Protein AF-A0A428XDD5-F1 (afdb_monomer_lite)

Secondary structure (DSSP, 8-state):
-PPPPHHHHHHHT-HHHHHHHHHH-GGGGG---GGG--HHHHHHHHT-HHHHHHHHHTT--TT---TTS--GGGG--SHHHHHHHHHT-TT--TT---TT---HHHH--SHHHHHHHHHTT--TT---TTS--GGGG--HHHHHHHHHTT--TT---TTS--HHHHHHHHT-HHHHHHHHHTT--TT---TT---HHHHS-TTS-HHHHHHHHHTT--S---SSPPP---SS----EE-TTSSEEEEEETTTEEEEEE-SSS-EEEEEEE-SSS-EEEEEE-SSSS-EEEEESSS--EEE-TTS-S-EE-TT--SEEEEEE-TTSS-EEEEETTTEEEEEETTTTEEEEEEE--SSEEEEEE-TTSSEEEEEEEETTEEEEEEEEE-TTS-EEEEEEEEETT-SEEEEEEE-TTSSEEEEEEE-HHHHHHSSS--EEEEEEEETT--EEEEEEEEHHHH-----GGGG---S--SPPPEE-TTSSEEEEEETTEEEEEETTT--EEEEEE-SS-EEEEEE-TTT-PEEEEETTEEEEE----------

Radius of gyration: 27.98 Å; chains: 1; bounding box: 69×48×83 Å

Structure (mmCIF, N/CA/C/O backbone):
data_AF-A0A428XDD5-F1
#
_entry.id   AF-A0A428XDD5-F1
#
loop_
_atom_site.group_PDB
_atom_site.id
_atom_site.type_symbol
_atom_site.label_atom_id
_atom_site.label_alt_id
_atom_site.label_comp_id
_atom_site.label_asym_id
_atom_site.label_entity_id
_atom_site.label_seq_id
_atom_site.pdbx_PDB_ins_code
_atom_site.Cartn_x
_atom_site.Cartn_y
_atom_site.Cartn_z
_atom_site.occupancy
_atom_site.B_iso_or_equiv
_atom_site.auth_seq_id
_atom_site.auth_comp_id
_atom_site.auth_asym_id
_atom_site.auth_atom_id
_atom_site.pdbx_PDB_model_num
ATOM 1 N N . MET A 1 1 ? 29.628 30.009 -24.196 1.00 39.69 1 MET A N 1
ATOM 2 C CA . MET A 1 1 ? 29.152 28.618 -24.328 1.00 39.69 1 MET A CA 1
ATOM 3 C C . MET A 1 1 ? 30.291 27.732 -23.863 1.00 39.69 1 MET A C 1
ATOM 5 O O . MET A 1 1 ? 31.405 27.985 -24.300 1.00 39.69 1 MET A O 1
ATOM 9 N N . GLN A 1 2 ? 30.057 26.824 -22.911 1.00 47.47 2 GLN A N 1
ATOM 10 C CA . GLN A 1 2 ? 31.054 25.809 -22.542 1.00 47.47 2 GLN A CA 1
ATOM 11 C C . GLN A 1 2 ? 31.366 24.947 -23.771 1.00 47.47 2 GLN A C 1
ATOM 13 O O . GLN A 1 2 ? 30.465 24.698 -24.573 1.00 47.47 2 GLN A O 1
ATOM 18 N N . GLU A 1 3 ? 32.622 24.535 -23.937 1.00 55.91 3 GLU A N 1
ATOM 19 C CA . GLU A 1 3 ? 32.992 23.587 -24.990 1.00 55.91 3 GLU A CA 1
ATOM 20 C C . GLU A 1 3 ? 32.216 22.269 -24.808 1.00 55.91 3 GLU A C 1
ATOM 22 O O . GLU A 1 3 ? 32.024 21.827 -23.668 1.00 55.91 3 GLU A O 1
ATOM 27 N N . PRO A 1 4 ? 31.717 21.657 -25.898 1.00 63.12 4 PRO A N 1
ATOM 28 C CA . PRO A 1 4 ? 30.959 20.419 -25.815 1.00 63.12 4 PRO A CA 1
ATOM 29 C C . PRO A 1 4 ? 31.853 19.300 -25.273 1.00 63.12 4 PRO A C 1
ATOM 31 O O . PRO A 1 4 ? 32.858 18.926 -25.866 1.00 63.12 4 PRO A O 1
ATOM 34 N N . THR A 1 5 ? 31.468 18.749 -24.125 1.00 85.69 5 THR A N 1
ATOM 35 C CA . THR A 1 5 ? 32.113 17.572 -23.533 1.00 85.69 5 THR A CA 1
ATOM 36 C C . THR A 1 5 ? 31.933 16.331 -24.420 1.00 85.69 5 THR A C 1
ATOM 38 O O . THR A 1 5 ? 30.997 16.248 -25.222 1.00 85.69 5 THR A O 1
ATOM 41 N N . VAL A 1 6 ? 32.773 15.310 -24.227 1.00 91.94 6 VAL A N 1
ATOM 42 C CA . VAL A 1 6 ? 32.613 13.990 -24.872 1.00 91.94 6 VAL A CA 1
ATOM 43 C C . VAL A 1 6 ? 31.216 13.389 -24.634 1.00 91.94 6 VAL A C 1
ATOM 45 O O . VAL A 1 6 ? 30.623 12.819 -25.545 1.00 91.94 6 VAL A O 1
ATOM 48 N N . ILE A 1 7 ? 30.636 13.588 -23.441 1.00 93.19 7 ILE A N 1
ATOM 49 C CA . ILE A 1 7 ? 29.303 13.077 -23.082 1.00 93.19 7 ILE A CA 1
ATOM 50 C C . ILE A 1 7 ? 28.204 13.824 -23.843 1.00 93.19 7 ILE A C 1
ATOM 52 O O . ILE A 1 7 ? 27.294 13.191 -24.369 1.00 93.19 7 ILE A O 1
ATOM 56 N N . THR A 1 8 ? 28.274 15.156 -23.921 1.00 92.81 8 THR A N 1
ATOM 57 C CA . THR A 1 8 ? 27.282 15.949 -24.669 1.00 92.81 8 THR A CA 1
ATOM 58 C C . THR A 1 8 ? 27.363 15.664 -26.163 1.00 92.81 8 THR A C 1
ATOM 60 O O . THR A 1 8 ? 26.334 15.434 -26.779 1.00 92.81 8 THR A O 1
ATOM 63 N N . SER A 1 9 ? 28.569 15.543 -26.723 1.00 94.00 9 SER A N 1
ATOM 64 C CA . SER A 1 9 ? 28.757 15.205 -28.143 1.00 94.00 9 SER A CA 1
ATOM 65 C C . SER A 1 9 ? 28.217 13.808 -28.475 1.00 94.00 9 SER A C 1
ATOM 67 O O . SER A 1 9 ? 27.574 13.614 -29.505 1.00 94.00 9 SER A O 1
ATOM 69 N N . ALA A 1 10 ? 28.412 12.839 -27.571 1.00 95.19 10 ALA A N 1
ATOM 70 C CA . ALA A 1 10 ? 27.839 11.500 -27.683 1.00 95.19 10 ALA A CA 1
ATOM 71 C C . ALA A 1 10 ? 26.304 11.500 -27.588 1.00 95.19 10 ALA A C 1
ATOM 73 O O . ALA A 1 10 ? 25.646 10.796 -28.354 1.00 95.19 10 ALA A O 1
ATOM 74 N N . ARG A 1 11 ? 25.737 12.304 -26.678 1.00 94.69 11 ARG A N 1
ATOM 75 C CA . ARG A 1 11 ? 24.286 12.468 -26.511 1.00 94.69 11 ARG A CA 1
ATOM 76 C C . ARG A 1 11 ? 23.639 13.114 -27.733 1.00 94.69 11 ARG A C 1
ATOM 78 O O . ARG A 1 11 ? 22.624 12.625 -28.207 1.00 94.69 11 ARG A O 1
ATOM 85 N N . ASP A 1 12 ? 24.241 14.177 -28.250 1.00 93.50 12 ASP A N 1
ATOM 86 C CA . ASP A 1 12 ? 23.715 14.928 -29.393 1.00 93.50 12 ASP A CA 1
ATOM 87 C C . ASP A 1 12 ? 23.928 14.172 -30.717 1.00 93.50 12 ASP A C 1
ATOM 89 O O . ASP A 1 12 ? 23.325 14.500 -31.738 1.00 93.50 12 ASP A O 1
ATOM 93 N N . GLY A 1 13 ? 24.780 13.140 -30.707 1.00 92.44 13 GLY A N 1
ATOM 94 C CA . GLY A 1 13 ? 25.121 12.353 -31.885 1.00 92.44 13 GLY A CA 1
ATOM 95 C C . GLY A 1 13 ? 26.008 13.095 -32.885 1.00 92.44 13 GLY A C 1
ATOM 96 O O . GLY A 1 13 ? 26.064 12.698 -34.049 1.00 92.44 13 GLY A O 1
ATOM 97 N N . ASP A 1 14 ? 26.717 14.141 -32.453 1.00 95.44 14 ASP A N 1
ATOM 98 C CA . ASP A 1 14 ? 27.678 14.864 -33.287 1.00 95.44 14 ASP A CA 1
ATOM 99 C C . ASP A 1 14 ? 28.960 14.036 -33.442 1.00 95.44 14 ASP A C 1
ATOM 101 O O . ASP A 1 14 ? 29.913 14.152 -32.670 1.00 95.44 14 ASP A O 1
ATOM 105 N N . LEU A 1 15 ? 28.971 13.162 -34.450 1.00 96.25 15 LEU A N 1
ATOM 106 C CA . LEU A 1 15 ? 30.076 12.234 -34.705 1.00 96.25 15 LEU A CA 1
ATOM 107 C C . LEU A 1 15 ? 31.393 12.949 -35.038 1.00 96.25 15 LEU A C 1
ATOM 109 O O . LEU A 1 15 ? 32.462 12.406 -34.773 1.00 96.25 15 LEU A O 1
ATOM 113 N N . LEU A 1 16 ? 31.334 14.155 -35.615 1.00 94.50 16 LEU A N 1
ATOM 114 C CA . LEU A 1 16 ? 32.529 14.929 -35.961 1.00 94.50 16 LEU A CA 1
ATOM 115 C C . LEU A 1 16 ? 33.196 15.487 -34.706 1.00 94.50 16 LEU A C 1
ATOM 117 O O . LEU A 1 16 ? 34.414 15.377 -34.558 1.00 94.50 16 LEU A O 1
ATOM 121 N N . VAL A 1 17 ? 32.405 16.084 -33.811 1.00 94.25 17 VAL A N 1
ATOM 122 C CA . VAL A 1 17 ? 32.915 16.603 -32.538 1.00 94.25 17 VAL A CA 1
ATOM 123 C C . VAL A 1 17 ? 33.317 15.451 -31.623 1.00 94.25 17 VAL A C 1
ATOM 125 O O . VAL A 1 17 ? 34.403 15.495 -31.055 1.00 94.25 17 VAL A O 1
ATOM 128 N N . LEU A 1 18 ? 32.508 14.392 -31.539 1.00 95.38 18 LEU A N 1
ATOM 129 C CA . LEU A 1 18 ? 32.821 13.209 -30.741 1.00 95.38 18 LEU A CA 1
ATOM 130 C C . LEU A 1 18 ? 34.145 12.567 -31.174 1.00 95.38 18 LEU A C 1
ATOM 132 O O . LEU A 1 18 ? 34.997 12.326 -30.324 1.00 95.38 18 LEU A O 1
ATOM 136 N N . GLY A 1 19 ? 34.340 12.350 -32.479 1.00 95.00 19 GLY A N 1
ATOM 137 C CA . GLY A 1 19 ? 35.584 11.796 -33.015 1.00 95.00 19 GLY A CA 1
ATOM 138 C C . GLY A 1 19 ? 36.789 12.679 -32.698 1.00 95.00 19 GLY A C 1
ATOM 139 O O . GLY A 1 19 ? 37.781 12.186 -32.176 1.00 95.00 19 GLY A O 1
ATOM 140 N N . ARG A 1 20 ? 36.668 14.000 -32.898 1.00 94.75 20 ARG A N 1
ATOM 141 C CA . ARG A 1 20 ? 37.741 14.947 -32.561 1.00 94.75 20 ARG A CA 1
ATOM 142 C C . ARG A 1 20 ? 38.121 14.896 -31.080 1.00 94.75 20 ARG A C 1
ATOM 144 O O . ARG A 1 20 ? 39.303 14.861 -30.767 1.00 94.75 20 ARG A O 1
ATOM 151 N N . VAL A 1 21 ? 37.134 14.883 -30.182 1.00 93.25 21 VAL A N 1
ATOM 152 C CA . VAL A 1 21 ? 37.383 14.841 -28.732 1.00 93.25 21 VAL A CA 1
ATOM 153 C C . VAL A 1 21 ? 38.070 13.533 -28.327 1.00 93.25 21 VAL A C 1
ATOM 155 O O . VAL A 1 21 ? 38.960 13.559 -27.484 1.00 93.25 21 VAL A O 1
ATOM 158 N N . LEU A 1 22 ? 37.701 12.401 -28.937 1.00 93.88 22 LEU A N 1
ATOM 159 C CA . LEU A 1 22 ? 38.340 11.106 -28.675 1.00 93.88 22 LEU A CA 1
ATOM 160 C C . LEU A 1 22 ? 39.752 11.002 -29.275 1.00 93.88 22 LEU A C 1
ATOM 162 O O . LEU A 1 22 ? 40.610 10.354 -28.680 1.00 93.88 22 LEU A O 1
ATOM 166 N N . ASP A 1 23 ? 40.006 11.643 -30.419 1.00 93.75 23 ASP A N 1
ATOM 167 C CA . ASP A 1 23 ? 41.343 11.724 -31.021 1.00 93.75 23 ASP A CA 1
ATOM 168 C C . ASP A 1 23 ? 42.293 12.596 -30.177 1.00 93.75 23 ASP A C 1
ATOM 170 O O . ASP A 1 23 ? 43.478 12.282 -30.048 1.00 93.75 23 ASP A O 1
ATOM 174 N N . GLU A 1 24 ? 41.782 13.689 -29.598 1.00 93.38 24 GLU A N 1
ATOM 175 C CA . GLU A 1 24 ? 42.535 14.591 -28.714 1.00 93.38 24 GLU A CA 1
ATOM 176 C C . GLU A 1 24 ? 42.780 13.978 -27.324 1.00 93.38 24 GLU A C 1
ATOM 178 O O . GLU A 1 24 ? 43.884 14.101 -26.786 1.00 93.38 24 GLU A O 1
ATOM 183 N N . ASP A 1 25 ? 41.781 13.293 -26.756 1.00 92.69 25 ASP A N 1
ATOM 184 C CA . ASP A 1 25 ? 41.869 12.589 -25.474 1.00 92.69 25 ASP A CA 1
ATOM 185 C C . ASP A 1 25 ? 41.181 11.208 -25.532 1.00 92.69 25 ASP A C 1
ATOM 187 O O . ASP A 1 25 ? 39.992 11.075 -25.218 1.00 92.69 25 ASP A O 1
ATOM 191 N N . PRO A 1 26 ? 41.930 10.132 -25.847 1.00 92.12 26 PRO A N 1
ATOM 192 C CA . PRO A 1 26 ? 41.386 8.776 -25.867 1.00 92.12 26 PRO A CA 1
ATOM 193 C C . PRO A 1 26 ? 40.820 8.304 -24.519 1.00 92.12 26 PRO A C 1
ATOM 195 O O . PRO A 1 26 ? 39.975 7.409 -24.490 1.00 92.12 26 PRO A O 1
ATOM 198 N N . ALA A 1 27 ? 41.246 8.881 -23.386 1.00 91.69 27 ALA A N 1
ATOM 199 C CA . ALA A 1 27 ? 40.714 8.513 -22.072 1.00 91.69 27 ALA A CA 1
ATOM 200 C C . ALA A 1 27 ? 39.282 9.037 -21.854 1.00 91.69 27 ALA A C 1
ATOM 202 O O . ALA A 1 27 ? 38.535 8.472 -21.045 1.00 91.69 27 ALA A O 1
ATOM 203 N N . ALA A 1 28 ? 38.865 10.053 -22.619 1.00 93.44 28 ALA A N 1
ATOM 204 C CA . ALA A 1 28 ? 37.530 10.637 -22.562 1.00 93.44 28 ALA A CA 1
ATOM 205 C C . ALA A 1 28 ? 36.418 9.627 -22.907 1.00 93.44 28 ALA A C 1
ATOM 207 O O . ALA A 1 28 ? 35.281 9.800 -22.465 1.00 93.44 28 ALA A O 1
ATOM 208 N N . VAL A 1 29 ? 36.736 8.526 -23.603 1.00 93.44 29 VAL A N 1
ATOM 209 C CA . VAL A 1 29 ? 35.797 7.421 -23.883 1.00 93.44 29 VAL A CA 1
ATOM 210 C C . VAL A 1 29 ? 35.144 6.861 -22.607 1.00 93.44 29 VAL A C 1
ATOM 212 O O . VAL A 1 29 ? 33.983 6.450 -22.625 1.00 93.44 29 VAL A O 1
ATOM 215 N N . ASN A 1 30 ? 35.863 6.919 -21.478 1.00 91.12 30 ASN A N 1
ATOM 216 C CA . ASN A 1 30 ? 35.424 6.450 -20.162 1.00 91.12 30 ASN A CA 1
ATOM 217 C C . ASN A 1 30 ? 35.106 7.600 -19.188 1.00 91.12 30 ASN A C 1
ATOM 219 O O . ASN A 1 30 ? 35.052 7.384 -17.974 1.00 91.12 30 ASN A O 1
ATOM 223 N N . ALA A 1 31 ? 34.905 8.823 -19.694 1.00 93.00 31 ALA A N 1
ATOM 224 C CA . ALA A 1 31 ? 34.537 9.965 -18.867 1.00 93.00 31 ALA A CA 1
ATOM 225 C C . ALA A 1 31 ? 33.261 9.678 -18.060 1.00 93.00 31 ALA A C 1
ATOM 227 O O . ALA A 1 31 ? 32.347 8.997 -18.527 1.00 93.00 31 ALA A O 1
ATOM 228 N N . ARG A 1 32 ? 33.192 10.225 -16.843 1.00 92.69 32 ARG A N 1
ATOM 229 C CA . ARG A 1 32 ? 32.023 10.115 -15.967 1.00 92.69 32 ARG A CA 1
ATOM 230 C C . ARG A 1 32 ? 31.411 11.483 -15.724 1.00 92.69 32 ARG A C 1
ATOM 232 O O . ARG A 1 32 ? 32.084 12.396 -15.254 1.00 92.69 32 ARG A O 1
ATOM 239 N N . GLY A 1 33 ? 30.139 11.605 -16.072 1.00 88.88 33 GLY A N 1
ATOM 240 C CA . GLY A 1 33 ? 29.315 12.775 -15.829 1.00 88.88 33 GLY A CA 1
ATOM 241 C C . GLY A 1 33 ? 28.482 12.638 -14.559 1.00 88.88 33 GLY A C 1
ATOM 242 O O . GLY A 1 33 ? 28.795 11.871 -13.648 1.00 88.88 33 GLY A O 1
ATOM 243 N N . TRP A 1 34 ? 27.387 13.392 -14.523 1.00 85.38 34 TRP A N 1
ATOM 244 C CA . TRP A 1 34 ? 26.404 13.331 -13.446 1.00 85.38 34 TRP A CA 1
ATOM 245 C C . TRP A 1 34 ? 25.845 11.909 -13.281 1.00 85.38 34 TRP A C 1
ATOM 247 O O . TRP A 1 34 ? 25.524 11.248 -14.271 1.00 85.38 34 TRP A O 1
ATOM 257 N N . MET A 1 35 ? 25.722 11.447 -12.032 1.00 87.81 35 MET A N 1
ATOM 258 C CA . MET A 1 35 ? 25.282 10.090 -11.667 1.00 87.81 35 MET A CA 1
ATOM 259 C C . MET A 1 35 ? 26.143 8.964 -12.265 1.00 87.81 35 MET A C 1
ATOM 261 O O . MET A 1 35 ? 25.625 7.891 -12.573 1.00 87.81 35 MET A O 1
ATOM 265 N N . GLY A 1 36 ? 27.426 9.220 -12.535 1.00 90.50 36 GLY A N 1
ATOM 266 C CA . GLY A 1 36 ? 28.334 8.225 -13.110 1.00 90.50 36 GLY A CA 1
ATOM 267 C C . GLY A 1 36 ? 28.054 7.882 -14.580 1.00 90.50 36 GLY A C 1
ATOM 268 O O . GLY A 1 36 ? 28.586 6.892 -15.083 1.00 90.50 36 GLY A O 1
ATOM 269 N N . GLU A 1 37 ? 27.234 8.678 -15.278 1.00 93.75 37 GLU A N 1
ATOM 270 C CA . GLU A 1 37 ? 26.894 8.469 -16.689 1.00 93.75 37 GLU A CA 1
ATOM 271 C C . GLU A 1 37 ? 28.129 8.586 -17.597 1.00 93.75 37 GLU A C 1
ATOM 273 O O . GLU A 1 37 ? 28.897 9.541 -17.490 1.00 93.75 37 GLU A O 1
ATOM 278 N N . THR A 1 38 ? 28.308 7.633 -18.514 1.00 96.06 38 THR A N 1
ATOM 279 C CA . THR A 1 38 ? 29.408 7.635 -19.498 1.00 96.06 38 THR A CA 1
ATOM 280 C C . THR A 1 38 ? 28.932 8.103 -20.877 1.00 96.06 38 THR A C 1
ATOM 282 O O . THR A 1 38 ? 27.724 8.075 -21.138 1.00 96.06 38 THR A O 1
ATOM 285 N N . PRO A 1 39 ? 29.836 8.471 -21.811 1.00 96.81 39 PRO A N 1
ATOM 286 C CA . PRO A 1 39 ? 29.446 8.788 -23.187 1.00 96.81 39 PRO A CA 1
ATOM 287 C C . PRO A 1 39 ? 28.621 7.672 -23.838 1.00 96.81 39 PRO A C 1
ATOM 289 O O . PRO A 1 39 ? 27.654 7.952 -24.541 1.00 96.81 39 PRO A O 1
ATOM 292 N N . LEU A 1 40 ? 28.951 6.406 -23.546 1.00 97.12 40 LEU A N 1
ATOM 293 C CA . LEU A 1 40 ? 28.246 5.245 -24.093 1.00 97.12 40 LEU A CA 1
ATOM 294 C C . LEU A 1 40 ? 26.810 5.134 -23.561 1.00 97.12 40 LEU A C 1
ATOM 296 O O . LEU A 1 40 ? 25.902 4.841 -24.335 1.00 97.12 40 LEU A O 1
ATOM 300 N N . HIS A 1 41 ? 26.580 5.429 -22.277 1.00 96.94 41 HIS A N 1
ATOM 301 C CA . HIS A 1 41 ? 25.224 5.536 -21.729 1.00 96.94 41 HIS A CA 1
ATOM 302 C C . HIS A 1 41 ? 24.427 6.652 -22.409 1.00 96.94 41 HIS A C 1
ATOM 304 O O . HIS A 1 41 ? 23.277 6.440 -22.790 1.00 96.94 41 HIS A O 1
ATOM 310 N N . ALA A 1 42 ? 25.038 7.830 -22.564 1.00 96.25 42 ALA A N 1
ATOM 311 C CA . ALA A 1 42 ? 24.377 8.994 -23.138 1.00 96.25 42 ALA A CA 1
ATOM 312 C C . ALA A 1 42 ? 24.002 8.770 -24.613 1.00 96.25 42 ALA A C 1
ATOM 314 O O . ALA A 1 42 ? 22.867 9.049 -24.996 1.00 96.25 42 ALA A O 1
ATOM 315 N N . ALA A 1 43 ? 24.906 8.196 -25.413 1.00 97.38 43 ALA A N 1
ATOM 316 C CA . ALA A 1 43 ? 24.636 7.825 -26.802 1.00 97.38 43 ALA A CA 1
ATOM 317 C C . ALA A 1 43 ? 23.549 6.744 -26.919 1.00 97.38 43 ALA A C 1
ATOM 319 O O . ALA A 1 43 ? 22.664 6.852 -27.771 1.00 97.38 43 ALA A O 1
ATOM 320 N N . ALA A 1 44 ? 23.589 5.723 -26.051 1.00 97.00 44 ALA A N 1
ATOM 321 C CA . ALA A 1 44 ? 22.597 4.650 -26.039 1.00 97.00 44 ALA A CA 1
ATOM 322 C C . ALA A 1 44 ? 21.188 5.172 -25.716 1.00 97.00 44 ALA A C 1
ATOM 324 O O . ALA A 1 44 ? 20.235 4.833 -26.418 1.00 97.00 44 ALA A O 1
ATOM 325 N N . ALA A 1 45 ? 21.086 6.040 -24.704 1.00 96.19 45 ALA A N 1
ATOM 326 C CA . ALA A 1 45 ? 19.845 6.682 -24.277 1.00 96.19 45 ALA A CA 1
ATOM 327 C C . ALA A 1 45 ? 19.282 7.667 -25.304 1.00 96.19 45 ALA A C 1
ATOM 329 O O . ALA A 1 45 ? 18.067 7.804 -25.412 1.00 96.19 45 ALA A O 1
ATOM 330 N N . ALA A 1 46 ? 20.151 8.361 -26.040 1.00 95.75 46 ALA A N 1
ATOM 331 C CA . ALA A 1 46 ? 19.748 9.327 -27.056 1.00 95.75 46 ALA A CA 1
ATOM 332 C C . ALA A 1 46 ? 19.386 8.688 -28.407 1.00 95.75 46 ALA A C 1
ATOM 334 O O . ALA A 1 46 ? 18.928 9.383 -29.308 1.00 95.75 46 ALA A O 1
ATOM 335 N N . GLY A 1 47 ? 19.601 7.379 -28.578 1.00 95.94 47 GLY A N 1
ATOM 336 C CA . GLY A 1 47 ? 19.315 6.705 -29.845 1.00 95.94 47 GLY A CA 1
ATOM 337 C C . GLY A 1 47 ? 20.388 6.899 -30.922 1.00 95.94 47 GLY A C 1
ATOM 338 O O . GLY A 1 47 ? 20.149 6.578 -32.085 1.00 95.94 47 GLY A O 1
ATOM 339 N N . SER A 1 48 ? 21.590 7.371 -30.570 1.00 96.62 48 SER A N 1
ATOM 340 C CA . SER A 1 48 ? 22.666 7.612 -31.540 1.00 96.62 48 SER A CA 1
ATOM 341 C C . SER A 1 48 ? 23.512 6.359 -31.796 1.00 96.62 48 SER A C 1
ATOM 343 O O . SER A 1 48 ? 24.591 6.173 -31.229 1.00 96.62 48 SER A O 1
ATOM 345 N N . ALA A 1 49 ? 23.048 5.485 -32.696 1.00 96.56 49 ALA A N 1
ATOM 346 C CA . ALA A 1 49 ? 23.759 4.250 -33.054 1.00 96.56 49 ALA A CA 1
ATOM 347 C C . ALA A 1 49 ? 25.170 4.503 -33.627 1.00 96.56 49 ALA A C 1
ATOM 349 O O . ALA A 1 49 ? 26.087 3.712 -33.401 1.00 96.56 49 ALA A O 1
ATOM 350 N N . GLY A 1 50 ? 25.362 5.622 -34.338 1.00 97.50 50 GLY A N 1
ATOM 351 C CA . GLY A 1 50 ? 26.674 6.043 -34.839 1.00 97.50 50 GLY A CA 1
ATOM 352 C C . GLY A 1 50 ? 27.658 6.365 -33.713 1.00 97.50 50 GLY A C 1
ATOM 353 O O . GLY A 1 50 ? 28.792 5.891 -33.745 1.00 97.50 50 GLY A O 1
ATOM 354 N N . ALA A 1 51 ? 27.211 7.104 -32.692 1.00 97.56 51 ALA A N 1
ATOM 355 C CA . ALA A 1 51 ? 28.045 7.428 -31.537 1.00 97.56 51 ALA A CA 1
ATOM 356 C C . ALA A 1 51 ? 28.338 6.175 -30.702 1.00 97.56 51 ALA A C 1
ATOM 358 O O . ALA A 1 51 ? 29.472 5.982 -30.275 1.00 97.56 51 ALA A O 1
ATOM 359 N N . VAL A 1 52 ? 27.355 5.279 -30.538 1.00 97.94 52 VAL A N 1
ATOM 360 C CA . VAL A 1 52 ? 27.555 3.977 -29.878 1.00 97.94 52 VAL A CA 1
ATOM 361 C C . VAL A 1 52 ? 28.640 3.163 -30.587 1.00 97.94 52 VAL A C 1
ATOM 363 O O . VAL A 1 52 ? 29.562 2.703 -29.921 1.00 97.94 52 VAL A O 1
ATOM 366 N N . ARG A 1 53 ? 28.589 3.023 -31.921 1.00 97.56 53 ARG A N 1
ATOM 367 C CA . ARG A 1 53 ? 29.642 2.329 -32.689 1.00 97.56 53 ARG A CA 1
ATOM 368 C C . ARG A 1 53 ? 31.019 2.941 -32.460 1.00 97.56 53 ARG A C 1
ATOM 370 O O . ARG A 1 53 ? 31.936 2.219 -32.089 1.00 97.56 53 ARG A O 1
ATOM 377 N N . MET A 1 54 ? 31.132 4.258 -32.623 1.00 97.06 54 MET A N 1
ATOM 378 C CA . MET A 1 54 ? 32.397 4.976 -32.460 1.00 97.06 54 MET A CA 1
ATOM 379 C C . MET A 1 54 ? 32.991 4.782 -31.059 1.00 97.06 54 MET A C 1
ATOM 381 O O . MET A 1 54 ? 34.179 4.515 -30.920 1.00 97.06 54 MET A O 1
ATOM 385 N N . LEU A 1 55 ? 32.162 4.860 -30.017 1.00 97.06 55 LEU A N 1
ATOM 386 C CA . LEU A 1 55 ? 32.599 4.668 -28.634 1.00 97.06 55 LEU A CA 1
ATOM 387 C C . LEU A 1 55 ? 33.031 3.224 -28.356 1.00 97.06 55 LEU A C 1
ATOM 389 O O . LEU A 1 55 ? 34.039 3.010 -27.687 1.00 97.06 55 LEU A O 1
ATOM 393 N N . LEU A 1 56 ? 32.303 2.233 -28.879 1.00 95.75 56 LEU A N 1
ATOM 394 C CA . LEU A 1 56 ? 32.676 0.821 -28.755 1.00 95.75 56 LEU A CA 1
ATOM 395 C C . LEU A 1 56 ? 33.988 0.509 -29.493 1.00 95.75 56 LEU A C 1
ATOM 397 O O . LEU A 1 56 ? 34.840 -0.189 -28.950 1.00 95.75 56 LEU A O 1
ATOM 401 N N . GLU A 1 57 ? 34.182 1.058 -30.695 1.00 94.69 57 GLU A N 1
ATOM 402 C CA . GLU A 1 57 ? 35.430 0.947 -31.467 1.00 94.69 57 GLU A CA 1
ATOM 403 C C . GLU A 1 57 ? 36.610 1.628 -30.756 1.00 94.69 57 GLU A C 1
ATOM 405 O O . GLU A 1 57 ? 37.726 1.110 -30.784 1.00 94.69 57 GLU A O 1
ATOM 410 N N . ALA A 1 58 ? 36.351 2.731 -30.048 1.00 94.56 58 ALA A N 1
ATOM 411 C CA . ALA A 1 58 ? 37.317 3.412 -29.186 1.00 94.56 58 ALA A CA 1
ATOM 412 C C . ALA A 1 58 ? 37.575 2.690 -27.842 1.00 94.56 58 ALA A C 1
ATOM 414 O O . ALA A 1 58 ? 38.359 3.173 -27.025 1.00 94.56 58 ALA A O 1
ATOM 415 N N . GLY A 1 59 ? 36.949 1.532 -27.597 1.00 92.62 59 GLY A N 1
ATOM 416 C CA . GLY A 1 59 ? 37.198 0.700 -26.417 1.00 92.62 59 GLY A CA 1
ATOM 417 C C . GLY A 1 59 ? 36.347 1.030 -25.187 1.00 92.62 59 GLY A C 1
ATOM 418 O O . GLY A 1 59 ? 36.746 0.685 -24.074 1.00 92.62 59 GLY A O 1
ATOM 419 N N . ALA A 1 60 ? 35.189 1.680 -25.353 1.00 94.25 60 ALA A N 1
ATOM 420 C CA . ALA A 1 60 ? 34.232 1.876 -24.264 1.00 94.25 60 ALA A CA 1
ATOM 421 C C . ALA A 1 60 ? 33.767 0.532 -23.671 1.00 94.25 60 ALA A C 1
ATOM 423 O O . ALA A 1 60 ? 33.370 -0.381 -24.399 1.00 94.25 60 ALA A O 1
ATOM 424 N N . ASP A 1 61 ? 33.742 0.426 -22.340 1.00 91.50 61 ASP A N 1
ATOM 425 C CA . ASP A 1 61 ? 33.232 -0.766 -21.656 1.00 91.50 61 ASP A CA 1
ATOM 426 C C . ASP A 1 61 ? 31.693 -0.799 -21.660 1.00 91.50 61 ASP A C 1
ATOM 428 O O . ASP A 1 61 ? 31.028 -0.009 -20.985 1.00 91.50 61 ASP A O 1
ATOM 432 N N . ALA A 1 62 ? 31.110 -1.761 -22.379 1.00 92.38 62 ALA A N 1
ATOM 433 C CA . ALA A 1 62 ? 29.663 -1.975 -22.450 1.00 92.38 62 ALA A CA 1
ATOM 434 C C . ALA A 1 62 ? 29.026 -2.497 -21.142 1.00 92.38 62 ALA A C 1
ATOM 436 O O . ALA A 1 62 ? 27.801 -2.609 -21.067 1.00 92.38 62 ALA A O 1
ATOM 437 N N . ARG A 1 63 ? 29.822 -2.818 -20.111 1.00 91.75 63 ARG A N 1
ATOM 438 C CA . ARG A 1 63 ? 29.355 -3.249 -18.776 1.00 91.75 63 ARG A CA 1
ATOM 439 C C . ARG A 1 63 ? 29.470 -2.171 -17.715 1.00 91.75 63 ARG A C 1
ATOM 441 O O . ARG A 1 63 ? 29.119 -2.425 -16.559 1.00 91.75 63 ARG A O 1
ATOM 448 N N . VAL A 1 64 ? 29.994 -1.002 -18.075 1.00 92.75 64 VAL A N 1
ATOM 449 C CA . VAL A 1 64 ? 30.180 0.078 -17.115 1.00 92.75 64 VAL A CA 1
ATOM 450 C C . VAL A 1 64 ? 28.845 0.413 -16.467 1.00 92.75 64 VAL A C 1
ATOM 452 O O . VAL A 1 64 ? 27.833 0.547 -17.147 1.00 92.75 64 VAL A O 1
ATOM 455 N N . ARG A 1 65 ? 28.847 0.521 -15.141 1.00 94.38 65 ARG A N 1
ATOM 456 C CA . ARG A 1 65 ? 27.666 0.898 -14.374 1.00 94.38 65 ARG A CA 1
ATOM 457 C C . ARG A 1 65 ? 27.717 2.375 -14.018 1.00 94.38 65 ARG A C 1
ATOM 459 O O . ARG A 1 65 ? 28.783 2.881 -13.639 1.00 94.38 65 ARG A O 1
ATOM 466 N N . ARG A 1 66 ? 26.572 3.038 -14.164 1.00 93.62 66 ARG A N 1
ATOM 467 C CA . ARG A 1 66 ? 26.290 4.341 -13.543 1.00 93.62 66 ARG A CA 1
ATOM 468 C C . ARG A 1 66 ? 25.774 4.130 -12.110 1.00 93.62 66 ARG A C 1
ATOM 470 O O . ARG A 1 66 ? 25.637 2.990 -11.672 1.00 93.62 66 ARG A O 1
ATOM 477 N N . ASP A 1 67 ? 25.483 5.206 -11.389 1.00 91.06 67 ASP A N 1
ATOM 478 C CA . ASP A 1 67 ? 25.278 5.154 -9.932 1.00 91.06 67 ASP A CA 1
ATOM 479 C C . ASP A 1 67 ? 24.058 4.336 -9.477 1.00 91.06 67 ASP A C 1
ATOM 481 O O . ASP A 1 67 ? 24.053 3.881 -8.349 1.00 91.06 67 ASP A O 1
ATOM 485 N N . ASN A 1 68 ? 23.051 4.108 -10.332 1.00 88.75 68 ASN A N 1
ATOM 486 C CA . ASN A 1 68 ? 21.905 3.224 -10.039 1.00 88.75 68 ASN A CA 1
ATOM 487 C C . ASN A 1 68 ? 22.122 1.770 -10.515 1.00 88.75 68 ASN A C 1
ATOM 489 O O . ASN A 1 68 ? 21.187 0.969 -10.574 1.00 88.75 68 ASN A O 1
ATOM 493 N N . GLY A 1 69 ? 23.339 1.437 -10.949 1.00 94.06 69 GLY A N 1
ATOM 494 C CA . GLY A 1 69 ? 23.706 0.123 -11.466 1.00 94.06 69 GLY A CA 1
ATOM 495 C C . GLY A 1 69 ? 23.319 -0.149 -12.921 1.00 94.06 69 GLY A C 1
ATOM 496 O O . GLY A 1 69 ? 23.654 -1.229 -13.416 1.00 94.06 69 GLY A O 1
ATOM 497 N N . ASP A 1 70 ? 22.654 0.783 -13.614 1.00 96.00 70 ASP A N 1
ATOM 498 C CA . ASP A 1 70 ? 22.334 0.620 -15.035 1.00 96.00 70 ASP A CA 1
ATOM 499 C C . ASP A 1 70 ? 23.616 0.488 -15.858 1.00 96.00 70 ASP A C 1
ATOM 501 O O . ASP A 1 70 ? 24.606 1.182 -15.621 1.00 96.00 70 ASP A O 1
ATOM 505 N N . THR A 1 71 ? 23.563 -0.387 -16.857 1.00 95.88 71 THR A N 1
ATOM 506 C CA . THR A 1 71 ? 24.575 -0.502 -17.916 1.00 95.88 71 THR A CA 1
ATOM 507 C C . THR A 1 71 ? 24.087 0.225 -19.171 1.00 95.88 71 THR A C 1
ATOM 509 O O . THR A 1 71 ? 22.884 0.490 -19.289 1.00 95.88 71 THR A O 1
ATOM 512 N N . PRO A 1 72 ? 24.942 0.491 -20.177 1.00 96.00 72 PRO A N 1
ATOM 513 C CA . PRO A 1 72 ? 24.487 1.068 -21.439 1.00 96.00 72 PRO A CA 1
ATOM 514 C C . PRO A 1 72 ? 23.328 0.291 -22.078 1.00 96.00 72 PRO A C 1
ATOM 516 O O . PRO A 1 72 ? 22.436 0.900 -22.662 1.00 96.00 72 PRO A O 1
ATOM 519 N N . LEU A 1 73 ? 23.293 -1.040 -21.916 1.00 96.44 73 LEU A N 1
ATOM 520 C CA . LEU A 1 73 ? 22.221 -1.886 -22.449 1.00 96.44 73 LEU A CA 1
ATOM 521 C C . LEU A 1 73 ? 20.862 -1.619 -21.777 1.00 96.44 73 LEU A C 1
ATOM 523 O O . LEU A 1 73 ? 19.846 -1.654 -22.463 1.00 96.44 73 LEU A O 1
ATOM 527 N N . HIS A 1 74 ? 20.829 -1.277 -20.482 1.00 96.50 74 HIS A N 1
ATOM 528 C CA . HIS A 1 74 ? 19.595 -0.848 -19.798 1.00 96.50 74 HIS A CA 1
ATOM 529 C C . HIS A 1 74 ? 19.028 0.450 -20.385 1.00 96.50 74 HIS A C 1
ATOM 531 O O . HIS A 1 74 ? 17.836 0.728 -20.273 1.00 96.50 74 HIS A O 1
ATOM 537 N N . ARG A 1 75 ? 19.888 1.262 -21.007 1.00 95.69 75 ARG A N 1
ATOM 538 C CA . ARG A 1 75 ? 19.550 2.575 -21.559 1.00 95.69 75 ARG A CA 1
ATOM 539 C C . ARG A 1 75 ? 19.367 2.556 -23.076 1.00 95.69 75 ARG A C 1
ATOM 541 O O . ARG A 1 75 ? 19.196 3.622 -23.651 1.00 95.69 75 ARG A O 1
ATOM 548 N N . ALA A 1 76 ? 19.401 1.393 -23.728 1.00 96.19 76 ALA A N 1
ATOM 549 C CA . ALA A 1 76 ? 19.273 1.295 -25.178 1.00 96.19 76 ALA A CA 1
ATOM 550 C C . ALA A 1 76 ? 17.911 1.823 -25.663 1.00 96.19 76 ALA A C 1
ATOM 552 O O . ALA A 1 76 ? 16.871 1.243 -25.359 1.00 96.19 76 ALA A O 1
ATOM 553 N N . ALA A 1 77 ? 17.929 2.904 -26.444 1.00 95.75 77 ALA A N 1
ATOM 554 C CA . ALA A 1 77 ? 16.714 3.503 -26.994 1.00 95.75 77 ALA A CA 1
ATOM 555 C C . ALA A 1 77 ? 16.196 2.793 -28.255 1.00 95.75 77 ALA A C 1
ATOM 557 O O . ALA A 1 77 ? 15.022 2.903 -28.578 1.00 95.75 77 ALA A O 1
ATOM 558 N N . THR A 1 78 ? 17.050 2.066 -28.985 1.00 96.12 78 THR A N 1
ATOM 559 C CA . THR A 1 78 ? 16.670 1.403 -30.244 1.00 96.12 78 THR A CA 1
ATOM 560 C C . THR A 1 78 ? 17.143 -0.043 -30.290 1.00 96.12 78 THR A C 1
ATOM 562 O O . THR A 1 78 ? 18.107 -0.427 -29.617 1.00 96.12 78 THR A O 1
ATOM 565 N N . GLY A 1 79 ? 16.475 -0.859 -31.110 1.00 94.94 79 GLY A N 1
ATOM 566 C CA . GLY A 1 79 ? 16.859 -2.255 -31.304 1.00 94.94 79 GLY A CA 1
ATOM 567 C C . GLY A 1 79 ? 18.289 -2.412 -31.836 1.00 94.94 79 GLY A C 1
ATOM 568 O O . GLY A 1 79 ? 19.032 -3.265 -31.354 1.00 94.94 79 GLY A O 1
ATOM 569 N N . GLU A 1 80 ? 18.708 -1.542 -32.761 1.00 96.06 80 GLU A N 1
ATOM 570 C CA . GLU A 1 80 ? 20.080 -1.521 -33.290 1.00 96.06 80 GLU A CA 1
ATOM 571 C C . GLU A 1 80 ? 21.109 -1.286 -32.175 1.00 96.06 80 GLU A C 1
ATOM 573 O O . GLU A 1 80 ? 22.114 -1.989 -32.098 1.00 96.06 80 GLU A O 1
ATOM 578 N N . ILE A 1 81 ? 20.848 -0.334 -31.274 1.00 96.81 81 ILE A N 1
ATOM 579 C CA . ILE A 1 81 ? 21.741 -0.038 -30.147 1.00 96.81 81 ILE A CA 1
ATOM 580 C C . ILE A 1 81 ? 21.798 -1.208 -29.171 1.00 96.81 81 ILE A C 1
ATOM 582 O O . ILE A 1 81 ? 22.890 -1.582 -28.744 1.00 96.81 81 ILE A O 1
ATOM 586 N N . ALA A 1 82 ? 20.655 -1.814 -28.841 1.00 96.12 82 ALA A N 1
ATOM 587 C CA . ALA A 1 82 ? 20.621 -2.991 -27.978 1.00 96.12 82 ALA A CA 1
ATOM 588 C C . ALA A 1 82 ? 21.458 -4.141 -28.567 1.00 96.12 82 ALA A C 1
ATOM 590 O O . ALA A 1 82 ? 22.232 -4.781 -27.856 1.00 96.12 82 ALA A O 1
ATOM 591 N N . GLU A 1 83 ? 21.366 -4.355 -29.881 1.00 95.44 83 GLU A N 1
ATOM 592 C CA . GLU A 1 83 ? 22.119 -5.385 -30.597 1.00 95.44 83 GLU A CA 1
ATOM 593 C C . GLU A 1 83 ? 23.627 -5.086 -30.643 1.00 95.44 83 GLU A C 1
ATOM 595 O O . GLU A 1 83 ? 24.439 -5.988 -30.417 1.00 95.44 83 GLU A O 1
ATOM 600 N N . LEU A 1 84 ? 24.016 -3.827 -30.879 1.00 96.00 84 LEU A N 1
ATOM 601 C CA . LEU A 1 84 ? 25.414 -3.383 -30.835 1.00 96.00 84 LEU A CA 1
ATOM 602 C C . LEU A 1 84 ? 26.027 -3.590 -29.448 1.00 96.00 84 LEU A C 1
ATOM 604 O O . LEU A 1 84 ? 27.097 -4.185 -29.329 1.00 96.00 84 LEU A O 1
ATOM 608 N N . LEU A 1 85 ? 25.337 -3.136 -28.402 1.00 95.62 85 LEU A N 1
ATOM 609 C CA . LEU A 1 85 ? 25.806 -3.228 -27.021 1.00 95.62 85 LEU A CA 1
ATOM 610 C C . LEU A 1 85 ? 25.897 -4.678 -26.541 1.00 95.62 85 LEU A C 1
ATOM 612 O O . LEU A 1 85 ? 26.861 -5.039 -25.870 1.00 95.62 85 LEU A O 1
ATOM 616 N N . PHE A 1 86 ? 24.939 -5.528 -26.920 1.00 93.81 86 PHE A N 1
ATOM 617 C CA . PHE A 1 86 ? 24.988 -6.953 -26.601 1.00 93.81 86 PHE A CA 1
ATOM 618 C C . PHE A 1 86 ? 26.177 -7.654 -27.277 1.00 93.81 86 PHE A C 1
ATOM 620 O O . PHE A 1 86 ? 26.844 -8.481 -26.661 1.00 93.81 86 PHE A O 1
ATOM 627 N N . ARG A 1 87 ? 26.490 -7.302 -28.532 1.00 91.00 87 ARG A N 1
ATOM 628 C CA . ARG A 1 87 ? 27.627 -7.882 -29.271 1.00 91.00 87 ARG A CA 1
ATOM 629 C C . ARG A 1 87 ? 28.991 -7.315 -28.878 1.00 91.00 87 ARG A C 1
ATOM 631 O O . ARG A 1 87 ? 30.003 -7.922 -29.223 1.00 91.00 87 ARG A O 1
ATOM 638 N N . ALA A 1 88 ? 29.030 -6.192 -28.165 1.00 86.12 88 ALA A N 1
ATOM 639 C CA . ALA A 1 88 ? 30.257 -5.476 -27.833 1.00 86.12 88 ALA A CA 1
ATOM 640 C C . ALA A 1 88 ? 31.231 -6.248 -26.922 1.00 86.12 88 ALA A C 1
ATOM 642 O O . ALA A 1 88 ? 32.415 -5.922 -26.889 1.00 86.12 88 ALA A O 1
ATOM 643 N N . GLY A 1 89 ? 30.783 -7.274 -26.186 1.00 73.81 89 GLY A N 1
ATOM 644 C CA . GLY A 1 89 ? 31.668 -8.016 -25.285 1.00 73.81 89 GLY A CA 1
ATOM 645 C C . GLY A 1 89 ? 31.196 -9.432 -24.965 1.00 73.81 89 GLY A C 1
ATOM 646 O O . GLY A 1 89 ? 30.019 -9.668 -24.725 1.00 73.81 89 GLY A O 1
ATOM 647 N N . ARG A 1 90 ? 32.144 -10.375 -24.884 1.00 69.19 90 ARG A N 1
ATOM 648 C CA . ARG A 1 90 ? 31.884 -11.823 -24.713 1.00 69.19 90 ARG A CA 1
ATOM 649 C C . ARG A 1 90 ? 31.109 -12.212 -23.445 1.00 69.19 90 ARG A C 1
ATOM 651 O O . ARG A 1 90 ? 30.474 -13.256 -23.443 1.00 69.19 90 ARG A O 1
ATOM 658 N N . ASP A 1 91 ? 31.147 -11.377 -22.410 1.00 80.38 91 ASP A N 1
ATOM 659 C CA . ASP A 1 91 ? 30.439 -11.583 -21.129 1.00 80.38 91 ASP A CA 1
ATOM 660 C C . ASP A 1 91 ? 29.339 -10.529 -20.870 1.00 80.38 91 ASP A C 1
ATOM 662 O O . ASP A 1 91 ? 28.922 -10.325 -19.732 1.00 80.38 91 ASP A O 1
ATOM 666 N N . VAL A 1 92 ? 28.888 -9.798 -21.899 1.00 84.81 92 VAL A N 1
ATOM 667 C CA . VAL A 1 92 ? 27.645 -9.015 -21.791 1.00 84.81 92 VAL A CA 1
ATOM 668 C C . VAL A 1 92 ? 26.479 -10.001 -21.812 1.00 84.81 92 VAL A C 1
ATOM 670 O O . VAL A 1 92 ? 26.326 -10.761 -22.764 1.00 84.81 92 VAL A O 1
ATOM 673 N N . THR A 1 93 ? 25.663 -10.012 -20.759 1.00 90.44 93 THR A N 1
ATOM 674 C CA . THR A 1 93 ? 24.463 -10.855 -20.692 1.00 90.44 93 THR A CA 1
ATOM 675 C C . THR A 1 93 ? 23.204 -10.021 -20.916 1.00 90.44 93 THR A C 1
ATOM 677 O O . THR A 1 93 ? 23.172 -8.818 -20.643 1.00 90.44 93 THR A O 1
ATOM 680 N N . ALA A 1 94 ? 22.148 -10.653 -21.427 1.00 89.44 94 ALA A N 1
ATOM 681 C CA . ALA A 1 94 ? 20.857 -9.993 -21.606 1.00 89.44 94 ALA A CA 1
ATOM 682 C C . ALA A 1 94 ? 20.144 -9.728 -20.262 1.00 89.44 94 ALA A C 1
ATOM 684 O O . ALA A 1 94 ? 19.361 -8.790 -20.168 1.00 89.44 94 ALA A O 1
ATOM 685 N N . ASP A 1 95 ? 20.488 -10.491 -19.216 1.00 92.69 95 ASP A N 1
ATOM 686 C CA . ASP A 1 95 ? 19.908 -10.424 -17.865 1.00 92.69 95 ASP A CA 1
ATOM 687 C C . ASP A 1 95 ? 20.848 -9.756 -16.843 1.00 92.69 95 ASP A C 1
ATOM 689 O O . ASP A 1 95 ? 20.952 -10.168 -15.688 1.00 92.69 95 ASP A O 1
ATOM 693 N N . GLN A 1 96 ? 21.598 -8.737 -17.262 1.00 92.00 96 GLN A N 1
ATOM 694 C CA . GLN A 1 96 ? 22.365 -7.918 -16.318 1.00 92.00 96 GLN A CA 1
ATOM 695 C C . GLN A 1 96 ? 21.413 -7.223 -15.347 1.00 92.00 96 GLN A C 1
ATOM 697 O O . GLN A 1 96 ? 20.384 -6.729 -15.777 1.00 92.00 96 GLN A O 1
ATOM 702 N N . HIS A 1 97 ? 21.780 -7.140 -14.069 1.00 93.25 97 HIS A N 1
ATOM 703 C CA . HIS A 1 97 ? 20.977 -6.445 -13.065 1.00 93.25 97 HIS A CA 1
ATOM 704 C C . HIS A 1 97 ? 21.567 -5.077 -12.712 1.00 93.25 97 HIS A C 1
ATOM 706 O O . HIS A 1 97 ? 22.791 -4.957 -12.523 1.00 93.25 97 HIS A O 1
ATOM 712 N N . ASN A 1 98 ? 20.681 -4.089 -12.582 1.00 92.62 98 ASN A N 1
ATOM 713 C CA . ASN A 1 98 ? 20.931 -2.834 -11.876 1.00 92.62 98 ASN A CA 1
ATOM 714 C C . ASN A 1 98 ? 20.664 -2.982 -10.359 1.00 92.62 98 ASN A C 1
ATOM 716 O O . ASN A 1 98 ? 20.397 -4.086 -9.871 1.00 92.62 98 ASN A O 1
ATOM 720 N N . GLU A 1 99 ? 20.744 -1.891 -9.592 1.00 91.50 99 GLU A N 1
ATOM 721 C CA . GLU A 1 99 ? 20.547 -1.927 -8.131 1.00 91.50 99 GLU A CA 1
ATOM 722 C C . GLU A 1 99 ? 19.117 -2.309 -7.710 1.00 91.50 99 GLU A C 1
ATOM 724 O O . GLU A 1 99 ? 18.920 -2.885 -6.643 1.00 91.50 99 GLU A O 1
ATOM 729 N N . PHE A 1 100 ? 18.126 -2.095 -8.580 1.00 89.00 100 PHE A N 1
ATOM 730 C CA . PHE A 1 100 ? 16.729 -2.503 -8.377 1.00 89.00 100 PHE A CA 1
ATOM 731 C C . PHE A 1 100 ? 16.451 -3.946 -8.830 1.00 89.00 100 PHE A C 1
ATOM 733 O O . PHE A 1 100 ? 15.298 -4.369 -8.910 1.00 89.00 100 PHE A O 1
ATOM 740 N N . ARG A 1 101 ? 17.502 -4.709 -9.165 1.00 94.12 101 ARG A N 1
ATOM 741 C CA . ARG A 1 101 ? 17.444 -6.035 -9.809 1.00 94.12 101 ARG A CA 1
ATOM 742 C C . ARG A 1 101 ? 16.704 -6.053 -11.151 1.00 94.12 101 ARG A C 1
ATOM 744 O O . ARG A 1 101 ? 16.402 -7.130 -11.662 1.00 94.12 101 ARG A O 1
ATOM 751 N N . GLN A 1 102 ? 16.464 -4.901 -11.765 1.00 96.06 102 GLN A N 1
ATOM 752 C CA . GLN A 1 102 ? 15.860 -4.833 -13.090 1.00 96.06 102 GLN A CA 1
ATOM 753 C C . GLN A 1 102 ? 16.869 -5.284 -14.145 1.00 96.06 102 GLN A C 1
ATOM 755 O O . GLN A 1 102 ? 18.064 -5.030 -14.012 1.00 96.06 102 GLN A O 1
ATOM 760 N N . THR A 1 103 ? 16.371 -5.962 -15.177 1.00 97.56 103 THR A N 1
ATOM 761 C CA . THR A 1 103 ? 17.144 -6.311 -16.379 1.00 97.56 103 THR A CA 1
ATOM 762 C C . THR A 1 103 ? 16.906 -5.288 -17.490 1.00 97.56 103 THR A C 1
ATOM 764 O O . THR A 1 103 ? 15.896 -4.580 -17.449 1.00 97.56 103 THR A O 1
ATOM 767 N N . PRO A 1 104 ? 17.735 -5.234 -18.550 1.00 97.06 104 PRO A N 1
ATOM 768 C CA . PRO A 1 104 ? 17.443 -4.415 -19.726 1.00 97.06 104 PRO A CA 1
ATOM 769 C C . PRO A 1 104 ? 16.034 -4.626 -20.300 1.00 97.06 104 PRO A C 1
ATOM 771 O O . PRO A 1 104 ? 15.420 -3.677 -20.779 1.00 97.06 104 PRO A O 1
ATOM 774 N N . LEU A 1 105 ? 15.484 -5.845 -20.204 1.00 97.88 105 LEU A N 1
ATOM 775 C CA . LEU A 1 105 ? 14.121 -6.142 -20.655 1.00 97.88 105 LEU A CA 1
ATOM 776 C C . LEU A 1 105 ? 13.044 -5.481 -19.773 1.00 97.88 105 LEU A C 1
ATOM 778 O O . LEU A 1 105 ? 11.992 -5.096 -20.284 1.00 97.88 105 LEU A O 1
ATOM 782 N N . HIS A 1 106 ? 13.304 -5.283 -18.474 1.00 97.25 106 HIS A N 1
ATOM 783 C CA . HIS A 1 106 ? 12.437 -4.468 -17.616 1.00 97.25 106 HIS A CA 1
ATOM 784 C C . HIS A 1 106 ? 12.442 -3.005 -18.076 1.00 97.25 106 HIS A C 1
ATOM 786 O O . HIS A 1 106 ? 11.373 -2.423 -18.236 1.00 97.25 106 HIS A O 1
ATOM 792 N N . CYS A 1 107 ? 13.621 -2.439 -18.357 1.00 95.31 107 CYS A N 1
ATOM 793 C CA . CYS A 1 107 ? 13.785 -1.025 -18.716 1.00 95.31 107 CYS A CA 1
ATOM 794 C C . CYS A 1 107 ? 13.350 -0.679 -20.152 1.00 95.31 107 CYS A C 1
ATOM 796 O O . CYS A 1 107 ? 13.052 0.485 -20.431 1.00 95.31 107 CYS A O 1
ATOM 798 N N . ALA A 1 108 ? 13.312 -1.663 -21.056 1.00 94.81 108 ALA A N 1
ATOM 799 C CA . ALA A 1 108 ? 12.915 -1.469 -22.447 1.00 94.81 108 ALA A CA 1
ATOM 800 C C . ALA A 1 108 ? 11.524 -0.821 -22.548 1.00 94.81 108 ALA A C 1
ATOM 802 O O . ALA A 1 108 ? 10.572 -1.296 -21.926 1.00 94.81 108 ALA A O 1
ATOM 803 N N . GLN A 1 109 ? 11.426 0.243 -23.346 1.00 85.69 109 GLN A N 1
ATOM 804 C CA . GLN A 1 109 ? 10.179 0.975 -23.597 1.00 85.69 109 GLN A CA 1
ATOM 805 C C . GLN A 1 109 ? 9.521 0.519 -24.902 1.00 85.69 109 GLN A C 1
ATOM 807 O O . GLN A 1 109 ? 8.318 0.277 -24.952 1.00 85.69 109 GLN A O 1
ATOM 812 N N . ASP A 1 110 ? 10.333 0.327 -25.944 1.00 87.12 110 ASP A N 1
ATOM 813 C CA . ASP A 1 110 ? 9.835 0.054 -27.285 1.00 87.12 110 ASP A CA 1
ATOM 814 C C . ASP A 1 110 ? 9.795 -1.432 -27.644 1.00 87.12 110 ASP A C 1
ATOM 816 O O . ASP A 1 110 ? 10.583 -2.272 -27.184 1.00 87.12 110 ASP A O 1
ATOM 820 N N . ARG A 1 111 ? 8.892 -1.734 -28.580 1.00 93.00 111 ARG A N 1
ATOM 821 C CA . ARG A 1 111 ? 8.713 -3.054 -29.188 1.00 93.00 111 ARG A CA 1
ATOM 822 C C . ARG A 1 111 ? 10.003 -3.601 -29.805 1.00 93.00 111 ARG A C 1
ATOM 824 O O . ARG A 1 111 ? 10.289 -4.790 -29.670 1.00 93.00 111 ARG A O 1
ATOM 831 N N . GLU A 1 112 ? 10.773 -2.762 -30.494 1.00 94.56 112 GLU A N 1
ATOM 832 C CA . GLU A 1 112 ? 11.980 -3.198 -31.207 1.00 94.56 112 GLU A CA 1
ATOM 833 C C . GLU A 1 112 ? 13.105 -3.601 -30.254 1.00 94.56 112 GLU A C 1
ATOM 835 O O . GLU A 1 112 ? 13.707 -4.662 -30.432 1.00 94.56 112 GLU A O 1
ATOM 840 N N . VAL A 1 113 ? 13.346 -2.792 -29.216 1.00 96.44 113 VAL A N 1
ATOM 841 C CA . VAL A 1 113 ? 14.320 -3.094 -28.157 1.00 96.44 113 VAL A CA 1
ATOM 842 C C . VAL A 1 113 ? 13.931 -4.393 -27.459 1.00 96.44 113 VAL A C 1
ATOM 844 O O . VAL A 1 113 ? 14.753 -5.300 -27.344 1.00 96.44 113 VAL A O 1
ATOM 847 N N . THR A 1 114 ? 12.655 -4.524 -27.084 1.00 97.25 114 THR A N 1
ATOM 848 C CA . THR A 1 114 ? 12.101 -5.740 -26.469 1.00 97.25 114 THR A CA 1
ATOM 849 C C . THR A 1 114 ? 12.364 -6.967 -27.345 1.00 97.25 114 THR A C 1
ATOM 851 O O . THR A 1 114 ? 12.935 -7.953 -26.883 1.00 97.25 114 THR A O 1
ATOM 854 N N . ALA A 1 115 ? 12.033 -6.899 -28.638 1.00 97.00 115 ALA A N 1
ATOM 855 C CA . ALA A 1 115 ? 12.229 -8.010 -29.565 1.00 97.00 115 ALA A CA 1
ATOM 856 C C . ALA A 1 115 ? 13.710 -8.386 -29.750 1.00 97.00 115 ALA A C 1
ATOM 858 O O . ALA A 1 115 ? 14.025 -9.567 -29.899 1.00 97.00 115 ALA A O 1
ATOM 859 N N . VAL A 1 116 ? 14.626 -7.411 -29.765 1.00 96.94 116 VAL A N 1
ATOM 860 C CA . VAL A 1 116 ? 16.075 -7.670 -29.831 1.00 96.94 116 VAL A CA 1
ATOM 861 C C . VAL A 1 116 ? 16.558 -8.357 -28.562 1.00 96.94 116 VAL A C 1
ATOM 863 O O . VAL A 1 116 ? 17.216 -9.389 -28.656 1.00 96.94 116 VAL A O 1
ATOM 866 N N . LEU A 1 117 ? 16.199 -7.834 -27.388 1.00 97.06 117 LEU A N 1
ATOM 867 C CA . LEU A 1 117 ? 16.613 -8.401 -26.105 1.00 97.06 117 LEU A CA 1
ATOM 868 C C . LEU A 1 117 ? 16.147 -9.855 -25.952 1.00 97.06 117 LEU A C 1
ATOM 870 O O . LEU A 1 117 ? 16.930 -10.702 -25.526 1.00 97.06 117 LEU A O 1
ATOM 874 N N . LEU A 1 118 ? 14.925 -10.177 -26.390 1.00 97.25 118 LEU A N 1
ATOM 875 C CA . LEU A 1 118 ? 14.427 -11.556 -26.415 1.00 97.25 118 LEU A CA 1
ATOM 876 C C . LEU A 1 118 ? 15.228 -12.456 -27.365 1.00 97.25 118 LEU A C 1
ATOM 878 O O . LEU A 1 118 ? 15.591 -13.569 -26.991 1.00 97.25 118 LEU A O 1
ATOM 882 N N . ARG A 1 119 ? 15.587 -11.977 -28.566 1.00 95.81 119 ARG A N 1
ATOM 883 C CA . ARG A 1 119 ? 16.485 -12.723 -29.475 1.00 95.81 119 ARG A CA 1
ATOM 884 C C . ARG A 1 119 ? 17.882 -12.925 -28.886 1.00 95.81 119 ARG A C 1
ATOM 886 O O . ARG A 1 119 ? 18.531 -13.919 -29.197 1.00 95.81 119 ARG A O 1
ATOM 893 N N . CYS A 1 120 ? 18.330 -12.001 -28.042 1.00 93.19 120 CYS A N 1
ATOM 894 C CA . CYS A 1 120 ? 19.574 -12.092 -27.281 1.00 93.19 120 CYS A CA 1
ATOM 895 C C . CYS A 1 120 ? 19.469 -13.003 -26.042 1.00 93.19 120 CYS A C 1
ATOM 897 O O . CYS A 1 120 ? 20.458 -13.159 -25.327 1.00 93.19 120 CYS A O 1
ATOM 899 N N . GLY A 1 121 ? 18.310 -13.625 -25.798 1.00 94.19 121 GLY A N 1
ATOM 900 C CA . GLY A 1 121 ? 18.100 -14.579 -24.710 1.00 94.19 121 GLY A CA 1
ATOM 901 C C . GLY A 1 121 ? 17.714 -13.949 -23.373 1.00 94.19 121 GLY A C 1
ATOM 902 O O . GLY A 1 121 ? 17.936 -14.583 -22.347 1.00 94.19 121 GLY A O 1
ATOM 903 N N . ALA A 1 122 ? 17.173 -12.724 -23.362 1.00 97.06 122 ALA A N 1
ATOM 904 C CA . ALA A 1 122 ? 16.637 -12.118 -22.143 1.00 97.06 122 ALA A CA 1
ATOM 905 C C . ALA A 1 122 ? 15.510 -12.973 -21.545 1.00 97.06 122 ALA A C 1
ATOM 907 O O . ALA A 1 122 ? 14.621 -13.442 -22.262 1.00 97.06 122 ALA A O 1
ATOM 908 N N . SER A 1 123 ? 15.525 -13.139 -20.226 1.00 97.31 123 SER A N 1
ATOM 909 C CA . SER A 1 123 ? 14.525 -13.922 -19.510 1.00 97.31 123 SER A CA 1
ATOM 910 C C . SER A 1 123 ? 13.201 -13.170 -19.366 1.00 97.31 123 SER A C 1
ATOM 912 O O . SER A 1 123 ? 13.145 -12.059 -18.834 1.00 97.31 123 SER A O 1
ATOM 914 N N . LEU A 1 124 ? 12.108 -13.823 -19.768 1.00 97.31 124 LEU A N 1
ATOM 915 C CA . LEU A 1 124 ? 10.733 -13.342 -19.575 1.00 97.31 124 LEU A CA 1
ATOM 916 C C . LEU A 1 124 ? 10.280 -13.396 -18.106 1.00 97.31 124 LEU A C 1
ATOM 918 O O . LEU A 1 124 ? 9.330 -12.713 -17.734 1.00 97.31 124 LEU A O 1
ATOM 922 N N . SER A 1 125 ? 10.950 -14.202 -17.276 1.00 96.75 125 SER A N 1
ATOM 923 C CA . SER A 1 125 ? 10.575 -14.466 -15.882 1.00 96.75 125 SER A CA 1
ATOM 924 C C . SER A 1 125 ? 11.556 -13.874 -14.867 1.00 96.75 125 SER A C 1
ATOM 926 O O . SER A 1 125 ? 11.500 -14.226 -13.687 1.00 96.75 125 SER A O 1
ATOM 928 N N . ALA A 1 126 ? 12.498 -13.034 -15.308 1.00 96.19 126 ALA A N 1
ATOM 929 C CA . ALA A 1 126 ? 13.372 -12.301 -14.399 1.00 96.19 126 ALA A CA 1
ATOM 930 C C . ALA A 1 126 ? 12.523 -11.435 -13.455 1.00 96.19 126 ALA A C 1
ATOM 932 O O . ALA A 1 126 ? 11.530 -10.862 -13.889 1.00 96.19 126 ALA A O 1
ATOM 933 N N . ARG A 1 127 ? 12.912 -11.359 -12.180 1.00 94.75 127 ARG A N 1
ATOM 934 C CA . ARG A 1 127 ? 12.187 -10.617 -11.142 1.00 94.75 127 ARG A CA 1
ATOM 935 C C . ARG A 1 127 ? 13.026 -9.456 -10.628 1.00 94.75 127 ARG A C 1
ATOM 937 O O . ARG A 1 127 ? 14.196 -9.656 -10.290 1.00 94.75 127 ARG A O 1
ATOM 944 N N . ASP A 1 128 ? 12.421 -8.277 -10.558 1.00 93.38 128 ASP A N 1
ATOM 945 C CA . ASP A 1 128 ? 13.007 -7.109 -9.905 1.00 93.38 128 ASP A CA 1
ATOM 946 C C . ASP A 1 128 ? 12.947 -7.215 -8.363 1.00 93.38 128 ASP A C 1
ATOM 948 O O . ASP A 1 128 ? 12.568 -8.241 -7.795 1.00 93.38 128 ASP A O 1
ATOM 952 N N . HIS A 1 129 ? 13.356 -6.158 -7.662 1.00 89.19 129 HIS A N 1
ATOM 953 C CA . HIS A 1 129 ? 13.335 -6.086 -6.196 1.00 89.19 129 HIS A CA 1
ATOM 954 C C . HIS A 1 129 ? 11.944 -6.164 -5.534 1.00 89.19 129 HIS A C 1
ATOM 956 O O . HIS A 1 129 ? 11.886 -6.322 -4.320 1.00 89.19 129 HIS A O 1
ATOM 962 N N . ARG A 1 130 ? 10.857 -6.024 -6.304 1.00 86.50 130 ARG A N 1
ATOM 963 C CA . ARG A 1 130 ? 9.460 -6.153 -5.862 1.00 86.50 130 ARG A CA 1
ATOM 964 C C . ARG A 1 130 ? 8.818 -7.427 -6.411 1.00 86.50 130 ARG A C 1
ATOM 966 O O . ARG A 1 130 ? 7.598 -7.557 -6.382 1.00 86.50 130 ARG A O 1
ATOM 973 N N . GLY A 1 131 ? 9.613 -8.330 -6.985 1.00 91.75 131 GLY A N 1
ATOM 974 C CA . GLY A 1 131 ? 9.126 -9.561 -7.593 1.00 91.75 131 GLY A CA 1
ATOM 975 C C . GLY A 1 131 ? 8.470 -9.372 -8.963 1.00 91.75 131 GLY A C 1
ATOM 976 O O . GLY A 1 131 ? 8.007 -10.360 -9.532 1.00 91.75 131 GLY A O 1
ATOM 977 N N . GLY A 1 132 ? 8.433 -8.154 -9.510 1.00 96.25 132 GLY A N 1
ATOM 978 C CA . GLY A 1 132 ? 7.795 -7.853 -10.789 1.00 96.25 132 GLY A CA 1
ATOM 979 C C . GLY A 1 132 ? 8.596 -8.402 -11.968 1.00 96.25 132 GLY A C 1
ATOM 980 O O . GLY A 1 132 ? 9.823 -8.329 -11.975 1.00 96.25 132 GLY A O 1
ATOM 981 N N . THR A 1 133 ? 7.899 -8.950 -12.965 1.00 98.25 133 THR A N 1
ATOM 982 C CA . THR A 1 133 ? 8.478 -9.408 -14.245 1.00 98.25 133 THR A CA 1
ATOM 983 C C . THR A 1 133 ? 8.510 -8.280 -15.283 1.00 98.25 133 THR A C 1
ATOM 985 O O . THR A 1 133 ? 7.809 -7.282 -15.109 1.00 98.25 133 THR A O 1
ATOM 988 N N . PRO A 1 134 ? 9.215 -8.413 -16.427 1.00 97.81 134 PRO A N 1
ATOM 989 C CA . PRO A 1 134 ? 9.179 -7.400 -17.484 1.00 97.81 134 PRO A CA 1
ATOM 990 C C . PRO A 1 134 ? 7.775 -7.047 -17.992 1.00 97.81 134 PRO A C 1
ATOM 992 O O . PRO A 1 134 ? 7.573 -5.926 -18.457 1.00 97.81 134 PRO A O 1
ATOM 995 N N . LEU A 1 135 ? 6.813 -7.975 -17.890 1.00 98.00 135 LEU A N 1
ATOM 996 C CA . LEU A 1 135 ? 5.416 -7.747 -18.263 1.00 98.00 135 LEU A CA 1
ATOM 997 C C . LEU A 1 135 ? 4.687 -6.808 -17.283 1.00 98.00 135 LEU A C 1
ATOM 999 O O . LEU A 1 135 ? 3.800 -6.082 -17.711 1.00 98.00 135 LEU A O 1
ATOM 1003 N N . HIS A 1 136 ? 5.102 -6.740 -16.010 1.00 97.00 136 HIS A N 1
ATOM 1004 C CA . HIS A 1 136 ? 4.578 -5.762 -15.042 1.00 97.00 136 HIS A CA 1
ATOM 1005 C C . HIS A 1 136 ? 4.990 -4.318 -15.370 1.00 97.00 136 HIS A C 1
ATOM 1007 O O . HIS A 1 136 ? 4.339 -3.384 -14.920 1.00 97.00 136 HIS A O 1
ATOM 1013 N N . HIS A 1 137 ? 6.075 -4.138 -16.134 1.00 94.50 137 HIS A N 1
ATOM 1014 C CA . HIS A 1 137 ? 6.643 -2.838 -16.526 1.00 94.50 137 HIS A CA 1
ATOM 1015 C C . HIS A 1 137 ? 6.447 -2.554 -18.022 1.00 94.50 137 HIS A C 1
ATOM 1017 O O . HIS A 1 137 ? 7.271 -1.887 -18.655 1.00 94.50 137 HIS A O 1
ATOM 1023 N N . ALA A 1 138 ? 5.446 -3.168 -18.648 1.00 94.69 138 ALA A N 1
ATOM 1024 C CA . ALA A 1 138 ? 5.212 -3.061 -20.080 1.00 94.69 138 ALA A CA 1
ATOM 1025 C C . ALA A 1 138 ? 4.028 -2.140 -20.370 1.00 94.69 138 ALA A C 1
ATOM 1027 O O . ALA A 1 138 ? 2.999 -2.284 -19.735 1.00 94.69 138 ALA A O 1
ATOM 1028 N N . GLY A 1 139 ? 4.145 -1.269 -21.376 1.00 94.12 139 GLY A N 1
ATOM 1029 C CA . GLY A 1 139 ? 2.972 -0.734 -22.078 1.00 94.12 139 GLY A CA 1
ATOM 1030 C C . GLY A 1 139 ? 2.461 -1.725 -23.133 1.00 94.12 139 GLY A C 1
ATOM 1031 O O . GLY A 1 139 ? 3.138 -2.715 -23.441 1.00 94.12 139 GLY A O 1
ATOM 1032 N N . ALA A 1 140 ? 1.308 -1.444 -23.749 1.00 94.69 140 ALA A N 1
ATOM 1033 C CA . ALA A 1 140 ? 0.628 -2.353 -24.686 1.00 94.69 140 ALA A CA 1
ATOM 1034 C C . ALA A 1 140 ? 1.534 -2.929 -25.800 1.00 94.69 140 ALA A C 1
ATOM 1036 O O . ALA A 1 140 ? 1.547 -4.138 -26.049 1.00 94.69 140 ALA A O 1
ATOM 1037 N N . ALA A 1 141 ? 2.361 -2.092 -26.440 1.00 94.19 141 ALA A N 1
ATOM 1038 C CA . ALA A 1 141 ? 3.240 -2.522 -27.533 1.00 94.19 141 ALA A CA 1
ATOM 1039 C C . ALA A 1 141 ? 4.328 -3.523 -27.093 1.00 94.19 141 ALA A C 1
ATOM 1041 O O . ALA A 1 141 ? 4.632 -4.475 -27.820 1.00 94.19 141 ALA A O 1
ATOM 1042 N N . LYS A 1 142 ? 4.913 -3.321 -25.905 1.00 95.62 142 LYS A N 1
ATOM 1043 C CA . LYS A 1 142 ? 5.894 -4.237 -25.303 1.00 95.62 142 LYS A CA 1
ATOM 1044 C C . LYS A 1 142 ? 5.210 -5.504 -24.801 1.00 95.62 142 LYS A C 1
ATOM 1046 O O . LYS A 1 142 ? 5.705 -6.596 -25.071 1.00 95.62 142 LYS A O 1
ATOM 1051 N N . ALA A 1 143 ? 4.061 -5.367 -24.139 1.00 97.25 143 ALA A N 1
ATOM 1052 C CA . ALA A 1 143 ? 3.288 -6.486 -23.616 1.00 97.25 143 ALA A CA 1
ATOM 1053 C C . ALA A 1 143 ? 2.906 -7.472 -24.724 1.00 97.25 143 ALA A C 1
ATOM 1055 O O . ALA A 1 143 ? 3.125 -8.667 -24.560 1.00 97.25 143 ALA A O 1
ATOM 1056 N N . ARG A 1 144 ? 2.466 -6.984 -25.894 1.00 97.25 144 ARG A N 1
ATOM 1057 C CA . ARG A 1 144 ? 2.179 -7.832 -27.061 1.00 97.25 144 ARG A CA 1
ATOM 1058 C C . ARG A 1 144 ? 3.365 -8.730 -27.429 1.00 97.25 144 ARG A C 1
ATOM 1060 O O . ARG A 1 144 ? 3.191 -9.930 -27.580 1.00 97.25 144 ARG A O 1
ATOM 1067 N N . VAL A 1 145 ? 4.574 -8.172 -27.518 1.00 97.62 145 VAL A N 1
ATOM 1068 C CA . VAL A 1 145 ? 5.776 -8.957 -27.852 1.00 97.62 145 VAL A CA 1
ATOM 1069 C C . VAL A 1 145 ? 6.167 -9.932 -26.748 1.00 97.62 145 VAL A C 1
ATOM 1071 O O . VAL A 1 145 ? 6.606 -11.038 -27.049 1.00 97.62 145 VAL A O 1
ATOM 1074 N N . LEU A 1 146 ? 6.024 -9.538 -25.483 1.00 98.12 146 LEU A N 1
ATOM 1075 C CA . LEU A 1 146 ? 6.301 -10.422 -24.353 1.00 98.12 146 LEU A CA 1
ATOM 1076 C C . LEU A 1 146 ? 5.330 -11.612 -24.329 1.00 98.12 146 LEU A C 1
ATOM 1078 O O . LEU A 1 146 ? 5.773 -12.745 -24.162 1.00 98.12 146 LEU A O 1
ATOM 1082 N N . LEU A 1 147 ? 4.036 -11.371 -24.549 1.00 97.94 147 LEU A N 1
ATOM 1083 C CA . LEU A 1 147 ? 2.995 -12.404 -24.591 1.00 97.94 147 LEU A CA 1
ATOM 1084 C C . LEU A 1 147 ? 3.174 -13.338 -25.794 1.00 97.94 147 LEU A C 1
ATOM 1086 O O . LEU A 1 147 ? 3.174 -14.553 -25.615 1.00 97.94 147 LEU A O 1
ATOM 1090 N N . ASP A 1 148 ? 3.456 -12.796 -26.986 1.00 97.38 148 ASP A N 1
ATOM 1091 C CA . ASP A 1 148 ? 3.776 -13.595 -28.181 1.00 97.38 148 ASP A CA 1
ATOM 1092 C C . ASP A 1 148 ? 5.012 -14.496 -27.957 1.00 97.38 148 ASP A C 1
ATOM 1094 O O . ASP A 1 148 ? 5.127 -15.572 -28.548 1.00 97.38 148 ASP A O 1
ATOM 1098 N N . ALA A 1 149 ? 5.945 -14.069 -27.097 1.00 97.25 149 ALA A N 1
ATOM 1099 C CA . ALA A 1 149 ? 7.129 -14.833 -26.708 1.00 97.25 149 ALA A CA 1
ATOM 1100 C C . ALA A 1 149 ? 6.888 -15.820 -25.546 1.00 97.25 149 ALA A C 1
ATOM 1102 O O . ALA A 1 149 ? 7.809 -16.552 -25.180 1.00 97.25 149 ALA A O 1
ATOM 1103 N N . GLY A 1 150 ? 5.676 -15.871 -24.984 1.00 97.06 150 GLY A N 1
ATOM 1104 C CA . GLY A 1 150 ? 5.298 -16.786 -23.906 1.00 97.06 150 GLY A CA 1
ATOM 1105 C C . GLY A 1 150 ? 5.545 -16.253 -22.494 1.00 97.06 150 GLY A C 1
ATOM 1106 O O . GLY A 1 150 ? 5.811 -17.044 -21.589 1.00 97.06 150 GLY A O 1
ATOM 1107 N N . ALA A 1 151 ? 5.502 -14.932 -22.288 1.00 97.81 151 ALA A N 1
ATOM 1108 C CA . ALA A 1 151 ? 5.484 -14.368 -20.941 1.00 97.81 151 ALA A CA 1
ATOM 1109 C C . ALA A 1 151 ? 4.261 -14.869 -20.166 1.00 97.81 151 ALA A C 1
ATOM 1111 O O . ALA A 1 151 ? 3.160 -14.945 -20.707 1.00 97.81 151 ALA A O 1
ATOM 1112 N N . ASP A 1 152 ? 4.458 -15.173 -18.886 1.00 98.06 152 ASP A N 1
ATOM 1113 C CA . ASP A 1 152 ? 3.369 -15.559 -17.996 1.00 98.06 152 ASP A CA 1
ATOM 1114 C C . ASP A 1 152 ? 2.485 -14.342 -17.687 1.00 98.06 152 ASP A C 1
ATOM 1116 O O . ASP A 1 152 ? 2.907 -13.412 -16.993 1.00 98.06 152 ASP A O 1
ATOM 1120 N N . ILE A 1 153 ? 1.268 -14.353 -18.236 1.00 97.94 153 ILE A N 1
ATOM 1121 C CA . ILE A 1 153 ? 0.267 -13.296 -18.062 1.00 97.94 153 ILE A CA 1
ATOM 1122 C C . ILE A 1 153 ? -0.249 -13.209 -16.618 1.00 97.94 153 ILE A C 1
ATOM 1124 O O . ILE A 1 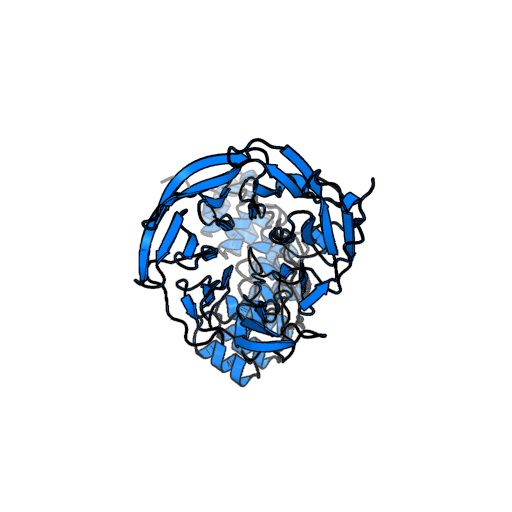153 ? -0.659 -12.134 -16.187 1.00 97.94 153 ILE A O 1
ATOM 1128 N N . GLU A 1 154 ? -0.139 -14.302 -15.855 1.00 97.81 154 GLU A N 1
ATOM 1129 C CA . GLU A 1 154 ? -0.572 -14.422 -14.457 1.00 97.81 154 GLU A CA 1
ATOM 1130 C C . GLU A 1 154 ? 0.598 -14.353 -13.465 1.00 97.81 154 GLU A C 1
ATOM 1132 O O . GLU A 1 154 ? 0.445 -14.667 -12.279 1.00 97.81 154 GLU A O 1
ATOM 1137 N N . ALA A 1 155 ? 1.783 -13.932 -13.922 1.00 97.12 155 ALA A N 1
ATOM 1138 C CA . ALA A 1 155 ? 2.935 -13.771 -13.050 1.00 97.12 155 ALA A CA 1
ATOM 1139 C C . ALA A 1 155 ? 2.589 -12.835 -11.884 1.00 97.12 155 ALA A C 1
ATOM 1141 O O . ALA A 1 155 ? 2.091 -11.738 -12.101 1.00 97.12 155 ALA A O 1
ATOM 1142 N N . ARG A 1 156 ? 2.892 -13.249 -10.651 1.00 94.38 156 ARG A N 1
ATOM 1143 C CA . ARG A 1 156 ? 2.628 -12.455 -9.442 1.00 94.38 156 ARG A CA 1
ATOM 1144 C C . ARG A 1 156 ? 3.890 -11.817 -8.893 1.00 94.38 156 ARG A C 1
ATOM 1146 O O . ARG A 1 156 ? 4.884 -12.530 -8.725 1.00 94.38 156 ARG A O 1
ATOM 1153 N N . ASP A 1 157 ? 3.836 -10.527 -8.589 1.00 90.69 157 ASP A N 1
ATOM 1154 C CA . ASP A 1 157 ? 4.869 -9.813 -7.834 1.00 90.69 157 ASP A CA 1
ATOM 1155 C C . ASP A 1 157 ? 4.808 -10.127 -6.320 1.00 90.69 157 ASP A C 1
ATOM 1157 O O . ASP A 1 157 ? 4.027 -10.977 -5.884 1.00 90.69 157 ASP A O 1
ATOM 1161 N N . ASP A 1 158 ? 5.650 -9.487 -5.502 1.00 82.62 158 ASP A N 1
ATOM 1162 C CA . ASP A 1 158 ? 5.733 -9.764 -4.057 1.00 82.62 158 ASP A CA 1
ATOM 1163 C C . ASP A 1 158 ? 4.466 -9.344 -3.283 1.00 82.62 158 ASP A C 1
ATOM 1165 O O . ASP A 1 158 ? 4.236 -9.807 -2.165 1.00 82.62 158 ASP A O 1
ATOM 1169 N N . GLN A 1 159 ? 3.617 -8.497 -3.875 1.00 73.56 159 GLN A N 1
ATOM 1170 C CA . GLN A 1 159 ? 2.300 -8.130 -3.345 1.00 73.56 159 GLN A CA 1
ATOM 1171 C C . GLN A 1 159 ? 1.183 -9.005 -3.924 1.00 73.56 159 GLN A C 1
ATOM 1173 O O . GLN A 1 159 ? 0.005 -8.760 -3.674 1.00 73.56 159 GLN A O 1
ATOM 1178 N N . GLY A 1 160 ? 1.528 -10.038 -4.695 1.00 84.50 160 GLY A N 1
ATOM 1179 C CA . GLY A 1 160 ? 0.567 -10.912 -5.351 1.00 84.50 160 GLY A CA 1
ATOM 1180 C C . GLY A 1 160 ? -0.126 -10.261 -6.549 1.00 84.50 160 GLY A C 1
ATOM 1181 O O . GLY A 1 160 ? -1.077 -10.850 -7.063 1.00 84.50 160 GLY A O 1
ATOM 1182 N N . GLN A 1 161 ? 0.319 -9.078 -6.986 1.00 89.69 161 GLN A N 1
ATOM 1183 C CA . GLN A 1 161 ? -0.274 -8.353 -8.106 1.00 89.69 161 GLN A CA 1
ATOM 1184 C C . GLN A 1 161 ? 0.172 -8.976 -9.426 1.00 89.69 161 GLN A C 1
ATOM 1186 O O . GLN A 1 161 ? 1.324 -9.371 -9.572 1.00 89.69 161 GLN A O 1
ATOM 1191 N N . THR A 1 162 ? -0.754 -9.054 -10.379 1.00 97.12 162 THR A N 1
ATOM 1192 C CA . THR A 1 162 ? -0.493 -9.494 -11.759 1.00 97.12 162 THR A CA 1
ATOM 1193 C C . THR A 1 162 ? -0.222 -8.290 -12.672 1.00 97.12 162 THR A C 1
ATOM 1195 O O . THR A 1 162 ? -0.540 -7.154 -12.299 1.00 97.12 162 THR A O 1
ATOM 1198 N N . PRO A 1 163 ? 0.289 -8.478 -13.903 1.00 97.56 163 PRO A N 1
ATOM 1199 C CA . PRO A 1 163 ? 0.384 -7.398 -14.884 1.00 97.56 163 PRO A CA 1
ATOM 1200 C C . PRO A 1 163 ? -0.938 -6.656 -15.116 1.00 97.56 163 PRO A C 1
ATOM 1202 O O . PRO A 1 163 ? -0.925 -5.443 -15.310 1.00 97.56 163 PRO A O 1
ATOM 1205 N N . LEU A 1 164 ? -2.083 -7.347 -15.025 1.00 96.50 164 LEU A N 1
ATOM 1206 C CA . LEU A 1 164 ? -3.402 -6.718 -15.142 1.00 96.50 164 LEU A CA 1
ATOM 1207 C C . LEU A 1 164 ? -3.684 -5.748 -13.985 1.00 96.50 164 LEU A C 1
ATOM 1209 O O . LEU A 1 164 ? -4.205 -4.662 -14.223 1.00 96.50 164 LEU A O 1
ATOM 1213 N N . HIS A 1 165 ? -3.286 -6.081 -12.752 1.00 91.75 165 HIS A N 1
ATOM 1214 C CA . HIS A 1 165 ? -3.386 -5.155 -11.618 1.00 91.75 165 HIS A CA 1
ATOM 1215 C C . HIS A 1 165 ? -2.581 -3.872 -11.867 1.00 91.75 165 HIS A C 1
ATOM 1217 O O . HIS A 1 165 ? -3.089 -2.773 -11.646 1.00 91.75 165 HIS A O 1
ATOM 1223 N N . ARG A 1 166 ? -1.343 -4.002 -12.368 1.00 91.69 166 ARG A N 1
ATOM 1224 C CA . ARG A 1 166 ? -0.476 -2.857 -12.696 1.00 91.69 166 ARG A CA 1
ATOM 1225 C C . ARG A 1 166 ? -1.059 -2.001 -13.819 1.00 91.69 166 ARG A C 1
ATOM 1227 O O . ARG A 1 166 ? -1.171 -0.793 -13.649 1.00 91.69 166 ARG A O 1
ATOM 1234 N N . ALA A 1 167 ? -1.526 -2.628 -14.899 1.00 93.00 167 ALA A N 1
ATOM 1235 C CA . ALA A 1 167 ? -2.169 -1.939 -16.017 1.00 93.00 167 ALA A CA 1
ATOM 1236 C C . ALA A 1 167 ? -3.381 -1.104 -15.572 1.00 93.00 167 ALA A C 1
ATOM 1238 O O . ALA A 1 167 ? -3.545 0.042 -15.995 1.00 93.00 167 ALA A O 1
ATOM 1239 N N . VAL A 1 168 ? -4.213 -1.661 -14.683 1.00 90.69 168 VAL A N 1
ATOM 1240 C CA . VAL A 1 168 ? -5.367 -0.947 -14.122 1.00 90.69 168 VAL A CA 1
ATOM 1241 C C . VAL A 1 168 ? -4.933 0.199 -13.209 1.00 90.69 168 VAL A C 1
ATOM 1243 O O . VAL A 1 168 ? -5.476 1.298 -13.326 1.00 90.69 168 VAL A O 1
ATOM 1246 N N . TRP A 1 169 ? -3.949 -0.030 -12.335 1.00 84.88 169 TRP A N 1
ATOM 1247 C CA . TRP A 1 169 ? -3.416 0.999 -11.437 1.00 84.88 169 TRP A CA 1
ATOM 1248 C C . TRP A 1 169 ? -2.845 2.205 -12.198 1.00 84.88 169 TRP A C 1
ATOM 1250 O O . TRP A 1 169 ? -3.095 3.353 -11.821 1.00 84.88 169 TRP A O 1
ATOM 1260 N N . ASP A 1 170 ? -2.128 1.943 -13.292 1.00 85.94 170 ASP A N 1
ATOM 1261 C CA . ASP A 1 170 ? -1.531 2.966 -14.156 1.00 85.94 170 ASP A CA 1
ATOM 1262 C C . ASP A 1 170 ? -2.563 3.649 -15.074 1.00 85.94 170 ASP A C 1
ATOM 1264 O O . ASP A 1 170 ? -2.285 4.698 -15.658 1.00 85.94 170 ASP A O 1
ATOM 1268 N N . GLY A 1 171 ? -3.777 3.095 -15.182 1.00 88.88 171 GLY A N 1
ATOM 1269 C CA . GLY A 1 171 ? -4.840 3.610 -16.045 1.00 88.88 171 GLY A CA 1
ATOM 1270 C C . GLY A 1 171 ? -4.612 3.355 -17.540 1.00 88.88 171 GLY A C 1
ATOM 1271 O O . GLY A 1 171 ? -5.242 4.014 -18.372 1.00 88.88 171 GLY A O 1
ATOM 1272 N N . ASP A 1 172 ? -3.735 2.411 -17.899 1.00 91.06 172 ASP A N 1
ATOM 1273 C CA . ASP A 1 172 ? -3.424 2.063 -19.289 1.00 91.06 172 ASP A CA 1
ATOM 1274 C C . ASP A 1 172 ? -4.547 1.199 -19.885 1.00 91.06 172 ASP A C 1
ATOM 1276 O O . ASP A 1 172 ? -4.553 -0.031 -19.816 1.00 91.06 172 ASP A O 1
ATOM 1280 N N . THR A 1 173 ? -5.538 1.873 -20.471 1.00 92.69 173 THR A N 1
ATOM 1281 C CA . THR A 1 173 ? -6.736 1.229 -21.032 1.00 92.69 173 THR A CA 1
ATOM 1282 C C . THR A 1 173 ? -6.395 0.288 -22.192 1.00 92.69 173 THR A C 1
ATOM 1284 O O . THR A 1 173 ? -7.034 -0.755 -22.341 1.00 92.69 173 THR A O 1
ATOM 1287 N N . GLU A 1 174 ? -5.373 0.614 -22.991 1.00 94.62 174 GLU A N 1
ATOM 1288 C CA . GLU A 1 174 ? -4.943 -0.218 -24.119 1.00 94.62 174 GLU A CA 1
ATOM 1289 C C . GLU A 1 174 ? -4.307 -1.519 -23.621 1.00 94.62 174 GLU A C 1
ATOM 1291 O O . GLU A 1 174 ? -4.636 -2.603 -24.109 1.00 94.62 174 GLU A O 1
ATOM 1296 N N . LEU A 1 175 ? -3.448 -1.431 -22.602 1.00 95.56 175 LEU A N 1
ATOM 1297 C CA . LEU A 1 175 ? -2.843 -2.600 -21.975 1.00 95.56 175 LEU A CA 1
ATOM 1298 C C . LEU A 1 175 ? -3.876 -3.466 -21.243 1.00 95.56 175 LEU A C 1
ATOM 1300 O O . LEU A 1 175 ? -3.820 -4.688 -21.358 1.00 95.56 175 LEU A O 1
ATOM 1304 N N . VAL A 1 176 ? -4.843 -2.864 -20.542 1.00 95.69 176 VAL A N 1
ATOM 1305 C CA . VAL A 1 176 ? -5.949 -3.609 -19.914 1.00 95.69 176 VAL A CA 1
ATOM 1306 C C . VAL A 1 176 ? -6.736 -4.387 -20.969 1.00 95.69 176 VAL A C 1
ATOM 1308 O O . VAL A 1 176 ? -6.937 -5.591 -20.817 1.00 95.69 176 VAL A O 1
ATOM 1311 N N . ALA A 1 177 ? -7.144 -3.732 -22.061 1.00 95.88 177 ALA A N 1
ATOM 1312 C CA . ALA A 1 177 ? -7.875 -4.387 -23.143 1.00 95.88 177 ALA A CA 1
ATOM 1313 C C . ALA A 1 177 ? -7.064 -5.530 -23.775 1.00 95.88 177 ALA A C 1
ATOM 1315 O O . ALA A 1 177 ? -7.611 -6.601 -24.040 1.00 95.88 177 ALA A O 1
ATOM 1316 N N . LEU A 1 178 ? -5.760 -5.320 -23.977 1.00 97.44 178 LEU A N 1
ATOM 1317 C CA . LEU A 1 178 ? -4.835 -6.333 -24.475 1.00 97.44 178 LEU A CA 1
ATOM 1318 C C . LEU A 1 178 ? -4.765 -7.551 -23.546 1.00 97.44 178 LEU A C 1
ATOM 1320 O O . LEU A 1 178 ? -4.952 -8.671 -24.009 1.00 97.44 178 LEU A O 1
ATOM 1324 N N . LEU A 1 179 ? -4.503 -7.344 -22.255 1.00 97.94 179 LEU A N 1
ATOM 1325 C CA . LEU A 1 179 ? -4.348 -8.435 -21.291 1.00 97.94 179 LEU A CA 1
ATOM 1326 C C . LEU A 1 179 ? -5.640 -9.253 -21.162 1.00 97.94 179 LEU A C 1
ATOM 1328 O O . LEU A 1 179 ? -5.590 -10.479 -21.188 1.00 97.94 179 LEU A O 1
ATOM 1332 N N . LEU A 1 180 ? -6.801 -8.593 -21.116 1.00 97.06 180 LEU A N 1
ATOM 1333 C CA . LEU A 1 180 ? -8.099 -9.275 -21.093 1.00 97.06 180 LEU A CA 1
ATOM 1334 C C . LEU A 1 180 ? -8.366 -10.065 -22.384 1.00 97.06 180 LEU A C 1
ATOM 1336 O O . LEU A 1 180 ? -8.883 -11.179 -22.326 1.00 97.06 180 LEU A O 1
ATOM 1340 N N . ALA A 1 181 ? -7.991 -9.526 -23.549 1.00 96.81 181 ALA A N 1
ATOM 1341 C CA . ALA A 1 181 ? -8.110 -10.238 -24.823 1.00 96.81 181 ALA A CA 1
ATOM 1342 C C . ALA A 1 181 ? -7.208 -11.485 -24.884 1.00 96.81 181 ALA A C 1
ATOM 1344 O O . ALA A 1 181 ? -7.594 -12.492 -25.477 1.00 96.81 181 ALA A O 1
ATOM 1345 N N . GLU A 1 182 ? -6.049 -11.442 -24.223 1.00 97.12 182 GLU A N 1
ATOM 1346 C CA . GLU A 1 182 ? -5.132 -12.577 -24.048 1.00 97.12 182 GLU A CA 1
ATOM 1347 C C . GLU A 1 182 ? -5.502 -13.474 -22.849 1.00 97.12 182 GLU A C 1
ATOM 1349 O O . GLU A 1 182 ? -4.709 -14.311 -22.427 1.00 97.12 182 GLU A O 1
ATOM 1354 N N . SER A 1 183 ? -6.739 -13.364 -22.345 1.00 94.56 183 SER A N 1
ATOM 1355 C CA . SER A 1 183 ? -7.308 -14.201 -21.276 1.00 94.56 183 SER A CA 1
ATOM 1356 C C . SER A 1 183 ? -6.660 -14.039 -19.895 1.00 94.56 183 SER A C 1
ATOM 1358 O O . SER A 1 183 ? -6.664 -14.994 -19.118 1.00 94.56 183 SER A O 1
ATOM 1360 N N . ALA A 1 184 ? -6.147 -12.847 -19.568 1.00 96.56 184 ALA A N 1
ATOM 1361 C CA . ALA A 1 184 ? -5.801 -12.514 -18.186 1.00 96.56 184 ALA A CA 1
ATOM 1362 C C . ALA A 1 184 ? -7.035 -12.651 -17.281 1.00 96.56 184 ALA A C 1
ATOM 1364 O O . ALA A 1 184 ? -8.124 -12.205 -17.654 1.00 96.56 184 ALA A O 1
ATOM 1365 N N . ASP A 1 185 ? -6.866 -13.229 -16.094 1.00 94.06 185 ASP A N 1
ATOM 1366 C CA . ASP A 1 185 ? -7.952 -13.429 -15.137 1.00 94.06 185 ASP A CA 1
ATOM 1367 C C . ASP A 1 185 ? -8.390 -12.079 -14.521 1.00 94.06 185 ASP A C 1
ATOM 1369 O O . ASP A 1 185 ? -7.638 -11.461 -13.762 1.00 94.06 185 ASP A O 1
ATOM 1373 N N . PRO A 1 186 ? -9.616 -11.590 -14.798 1.00 90.62 186 PRO A N 1
ATOM 1374 C CA . PRO A 1 186 ? -10.088 -10.305 -14.290 1.00 90.62 186 PRO A CA 1
ATOM 1375 C C . PRO A 1 186 ? -10.538 -10.354 -12.825 1.00 90.62 186 PRO A C 1
ATOM 1377 O O . PRO A 1 186 ? -10.841 -9.303 -12.257 1.00 90.62 186 PRO A O 1
ATOM 1380 N N . VAL A 1 187 ? -10.627 -11.544 -12.217 1.00 88.81 187 VAL A N 1
ATOM 1381 C CA . VAL A 1 187 ? -11.057 -11.737 -10.821 1.00 88.81 187 VAL A CA 1
ATOM 1382 C C . VAL A 1 187 ? -9.922 -12.188 -9.903 1.00 88.81 187 VAL A C 1
ATOM 1384 O O . VAL A 1 187 ? -10.146 -12.385 -8.705 1.00 88.81 187 VAL A O 1
ATOM 1387 N N . VAL A 1 188 ? -8.705 -12.323 -10.438 1.00 86.62 188 VAL A N 1
ATOM 1388 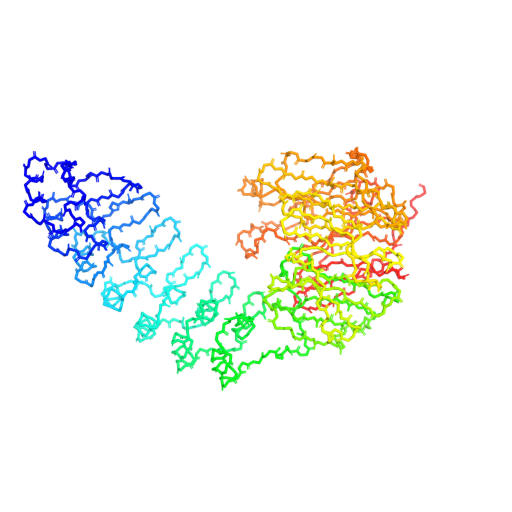C CA . VAL A 1 188 ? -7.514 -12.688 -9.672 1.00 86.62 188 VAL A CA 1
ATOM 1389 C C . VAL A 1 188 ? -7.273 -11.689 -8.547 1.00 86.62 188 VAL A C 1
ATOM 1391 O O . VAL A 1 188 ? -7.384 -10.490 -8.757 1.00 86.62 188 VAL A O 1
ATOM 1394 N N . ARG A 1 189 ? -6.965 -12.175 -7.342 1.00 81.19 189 ARG A N 1
ATOM 1395 C CA . ARG A 1 189 ? -6.749 -11.323 -6.164 1.00 81.19 189 ARG A CA 1
ATOM 1396 C C . ARG A 1 189 ? -5.285 -11.245 -5.775 1.00 81.19 189 ARG A C 1
ATOM 1398 O O . ARG A 1 189 ? -4.615 -12.284 -5.751 1.00 81.19 189 ARG A O 1
ATOM 1405 N N . ASP A 1 190 ? -4.821 -10.046 -5.452 1.00 77.75 190 ASP A N 1
ATOM 1406 C CA . ASP A 1 190 ? -3.508 -9.806 -4.855 1.00 77.75 190 ASP A CA 1
ATOM 1407 C C . ASP A 1 190 ? -3.466 -10.225 -3.366 1.00 77.75 190 ASP A C 1
ATOM 1409 O O . ASP A 1 190 ? -4.448 -10.742 -2.825 1.00 77.75 190 ASP A O 1
ATOM 1413 N N . HIS A 1 191 ? -2.321 -10.078 -2.688 1.00 69.25 191 HIS A N 1
ATOM 1414 C CA . HIS A 1 191 ? -2.216 -10.362 -1.244 1.00 69.25 191 HIS A CA 1
ATOM 1415 C C . HIS A 1 191 ? -3.087 -9.412 -0.412 1.00 69.25 191 HIS A C 1
ATOM 1417 O O . HIS A 1 191 ? -3.534 -9.762 0.679 1.00 69.25 191 HIS A O 1
ATOM 1423 N N . GLY A 1 192 ? -3.369 -8.232 -0.966 1.00 61.53 192 GLY A N 1
ATOM 1424 C CA . GLY A 1 192 ? -4.346 -7.279 -0.473 1.00 61.53 192 GLY A CA 1
ATOM 1425 C C . GLY A 1 192 ? -5.791 -7.659 -0.810 1.00 61.53 192 GLY A C 1
ATOM 1426 O O . GLY A 1 192 ? -6.678 -6.818 -0.669 1.00 61.53 192 GLY A O 1
ATOM 1427 N N . GLY A 1 193 ? -6.039 -8.887 -1.298 1.00 69.31 193 GLY A N 1
ATOM 1428 C CA . GLY A 1 193 ? -7.347 -9.432 -1.673 1.00 69.31 193 GLY A CA 1
ATOM 1429 C C . GLY A 1 193 ? -8.084 -8.591 -2.703 1.00 69.31 193 GLY A C 1
ATOM 1430 O O . GLY A 1 193 ? -9.277 -8.787 -2.919 1.00 69.31 193 GLY A O 1
ATOM 1431 N N . SER A 1 194 ? -7.401 -7.652 -3.336 1.00 74.31 194 SER A N 1
ATOM 1432 C CA . SER A 1 194 ? -7.949 -6.735 -4.313 1.00 74.31 194 SER A CA 1
ATOM 1433 C C . SER A 1 194 ? -7.891 -7.427 -5.660 1.00 74.31 194 SER A C 1
ATOM 1435 O O . SER A 1 194 ? -6.890 -8.054 -5.980 1.00 74.31 194 SER A O 1
ATOM 1437 N N . SER A 1 195 ? -8.980 -7.368 -6.422 1.00 83.69 195 SER A N 1
ATOM 1438 C CA . SER A 1 195 ? -8.966 -7.779 -7.823 1.00 83.69 195 SER A CA 1
ATOM 1439 C C . SER A 1 195 ? -8.691 -6.556 -8.697 1.00 83.69 195 SER A C 1
ATOM 1441 O O . SER A 1 195 ? -8.817 -5.427 -8.205 1.00 83.69 195 SER A O 1
ATOM 1443 N N . PRO A 1 196 ? -8.368 -6.713 -9.991 1.00 87.25 196 PRO A N 1
ATOM 1444 C CA . PRO A 1 196 ? -8.122 -5.576 -10.866 1.00 87.25 196 PRO A CA 1
ATOM 1445 C C . PRO A 1 196 ? -9.250 -4.537 -10.842 1.00 87.25 196 PRO A C 1
ATOM 1447 O O . PRO A 1 196 ? -8.972 -3.344 -10.825 1.00 87.25 196 PRO A O 1
ATOM 1450 N N . ILE A 1 197 ? -10.522 -4.952 -10.751 1.00 84.44 197 ILE A N 1
ATOM 1451 C CA . ILE A 1 197 ? -11.652 -4.006 -10.692 1.00 84.44 197 ILE A CA 1
ATOM 1452 C C . ILE A 1 197 ? -11.719 -3.226 -9.372 1.00 84.44 197 ILE A C 1
ATOM 1454 O O . ILE A 1 197 ? -12.221 -2.107 -9.379 1.00 84.44 197 ILE A O 1
ATOM 1458 N N . HIS A 1 198 ? -11.163 -3.758 -8.275 1.00 75.19 198 HIS A N 1
ATOM 1459 C CA . HIS A 1 198 ? -11.000 -3.018 -7.018 1.00 75.19 198 HIS A CA 1
ATOM 1460 C C . HIS A 1 198 ? -9.928 -1.925 -7.144 1.00 75.19 198 HIS A C 1
ATOM 1462 O O . HIS A 1 198 ? -10.100 -0.846 -6.594 1.00 75.19 198 HIS A O 1
ATOM 1468 N N . LEU A 1 199 ? -8.853 -2.167 -7.908 1.00 76.31 199 LEU A N 1
ATOM 1469 C CA . LEU A 1 199 ? -7.787 -1.178 -8.132 1.00 76.31 199 LEU A CA 1
ATOM 1470 C C . LEU A 1 199 ? -8.156 -0.090 -9.148 1.00 76.31 199 LEU A C 1
ATOM 1472 O O . LEU A 1 199 ? -7.423 0.892 -9.298 1.00 76.31 199 LEU A O 1
ATOM 1476 N N . ALA A 1 200 ? -9.259 -0.263 -9.882 1.00 75.88 200 ALA A N 1
ATOM 1477 C CA . ALA A 1 200 ? -9.749 0.731 -10.823 1.00 75.88 200 ALA A CA 1
ATOM 1478 C C . ALA A 1 200 ? -10.229 1.961 -10.037 1.00 75.88 200 ALA A C 1
ATOM 1480 O O . ALA A 1 200 ? -11.395 2.050 -9.659 1.00 75.88 200 ALA A O 1
ATOM 1481 N N . ARG A 1 201 ? -9.295 2.888 -9.771 1.00 57.78 201 ARG A N 1
ATOM 1482 C CA . ARG A 1 201 ? -9.482 4.128 -9.000 1.00 57.78 201 ARG A CA 1
ATOM 1483 C C . ARG A 1 201 ? -10.841 4.778 -9.268 1.00 57.78 201 ARG A C 1
ATOM 1485 O O . ARG A 1 201 ? -11.284 4.825 -10.417 1.00 57.78 201 ARG A O 1
ATOM 1492 N N . SER A 1 202 ? -11.371 5.483 -8.269 1.00 48.94 202 SER A N 1
ATOM 1493 C CA . SER A 1 202 ? -12.475 6.453 -8.406 1.00 48.94 202 SER A CA 1
ATOM 1494 C C . SER A 1 202 ? -12.268 7.492 -9.534 1.00 48.94 202 SER A C 1
ATOM 1496 O O . SER A 1 202 ? -13.214 8.154 -9.960 1.00 48.94 202 SER A O 1
ATOM 1498 N N . ARG A 1 203 ? -11.035 7.620 -10.060 1.00 44.09 203 ARG A N 1
ATOM 1499 C CA . ARG A 1 203 ? -10.644 8.504 -11.175 1.00 44.09 203 ARG A CA 1
ATOM 1500 C C . ARG A 1 203 ? -10.032 7.800 -12.403 1.00 44.09 203 ARG A C 1
ATOM 1502 O O . ARG A 1 203 ? -9.562 8.492 -13.304 1.00 44.09 203 ARG A O 1
ATOM 1509 N N . GLY A 1 204 ? -10.010 6.466 -12.460 1.00 57.41 204 GLY A N 1
ATOM 1510 C CA . GLY A 1 204 ? -9.585 5.705 -13.645 1.00 57.41 204 GLY A CA 1
ATOM 1511 C C . GLY A 1 204 ? -10.746 5.582 -14.640 1.00 57.41 204 GLY A C 1
ATOM 1512 O O . GLY A 1 204 ? -11.878 5.395 -14.198 1.00 57.41 204 GLY A O 1
ATOM 1513 N N . PRO A 1 205 ? -10.522 5.747 -15.959 1.00 62.81 205 PRO A N 1
ATOM 1514 C CA . PRO A 1 205 ? -11.586 5.951 -16.940 1.00 62.81 205 PRO A CA 1
ATOM 1515 C C . PRO A 1 205 ? -12.655 4.865 -16.820 1.00 62.81 205 PRO A C 1
ATOM 1517 O O . PRO A 1 205 ? -12.335 3.679 -16.800 1.00 62.81 205 PRO A O 1
ATOM 1520 N N . GLN A 1 206 ? -13.927 5.279 -16.768 1.00 76.88 206 GLN A N 1
ATOM 1521 C CA . GLN A 1 206 ? -15.111 4.405 -16.724 1.00 76.88 206 GLN A CA 1
ATOM 1522 C C . GLN A 1 206 ? -15.000 3.215 -17.697 1.00 76.88 206 GLN A C 1
ATOM 1524 O O . GLN A 1 206 ? -15.498 2.128 -17.422 1.00 76.88 206 GLN A O 1
ATOM 1529 N N . GLU A 1 207 ? -14.290 3.420 -18.805 1.00 86.38 207 GLU A N 1
ATOM 1530 C CA . GLU A 1 207 ? -13.906 2.412 -19.785 1.00 86.38 207 GLU A CA 1
ATOM 1531 C C . GLU A 1 207 ? -13.195 1.183 -19.186 1.00 86.38 207 GLU A C 1
ATOM 1533 O O . GLU A 1 207 ? -13.654 0.065 -19.412 1.00 86.38 207 GLU A O 1
ATOM 1538 N N . ILE A 1 208 ? -12.160 1.343 -18.351 1.00 89.50 208 ILE A N 1
ATOM 1539 C CA . ILE A 1 208 ? -11.457 0.215 -17.704 1.00 89.50 208 ILE A CA 1
ATOM 1540 C C . ILE A 1 208 ? -12.427 -0.607 -16.855 1.00 89.50 208 ILE A C 1
ATOM 1542 O O . ILE A 1 208 ? -12.439 -1.834 -16.930 1.00 89.50 208 ILE A O 1
ATOM 1546 N N . ARG A 1 209 ? -13.304 0.058 -16.096 1.00 86.62 209 ARG A N 1
ATOM 1547 C CA . ARG A 1 209 ? -14.324 -0.628 -15.292 1.00 86.62 209 ARG A CA 1
ATOM 1548 C C . ARG A 1 209 ? -15.319 -1.377 -16.165 1.00 86.62 209 ARG A C 1
ATOM 1550 O O . ARG A 1 209 ? -15.688 -2.495 -15.825 1.00 86.62 209 ARG A O 1
ATOM 1557 N N . THR A 1 210 ? -15.725 -0.802 -17.299 1.00 88.50 210 THR A N 1
ATOM 1558 C CA . THR A 1 210 ? -16.598 -1.505 -18.249 1.00 88.50 210 THR A CA 1
ATOM 1559 C C . THR A 1 210 ? -15.913 -2.703 -18.900 1.00 88.50 210 THR A C 1
ATOM 1561 O O . THR A 1 210 ? -16.560 -3.735 -19.050 1.00 88.50 210 THR A O 1
ATOM 1564 N N . LEU A 1 211 ? -14.618 -2.608 -19.225 1.00 91.56 211 LEU A N 1
ATOM 1565 C CA . LEU A 1 211 ? -13.834 -3.721 -19.767 1.00 91.56 211 LEU A CA 1
ATOM 1566 C C . LEU A 1 211 ? -13.729 -4.862 -18.752 1.00 91.56 211 LEU A C 1
ATOM 1568 O O . LEU A 1 211 ? -14.034 -6.007 -19.078 1.00 91.56 211 LEU A O 1
ATOM 1572 N N . LEU A 1 212 ? -13.370 -4.542 -17.506 1.00 90.75 212 LEU A N 1
ATOM 1573 C CA . LEU A 1 212 ? -13.264 -5.521 -16.425 1.00 90.75 212 LEU A CA 1
ATOM 1574 C C . LEU A 1 212 ? -14.617 -6.161 -16.108 1.00 90.75 212 LEU A C 1
ATOM 1576 O O . LEU A 1 212 ? -14.699 -7.382 -16.003 1.00 90.75 212 LEU A O 1
ATOM 1580 N N . ALA A 1 213 ? -15.690 -5.368 -16.027 1.00 87.94 213 ALA A N 1
ATOM 1581 C CA . ALA A 1 213 ? -17.038 -5.882 -15.802 1.00 87.94 213 ALA A CA 1
ATOM 1582 C C . ALA A 1 213 ? -17.510 -6.797 -16.944 1.00 87.94 213 ALA A C 1
ATOM 1584 O O . ALA A 1 213 ? -18.082 -7.856 -16.692 1.00 87.94 213 ALA A O 1
ATOM 1585 N N . ALA A 1 214 ? -17.232 -6.431 -18.200 1.00 89.62 214 ALA A N 1
ATOM 1586 C CA . ALA A 1 214 ? -17.543 -7.265 -19.361 1.00 89.62 214 ALA A CA 1
ATOM 1587 C C . ALA A 1 214 ? -16.747 -8.581 -19.372 1.00 89.62 214 ALA A C 1
ATOM 1589 O O . ALA A 1 214 ? -17.255 -9.594 -19.852 1.00 89.62 214 ALA A O 1
ATOM 1590 N N . ALA A 1 215 ? -15.535 -8.580 -18.813 1.00 89.25 215 ALA A N 1
ATOM 1591 C CA . ALA A 1 215 ? -14.708 -9.771 -18.647 1.00 89.25 215 ALA A CA 1
ATOM 1592 C C . ALA A 1 215 ? -15.114 -10.644 -17.438 1.00 89.25 215 ALA A C 1
ATOM 1594 O O . ALA A 1 215 ? -14.571 -11.730 -17.264 1.00 89.25 215 ALA A O 1
ATOM 1595 N N . GLY A 1 216 ? -16.088 -10.219 -16.624 1.00 84.31 216 GLY A N 1
ATOM 1596 C CA . GLY A 1 216 ? -16.571 -10.965 -15.454 1.00 84.31 216 GLY A CA 1
ATOM 1597 C C . GLY A 1 216 ? -16.028 -10.475 -14.109 1.00 84.31 216 GLY A C 1
ATOM 1598 O O . GLY A 1 216 ? -16.348 -11.064 -13.077 1.00 84.31 216 GLY A O 1
ATOM 1599 N N . GLY A 1 217 ? -15.254 -9.387 -14.099 1.00 81.06 217 GLY A N 1
ATOM 1600 C CA . GLY A 1 217 ? -14.887 -8.663 -12.885 1.00 81.06 217 GLY A CA 1
ATOM 1601 C C . GLY A 1 217 ? -16.124 -8.108 -12.175 1.00 81.06 217 GLY A C 1
ATOM 1602 O O . GLY A 1 217 ? -17.053 -7.602 -12.804 1.00 81.06 217 GLY A O 1
ATOM 1603 N N . SER A 1 218 ? -16.144 -8.188 -10.849 1.00 75.00 218 SER A N 1
ATOM 1604 C CA . SER A 1 218 ? -17.231 -7.659 -10.029 1.00 75.00 218 SER A CA 1
ATOM 1605 C C . SER A 1 218 ? -16.669 -7.027 -8.766 1.00 75.00 218 SER A C 1
ATOM 1607 O O . SER A 1 218 ? -15.750 -7.577 -8.167 1.00 75.00 218 SER A O 1
ATOM 1609 N N . LEU A 1 219 ? -17.262 -5.907 -8.346 1.00 69.69 219 LEU A N 1
ATOM 1610 C CA . LEU A 1 219 ? -17.026 -5.329 -7.019 1.00 69.69 219 LEU A CA 1
ATOM 1611 C C . LEU A 1 219 ? -17.688 -6.152 -5.903 1.00 69.69 219 LEU A C 1
ATOM 1613 O O . LEU A 1 219 ? -17.470 -5.888 -4.728 1.00 69.69 219 LEU A O 1
ATOM 1617 N N . ALA A 1 220 ? -18.541 -7.125 -6.239 1.00 66.12 220 ALA A N 1
ATOM 1618 C CA . ALA A 1 220 ? -19.164 -7.972 -5.235 1.00 66.12 220 ALA A CA 1
ATOM 1619 C C . ALA A 1 220 ? -18.111 -8.877 -4.582 1.00 66.12 220 ALA A C 1
ATOM 1621 O O . ALA A 1 220 ? -17.545 -9.762 -5.229 1.00 66.12 220 ALA A O 1
ATOM 1622 N N . GLU A 1 221 ? -17.879 -8.684 -3.285 1.00 62.25 221 GLU A N 1
ATOM 1623 C CA . GLU A 1 221 ? -17.057 -9.604 -2.507 1.00 62.25 221 GLU A CA 1
ATOM 1624 C C . GLU A 1 221 ? -17.725 -10.985 -2.378 1.00 62.25 221 GLU A C 1
ATOM 1626 O O . GLU A 1 221 ? -18.959 -11.089 -2.362 1.00 62.25 221 GLU A O 1
ATOM 1631 N N . PRO A 1 222 ? -16.937 -12.070 -2.246 1.00 59.78 222 PRO A N 1
ATOM 1632 C CA . PRO A 1 222 ? -17.474 -13.366 -1.873 1.00 59.78 222 PRO A CA 1
ATOM 1633 C C . PRO A 1 222 ? -18.193 -13.270 -0.523 1.00 59.78 222 PRO A C 1
ATOM 1635 O O . PRO A 1 222 ? -17.859 -12.458 0.338 1.00 59.78 222 PRO A O 1
ATOM 1638 N N . THR A 1 223 ? -19.135 -14.182 -0.284 1.00 60.94 223 THR A N 1
ATOM 1639 C CA . THR A 1 223 ? -19.881 -14.297 0.985 1.00 60.94 223 THR A CA 1
ATOM 1640 C C . THR A 1 223 ? -18.995 -14.522 2.219 1.00 60.94 223 THR A C 1
ATOM 1642 O O . THR A 1 223 ? -19.489 -14.525 3.343 1.00 60.94 223 THR A O 1
ATOM 1645 N N . SER A 1 224 ? -17.696 -14.742 2.021 1.00 62.94 224 SER A N 1
ATOM 1646 C CA . SER A 1 224 ? -16.669 -14.852 3.051 1.00 62.94 224 SER A CA 1
ATOM 1647 C C . SER A 1 224 ? -15.553 -13.853 2.722 1.00 62.94 224 SER A C 1
ATOM 1649 O O . SER A 1 224 ? -14.602 -14.225 2.036 1.00 62.94 224 SER A O 1
ATOM 1651 N N . PRO A 1 225 ? -15.691 -12.580 3.134 1.00 64.38 225 PRO A N 1
ATOM 1652 C CA . PRO A 1 225 ? -14.720 -11.547 2.813 1.00 64.38 225 PRO A CA 1
ATOM 1653 C C . PRO A 1 225 ? -13.408 -11.808 3.564 1.00 64.38 225 PRO A C 1
ATOM 1655 O O . PRO A 1 225 ? -13.406 -12.056 4.771 1.00 64.38 225 PRO A O 1
ATOM 1658 N N . THR A 1 226 ? -12.293 -11.757 2.838 1.00 65.19 226 THR A N 1
ATOM 1659 C CA . THR A 1 226 ? -10.934 -11.829 3.390 1.00 65.19 226 THR A CA 1
ATOM 1660 C C . THR A 1 226 ? -10.640 -10.517 4.115 1.00 65.19 226 THR A C 1
ATOM 1662 O O . THR A 1 226 ? -10.717 -9.456 3.496 1.00 65.19 226 THR A O 1
ATOM 1665 N N . ILE A 1 227 ? -10.329 -10.560 5.416 1.00 65.50 227 ILE A N 1
ATOM 1666 C CA . ILE A 1 227 ? -9.950 -9.358 6.180 1.00 65.50 227 ILE A CA 1
ATOM 1667 C C . ILE A 1 227 ? -8.459 -9.130 6.009 1.00 65.50 227 ILE A C 1
ATOM 1669 O O . ILE A 1 227 ? -7.674 -10.037 6.235 1.00 65.50 227 ILE A O 1
ATOM 1673 N N . ILE A 1 228 ? -8.038 -7.937 5.623 1.00 56.03 228 ILE A N 1
ATOM 1674 C CA . ILE A 1 228 ? -6.686 -7.739 5.093 1.00 56.03 228 ILE A CA 1
ATOM 1675 C C . ILE A 1 228 ? -5.973 -6.697 5.926 1.00 56.03 228 ILE A C 1
ATOM 1677 O O . ILE A 1 228 ? -6.602 -5.774 6.434 1.00 56.03 228 ILE A O 1
ATOM 1681 N N . ALA A 1 229 ? -4.656 -6.841 6.050 1.00 48.91 229 ALA A N 1
ATOM 1682 C CA . ALA A 1 229 ? -3.756 -5.930 6.760 1.00 48.91 229 ALA A CA 1
ATOM 1683 C C . ALA A 1 229 ? -3.628 -4.527 6.107 1.00 48.91 229 ALA A C 1
ATOM 1685 O O . ALA A 1 229 ? -2.644 -3.821 6.323 1.00 48.91 229 ALA A O 1
ATOM 1686 N N . GLY A 1 230 ? -4.573 -4.136 5.245 1.00 40.50 230 GLY A N 1
ATOM 1687 C CA . GLY A 1 230 ? -4.480 -2.991 4.346 1.00 40.50 230 GLY A CA 1
ATOM 1688 C C . GLY A 1 230 ? -4.620 -1.644 5.055 1.00 40.50 230 GLY A C 1
ATOM 1689 O O . GLY A 1 230 ? -5.722 -1.150 5.239 1.00 40.50 230 GLY A O 1
ATOM 1690 N N . SER A 1 231 ? -3.469 -1.033 5.337 1.00 40.72 231 SER A N 1
ATOM 1691 C CA . SER A 1 231 ? -3.242 0.346 5.794 1.00 40.72 231 SER A CA 1
ATOM 1692 C C . SER A 1 231 ? -3.517 0.633 7.283 1.00 40.72 231 SER A C 1
ATOM 1694 O O . SER A 1 231 ? -4.648 0.748 7.720 1.00 40.72 231 SER A O 1
ATOM 1696 N N . ALA A 1 232 ? -2.416 0.746 8.041 1.00 41.12 232 ALA A N 1
ATOM 1697 C CA . ALA A 1 232 ? -2.176 1.407 9.340 1.00 41.12 232 ALA A CA 1
ATOM 1698 C C . ALA A 1 232 ? -3.085 1.160 10.570 1.00 41.12 232 ALA A C 1
ATOM 1700 O O . ALA A 1 232 ? -2.612 1.348 11.693 1.00 41.12 232 ALA A O 1
ATOM 1701 N N . GLN A 1 233 ? -4.323 0.701 10.428 1.00 52.59 233 GLN A N 1
ATOM 1702 C CA . GLN A 1 233 ? -5.209 0.341 11.530 1.00 52.59 233 GLN A CA 1
ATOM 1703 C C . GLN A 1 233 ? -6.357 -0.490 10.963 1.00 52.59 233 GLN A C 1
ATOM 1705 O O . GLN A 1 233 ? -7.399 0.034 10.593 1.00 52.59 233 GLN A O 1
ATOM 1710 N N . SER A 1 234 ? -6.178 -1.811 10.852 1.00 53.28 234 SER A N 1
ATOM 1711 C CA . SER A 1 234 ? -7.285 -2.682 10.450 1.00 53.28 234 SER A CA 1
ATOM 1712 C C . SER A 1 234 ? -8.391 -2.521 11.493 1.00 53.28 234 SER A C 1
ATOM 1714 O O . SER A 1 234 ? -8.271 -2.941 12.643 1.00 53.28 234 SER A O 1
ATOM 1716 N N . ALA A 1 235 ? -9.431 -1.793 11.118 1.00 62.00 235 ALA A N 1
ATOM 1717 C CA . ALA A 1 235 ? -10.350 -1.205 12.064 1.00 62.00 235 ALA A CA 1
ATOM 1718 C C . ALA A 1 235 ? -11.390 -2.248 12.488 1.00 62.00 235 ALA A C 1
ATOM 1720 O O . ALA A 1 235 ? -12.541 -2.210 12.065 1.00 62.00 235 ALA A O 1
ATOM 1721 N N . LEU A 1 236 ? -10.976 -3.238 13.286 1.00 77.62 236 LEU A N 1
ATOM 1722 C CA . LEU A 1 236 ? -11.910 -4.120 13.974 1.00 77.62 236 LEU A CA 1
ATOM 1723 C C . LEU A 1 236 ? -12.498 -3.360 15.161 1.00 77.62 236 LEU A C 1
ATOM 1725 O O . LEU A 1 236 ? -11.864 -3.238 16.208 1.00 77.62 236 LEU A O 1
ATOM 1729 N N . HIS A 1 237 ? -13.729 -2.887 15.013 1.00 85.19 237 HIS A N 1
ATOM 1730 C CA . HIS A 1 237 ? -14.437 -2.195 16.082 1.00 85.19 237 HIS A CA 1
ATOM 1731 C C . HIS A 1 237 ? -15.638 -3.000 16.548 1.00 85.19 237 HIS A C 1
ATOM 1733 O O . HIS A 1 237 ? -16.504 -3.390 15.763 1.00 85.19 237 HIS A O 1
ATOM 1739 N N . MET A 1 238 ? -15.704 -3.218 17.856 1.00 85.50 238 MET A N 1
ATOM 1740 C CA . MET A 1 238 ? -16.835 -3.884 18.485 1.00 85.50 238 MET A CA 1
ATOM 1741 C C . MET A 1 238 ? -18.033 -2.942 18.545 1.00 85.50 238 MET A C 1
ATOM 1743 O O . MET A 1 238 ? -17.925 -1.773 18.916 1.00 85.50 238 MET A O 1
ATOM 1747 N N . GLY A 1 239 ? -19.201 -3.472 18.198 1.00 83.25 239 GLY A N 1
ATOM 1748 C CA . GLY A 1 239 ? -20.469 -2.819 18.461 1.00 83.25 239 GLY A CA 1
ATOM 1749 C C . GLY A 1 239 ? -20.761 -2.756 19.958 1.00 83.25 239 GLY A C 1
ATOM 1750 O O . GLY A 1 239 ? -20.259 -3.543 20.760 1.00 83.25 239 GLY A O 1
ATOM 1751 N N . ARG A 1 240 ? -21.641 -1.825 20.328 1.00 73.88 240 ARG A N 1
ATOM 1752 C CA . ARG A 1 240 ? -22.001 -1.510 21.718 1.00 73.88 240 ARG A CA 1
ATOM 1753 C C . ARG A 1 240 ? -22.405 -2.719 22.573 1.00 73.88 240 ARG A C 1
ATOM 1755 O O . ARG A 1 240 ? -22.179 -2.712 23.777 1.00 73.88 240 ARG A O 1
ATOM 1762 N N . ASP A 1 241 ? -23.084 -3.697 21.987 1.00 78.12 241 ASP A N 1
ATOM 1763 C CA . ASP A 1 241 ? -23.670 -4.836 22.698 1.00 78.12 241 ASP A CA 1
ATOM 1764 C C . ASP A 1 241 ? -22.810 -6.108 22.643 1.00 78.12 241 ASP A C 1
ATOM 1766 O O . ASP A 1 241 ? -23.262 -7.155 23.108 1.00 78.12 241 ASP A O 1
ATOM 1770 N N . GLY A 1 242 ? -21.610 -6.033 22.053 1.00 79.50 242 GLY A N 1
ATOM 1771 C CA . GLY A 1 242 ? -20.735 -7.189 21.843 1.00 79.50 242 GLY A CA 1
ATOM 1772 C C . GLY A 1 242 ? -21.295 -8.220 20.855 1.00 79.50 242 GLY A C 1
ATOM 1773 O O . GLY A 1 242 ? -20.738 -9.301 20.718 1.00 79.50 242 GLY A O 1
ATOM 1774 N N . ARG A 1 243 ? -22.403 -7.927 20.152 1.00 85.94 243 ARG A N 1
ATOM 1775 C CA . ARG A 1 243 ? -23.036 -8.874 19.213 1.00 85.94 243 ARG A CA 1
ATOM 1776 C C . ARG A 1 243 ? -22.617 -8.671 17.774 1.00 85.94 243 ARG A C 1
ATOM 1778 O O . ARG A 1 243 ? -22.848 -9.553 16.946 1.00 85.94 243 ARG A O 1
ATOM 1785 N N . VAL A 1 244 ? -22.064 -7.506 17.468 1.00 89.81 244 VAL A N 1
ATOM 1786 C CA . VAL A 1 244 ? -21.603 -7.161 16.130 1.00 89.81 244 VAL A CA 1
ATOM 1787 C C . VAL A 1 244 ? -20.203 -6.589 16.181 1.00 89.81 244 VAL A C 1
ATOM 1789 O O . VAL A 1 244 ? -19.811 -5.991 17.180 1.00 89.81 244 VAL A O 1
ATOM 1792 N N . ALA A 1 245 ? -19.474 -6.753 15.089 1.00 89.25 245 ALA A N 1
ATOM 1793 C CA . ALA A 1 245 ? -18.205 -6.084 14.864 1.00 89.25 245 ALA A CA 1
ATOM 1794 C C . ALA A 1 245 ? -18.196 -5.469 13.469 1.00 89.25 245 ALA A C 1
ATOM 1796 O O . ALA A 1 245 ? -18.922 -5.914 12.582 1.00 89.25 245 ALA A O 1
ATOM 1797 N N . TYR A 1 246 ? -17.365 -4.461 13.280 1.00 89.25 246 TYR A N 1
ATOM 1798 C CA . TYR A 1 246 ? -17.168 -3.776 12.013 1.00 89.25 246 TYR A CA 1
ATOM 1799 C C . TYR A 1 246 ? -15.711 -3.925 11.616 1.00 89.25 246 TYR A C 1
ATOM 1801 O O . TYR A 1 246 ? -14.850 -3.873 12.489 1.00 89.25 246 TYR A O 1
ATOM 1809 N N . SER A 1 247 ? -15.443 -4.149 10.335 1.00 86.31 247 SER A N 1
ATOM 1810 C CA . SER A 1 247 ? -14.084 -4.197 9.803 1.00 86.31 247 SER A CA 1
ATOM 1811 C C . SER A 1 247 ? -14.030 -3.724 8.357 1.00 86.31 247 SER A C 1
ATOM 1813 O O . SER A 1 247 ? -15.052 -3.660 7.671 1.00 86.31 247 SER A O 1
ATOM 1815 N N . VAL A 1 248 ? -12.813 -3.475 7.883 1.00 81.44 248 VAL A N 1
ATOM 1816 C CA . VAL A 1 248 ? -12.501 -3.339 6.458 1.00 81.44 248 VAL A CA 1
ATOM 1817 C C . VAL A 1 248 ? -11.936 -4.668 5.956 1.00 81.44 248 VAL A C 1
ATOM 1819 O O . VAL A 1 248 ? -11.127 -5.296 6.633 1.00 81.44 248 VAL A O 1
ATOM 1822 N N . ALA A 1 249 ? -12.390 -5.119 4.796 1.00 74.94 249 ALA A N 1
ATOM 1823 C CA . ALA A 1 249 ? -11.921 -6.291 4.069 1.00 74.94 249 ALA A CA 1
ATOM 1824 C C . ALA A 1 249 ? -11.512 -5.877 2.647 1.00 74.94 249 ALA A C 1
ATOM 1826 O O . ALA A 1 249 ? -12.025 -4.886 2.125 1.00 74.94 249 ALA A O 1
ATOM 1827 N N . GLY A 1 250 ? -10.628 -6.634 1.993 1.00 68.44 250 GLY A N 1
ATOM 1828 C CA . GLY A 1 250 ? -10.215 -6.285 0.627 1.00 68.44 250 GLY A CA 1
ATOM 1829 C C . GLY A 1 250 ? -9.526 -4.914 0.533 1.00 68.44 250 GLY A C 1
ATOM 1830 O O . GLY A 1 250 ? -8.860 -4.474 1.470 1.00 68.44 250 GLY A O 1
ATOM 1831 N N . HIS A 1 251 ? -9.731 -4.235 -0.601 1.00 65.62 251 HIS A N 1
ATOM 1832 C CA . HIS A 1 251 ? -9.199 -2.893 -0.866 1.00 65.62 251 HIS A CA 1
ATOM 1833 C C . HIS A 1 251 ? -9.933 -1.820 -0.056 1.00 65.62 251 HIS A C 1
ATOM 1835 O O . HIS A 1 251 ? -9.299 -0.933 0.492 1.00 65.62 251 HIS A O 1
ATOM 1841 N N . ALA A 1 252 ? -11.262 -1.909 0.057 1.00 76.81 252 ALA A N 1
ATOM 1842 C CA . ALA A 1 252 ? -12.081 -0.903 0.734 1.00 76.81 252 ALA A CA 1
ATOM 1843 C C . ALA A 1 252 ? -13.505 -1.414 1.033 1.00 76.81 252 ALA A C 1
ATOM 1845 O O . ALA A 1 252 ? -14.468 -0.646 1.004 1.00 76.81 252 ALA A O 1
ATOM 1846 N N . THR A 1 253 ? -13.678 -2.717 1.265 1.00 80.75 253 THR A N 1
ATOM 1847 C CA . THR A 1 253 ? -15.000 -3.292 1.533 1.00 80.75 253 THR A CA 1
ATOM 1848 C C . THR A 1 253 ? -15.316 -3.210 3.016 1.00 80.75 253 THR A C 1
ATOM 1850 O O . THR A 1 253 ? -14.612 -3.777 3.847 1.00 80.75 253 THR A O 1
ATOM 1853 N N . LEU A 1 254 ? -16.415 -2.550 3.362 1.00 87.25 254 LEU A N 1
ATOM 1854 C CA . LEU A 1 254 ? -16.881 -2.504 4.739 1.00 87.25 254 LEU A CA 1
ATOM 1855 C C . LEU A 1 254 ? -17.701 -3.743 5.065 1.00 87.25 254 LEU A C 1
ATOM 1857 O O . LEU A 1 254 ? -18.574 -4.155 4.298 1.00 87.25 254 LEU A O 1
ATOM 1861 N N . VAL A 1 255 ? -17.438 -4.325 6.230 1.00 87.44 255 VAL A N 1
ATOM 1862 C CA . VAL A 1 255 ? -18.114 -5.535 6.685 1.00 87.44 255 VAL A CA 1
ATOM 1863 C C . VAL A 1 255 ? -18.654 -5.328 8.087 1.00 87.44 255 VAL A C 1
ATOM 1865 O O . VAL A 1 255 ? -17.912 -4.995 9.011 1.00 87.44 255 VAL A O 1
ATOM 1868 N N . ARG A 1 256 ? -19.950 -5.590 8.258 1.00 90.19 256 ARG A N 1
ATOM 1869 C CA . ARG A 1 256 ? -20.579 -5.765 9.566 1.00 90.19 256 ARG A CA 1
ATOM 1870 C C . ARG A 1 256 ? -20.754 -7.249 9.823 1.00 90.19 256 ARG A C 1
ATOM 1872 O O . ARG A 1 256 ? -21.462 -7.952 9.099 1.00 90.19 256 ARG A O 1
ATOM 1879 N N . TRP A 1 257 ? -20.128 -7.715 10.884 1.00 88.38 257 TRP A N 1
ATOM 1880 C CA . TRP A 1 257 ? -20.149 -9.090 11.341 1.00 88.38 257 TRP A CA 1
ATOM 1881 C C . TRP A 1 257 ? -21.188 -9.255 12.426 1.00 88.38 257 TRP A C 1
ATOM 1883 O O . TRP A 1 257 ? -21.299 -8.415 13.317 1.00 88.38 257 TRP A O 1
ATOM 1893 N N . ARG A 1 258 ? -21.882 -10.387 12.407 1.00 89.38 258 ARG A N 1
ATOM 1894 C CA . ARG A 1 258 ? -22.607 -10.874 13.572 1.00 89.38 258 ARG A CA 1
ATOM 1895 C C . ARG A 1 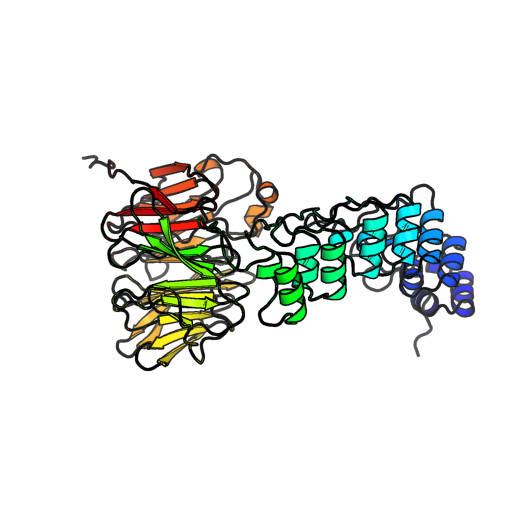258 ? -21.721 -11.876 14.302 1.00 89.38 258 ARG A C 1
ATOM 1897 O O . ARG A 1 258 ? -21.200 -12.811 13.695 1.00 89.38 258 ARG A O 1
ATOM 1904 N N . LEU A 1 259 ? -21.552 -11.659 15.598 1.00 85.31 259 LEU A N 1
ATOM 1905 C CA . LEU A 1 259 ? -20.683 -12.432 16.480 1.00 85.31 259 LEU A CA 1
ATOM 1906 C C . LEU A 1 259 ? -21.454 -13.588 17.128 1.00 85.31 259 LEU A C 1
ATOM 1908 O O . LEU A 1 259 ? -21.568 -13.691 18.345 1.00 85.31 259 LEU A O 1
ATOM 1912 N N . ASP A 1 260 ? -22.055 -14.445 16.303 1.00 80.88 260 ASP A N 1
ATOM 1913 C CA . ASP A 1 260 ? -22.492 -15.768 16.747 1.00 80.88 260 ASP A CA 1
ATOM 1914 C C . ASP A 1 260 ? -21.340 -16.781 16.694 1.00 80.88 260 ASP A C 1
ATOM 1916 O O . ASP A 1 260 ? -20.211 -16.435 16.367 1.00 80.88 260 ASP A O 1
ATOM 1920 N N . ARG A 1 261 ? -21.602 -18.043 17.054 1.00 75.69 261 ARG A N 1
ATOM 1921 C CA . ARG A 1 261 ? -20.604 -19.119 16.994 1.00 75.69 261 ARG A CA 1
ATOM 1922 C C . ARG A 1 261 ? -20.967 -20.113 15.882 1.00 75.69 261 ARG A C 1
ATOM 1924 O O . ARG A 1 261 ? -21.875 -20.919 16.106 1.00 75.69 261 ARG A O 1
ATOM 1931 N N . PRO A 1 262 ? -20.292 -20.093 14.711 1.00 73.62 262 PRO A N 1
ATOM 1932 C CA . PRO A 1 262 ? -19.214 -19.182 14.291 1.00 73.62 262 PRO A CA 1
ATOM 1933 C C . PRO A 1 262 ? -19.734 -17.812 13.836 1.00 73.62 262 PRO A C 1
ATOM 1935 O O . PRO A 1 262 ? -20.884 -17.704 13.404 1.00 73.62 262 PRO A O 1
ATOM 1938 N N . SER A 1 263 ? -18.872 -16.794 13.899 1.00 80.38 263 SER A N 1
ATOM 1939 C CA . SER A 1 263 ? -19.199 -15.443 13.451 1.00 80.38 263 SER A CA 1
ATOM 1940 C C . SER A 1 263 ? -19.361 -15.428 11.935 1.00 80.38 263 SER A C 1
ATOM 1942 O O . SER A 1 263 ? -18.684 -16.163 11.211 1.00 80.38 263 SER A O 1
ATOM 1944 N N . ARG A 1 264 ? -20.282 -14.605 11.431 1.00 84.56 264 ARG A N 1
ATOM 1945 C CA . ARG A 1 264 ? -20.520 -14.490 9.985 1.00 84.56 264 ARG A CA 1
ATOM 1946 C C . ARG A 1 264 ? -20.751 -13.049 9.549 1.00 84.56 264 ARG A C 1
ATOM 1948 O O . ARG A 1 264 ? -21.348 -12.283 10.312 1.00 84.56 264 ARG A O 1
ATOM 1955 N N . PRO A 1 265 ? -20.320 -12.682 8.331 1.00 85.44 265 PRO A N 1
ATOM 1956 C CA . PRO A 1 265 ? -20.659 -11.388 7.762 1.00 85.44 265 PRO A CA 1
ATOM 1957 C C . PRO A 1 265 ? -22.182 -11.306 7.584 1.00 85.44 265 PRO A C 1
ATOM 1959 O O . PRO A 1 265 ? -22.817 -12.238 7.089 1.00 85.44 265 PRO A O 1
ATOM 1962 N N . GLU A 1 266 ? -22.776 -10.213 8.052 1.00 87.38 266 GLU A N 1
ATOM 1963 C CA . GLU A 1 266 ? -24.206 -9.921 7.910 1.00 87.38 266 GLU A CA 1
ATOM 1964 C C . GLU A 1 266 ? -24.442 -8.855 6.842 1.00 87.38 266 GLU A C 1
ATOM 1966 O O . GLU A 1 266 ? -25.380 -8.977 6.059 1.00 87.38 266 GLU A O 1
ATOM 1971 N N . VAL A 1 267 ? -23.568 -7.846 6.787 1.00 88.38 267 VAL A N 1
ATOM 1972 C CA . VAL A 1 267 ? -23.606 -6.786 5.777 1.00 88.38 267 VAL A CA 1
ATOM 1973 C C . VAL A 1 267 ? -22.221 -6.643 5.163 1.00 88.38 267 VAL A C 1
ATOM 1975 O O . VAL A 1 267 ? -21.226 -6.612 5.886 1.00 88.38 267 VAL A O 1
ATOM 1978 N N . ILE A 1 268 ? -22.168 -6.589 3.834 1.00 86.00 268 ILE A N 1
ATOM 1979 C CA . ILE A 1 268 ? -20.945 -6.422 3.051 1.00 86.00 268 ILE A CA 1
ATOM 1980 C C . ILE A 1 268 ? -21.217 -5.297 2.056 1.00 86.00 268 ILE A C 1
ATOM 1982 O O . ILE A 1 268 ? -22.075 -5.446 1.186 1.00 86.00 268 ILE A O 1
ATOM 1986 N N . VAL A 1 269 ? -20.505 -4.183 2.202 1.00 85.12 269 VAL A N 1
ATOM 1987 C CA . VAL A 1 269 ? -20.630 -3.007 1.336 1.00 85.12 269 VAL A CA 1
ATOM 1988 C C . VAL A 1 269 ? -19.282 -2.742 0.678 1.00 85.12 269 VAL A C 1
ATOM 1990 O O . VAL A 1 269 ? -18.405 -2.132 1.297 1.00 85.12 269 VAL A O 1
ATOM 1993 N N . PRO A 1 270 ? -19.088 -3.207 -0.567 1.00 78.94 270 PRO A N 1
ATOM 1994 C CA . PRO A 1 270 ? -17.976 -2.759 -1.390 1.00 78.94 270 PRO A CA 1
ATOM 1995 C C . PRO A 1 270 ? -18.094 -1.250 -1.591 1.00 78.94 270 PRO A C 1
ATOM 1997 O O . PRO A 1 270 ? -19.172 -0.754 -1.931 1.00 78.94 270 PRO A O 1
ATOM 2000 N N . THR A 1 271 ? -17.008 -0.521 -1.360 1.00 78.38 271 THR A N 1
ATOM 2001 C CA . THR A 1 271 ? -16.977 0.922 -1.607 1.00 78.38 271 THR A CA 1
ATOM 2002 C C . THR A 1 271 ? -16.247 1.228 -2.909 1.00 78.38 271 THR A C 1
ATOM 2004 O O . THR A 1 271 ? -15.558 0.385 -3.477 1.00 78.38 271 THR A O 1
ATOM 2007 N N . GLU A 1 272 ? -16.431 2.453 -3.390 1.00 73.94 272 GLU A N 1
ATOM 2008 C CA . GLU A 1 272 ? -15.767 2.980 -4.587 1.00 73.94 272 GLU A CA 1
ATOM 2009 C C . GLU A 1 272 ? -14.383 3.581 -4.284 1.00 73.94 272 GLU A C 1
ATOM 2011 O O . GLU A 1 272 ? -13.734 4.133 -5.176 1.00 73.94 272 GLU A O 1
ATOM 2016 N N . HIS A 1 273 ? -13.958 3.509 -3.019 1.00 78.00 273 HIS A N 1
ATOM 2017 C CA . HIS A 1 273 ? -12.715 4.091 -2.526 1.00 78.00 273 HIS A CA 1
ATOM 2018 C C . HIS A 1 273 ? -11.526 3.184 -2.827 1.00 78.00 273 HIS A C 1
ATOM 2020 O O . HIS A 1 273 ? -11.648 1.959 -2.871 1.00 78.00 273 HIS A O 1
ATOM 2026 N N . ALA A 1 274 ? -10.354 3.790 -2.992 1.00 70.50 274 ALA A N 1
ATOM 2027 C CA . ALA A 1 274 ? -9.116 3.048 -3.225 1.00 70.50 274 ALA A CA 1
ATOM 2028 C C . ALA A 1 274 ? -8.616 2.348 -1.953 1.00 70.50 274 ALA A C 1
ATOM 2030 O O . ALA A 1 274 ? -8.012 1.293 -2.013 1.00 70.50 274 ALA A O 1
ATOM 2031 N N . ALA A 1 275 ? -8.828 2.930 -0.781 1.00 75.62 275 ALA A N 1
ATOM 2032 C CA . ALA A 1 275 ? -8.544 2.257 0.477 1.00 75.62 275 ALA A CA 1
ATOM 2033 C C . ALA A 1 275 ? -9.305 2.920 1.614 1.00 75.62 275 ALA A C 1
ATOM 2035 O O . ALA A 1 275 ? -9.792 4.043 1.472 1.00 75.62 275 ALA A O 1
ATOM 2036 N N . ILE A 1 276 ? -9.378 2.232 2.749 1.00 82.19 276 ILE A N 1
ATOM 2037 C CA . ILE A 1 276 ? -9.897 2.779 4.001 1.00 82.19 276 ILE A CA 1
ATOM 2038 C C . ILE A 1 276 ? -8.770 2.723 5.029 1.00 82.19 276 ILE A C 1
ATOM 2040 O O . ILE A 1 276 ? -8.279 1.638 5.331 1.00 82.19 276 ILE A O 1
ATOM 2044 N N . HIS A 1 277 ? -8.368 3.884 5.543 1.00 81.88 277 HIS A N 1
ATOM 2045 C CA . HIS A 1 277 ? -7.355 3.999 6.589 1.00 81.88 277 HIS A CA 1
ATOM 2046 C C . HIS A 1 277 ? -7.873 3.554 7.951 1.00 81.88 277 HIS A C 1
ATOM 2048 O O . HIS A 1 277 ? -7.171 2.849 8.668 1.00 81.88 277 HIS A O 1
ATOM 2054 N N . ASP A 1 278 ? -9.092 3.965 8.302 1.00 86.81 278 ASP A N 1
ATOM 2055 C CA . ASP A 1 278 ? -9.671 3.669 9.609 1.00 86.81 278 ASP A CA 1
ATOM 2056 C C . ASP A 1 278 ? -11.208 3.732 9.578 1.00 86.81 278 ASP A C 1
ATOM 2058 O O . ASP A 1 278 ? -11.814 4.338 8.683 1.00 86.81 278 ASP A O 1
ATOM 2062 N N . LEU A 1 279 ? -11.855 3.127 10.575 1.00 90.44 279 LEU A N 1
ATOM 2063 C CA . LEU A 1 279 ? -13.280 3.304 10.853 1.00 90.44 279 LEU A CA 1
ATOM 2064 C C . LEU A 1 279 ? -13.514 3.424 12.358 1.00 90.44 279 LEU A C 1
ATOM 2066 O O . LEU A 1 279 ? -12.909 2.716 13.147 1.00 90.44 279 LEU A O 1
ATOM 2070 N N . ALA A 1 280 ? -14.470 4.249 12.771 1.00 91.56 280 ALA A N 1
ATOM 2071 C CA . ALA A 1 280 ? -14.865 4.370 14.169 1.00 91.56 280 ALA A CA 1
ATOM 2072 C C . ALA A 1 280 ? -16.362 4.110 14.342 1.00 91.56 280 ALA A C 1
ATOM 2074 O O . ALA A 1 280 ? -17.196 4.597 13.580 1.00 91.56 280 ALA A O 1
ATOM 2075 N N . VAL A 1 281 ? -16.717 3.364 15.389 1.00 91.44 281 VAL A N 1
ATOM 2076 C CA . VAL A 1 281 ? -18.111 3.042 15.725 1.00 91.44 281 VAL A CA 1
ATOM 2077 C C . VAL A 1 281 ? -18.591 3.978 16.822 1.00 91.44 281 VAL A C 1
ATOM 2079 O O . VAL A 1 281 ? -17.983 4.069 17.889 1.00 91.44 281 VAL A O 1
ATOM 2082 N N . HIS A 1 282 ? -19.704 4.663 16.586 1.00 93.25 282 HIS A N 1
ATOM 2083 C CA . HIS A 1 282 ? -20.273 5.553 17.583 1.00 93.25 282 HIS A CA 1
ATOM 2084 C C . HIS A 1 282 ? -20.803 4.744 18.791 1.00 93.25 282 HIS A C 1
ATOM 2086 O O . HIS A 1 282 ? -21.603 3.822 18.621 1.00 93.25 282 HIS A O 1
ATOM 2092 N N . PRO A 1 283 ? -20.487 5.115 20.048 1.00 89.56 283 PRO A N 1
ATOM 2093 C CA . PRO A 1 283 ? -20.785 4.274 21.218 1.00 89.56 283 PRO A CA 1
ATOM 2094 C C . PRO A 1 283 ? -22.279 4.164 21.563 1.00 89.56 283 PRO A C 1
ATOM 2096 O O . PRO A 1 283 ? -22.705 3.220 22.227 1.00 89.56 283 PRO A O 1
ATOM 2099 N N . ARG A 1 284 ? -23.096 5.152 21.166 1.00 87.62 284 ARG A N 1
ATOM 2100 C CA . ARG A 1 284 ? -24.533 5.229 21.516 1.00 87.62 284 ARG A CA 1
ATOM 2101 C C . ARG A 1 284 ? -25.527 5.177 20.348 1.00 87.62 284 ARG A C 1
ATOM 2103 O O . ARG A 1 284 ? -26.659 4.753 20.572 1.00 87.62 284 ARG A O 1
ATOM 2110 N N . ARG A 1 285 ? -25.139 5.623 19.152 1.00 89.50 285 ARG A N 1
ATOM 2111 C CA . ARG A 1 285 ? -25.970 5.759 17.946 1.00 89.50 285 ARG A CA 1
ATOM 2112 C C . ARG A 1 285 ? -25.522 4.735 16.907 1.00 89.50 285 ARG A C 1
ATOM 2114 O O . ARG A 1 285 ? -24.377 4.300 16.943 1.00 89.50 285 ARG A O 1
ATOM 2121 N N . ARG A 1 286 ? -26.418 4.378 15.990 1.00 88.56 286 ARG A N 1
ATOM 2122 C CA . ARG A 1 286 ? -26.109 3.586 14.793 1.00 88.56 286 ARG A CA 1
ATOM 2123 C C . ARG A 1 286 ? -25.423 4.500 13.783 1.00 88.56 286 ARG A C 1
ATOM 2125 O O . ARG A 1 286 ? -26.071 5.113 12.955 1.00 88.56 286 ARG A O 1
ATOM 2132 N N . LEU A 1 287 ? -24.141 4.751 14.009 1.00 91.31 287 LEU A N 1
ATOM 2133 C CA . LEU A 1 287 ? -23.366 5.687 13.210 1.00 91.31 287 LEU A CA 1
ATOM 2134 C C . LEU A 1 287 ? -21.928 5.190 13.138 1.00 91.31 287 LEU A C 1
ATOM 2136 O O . LEU A 1 287 ? -21.322 4.894 14.172 1.00 91.31 287 LEU A O 1
ATOM 2140 N N . ILE A 1 288 ? -21.401 5.109 11.926 1.00 93.62 288 ILE A N 1
ATOM 2141 C CA . ILE A 1 288 ? -20.053 4.637 11.631 1.00 93.62 288 ILE A CA 1
ATOM 2142 C C . ILE A 1 288 ? -19.326 5.761 10.902 1.00 93.62 288 ILE A C 1
ATOM 2144 O O . ILE A 1 288 ? -19.821 6.261 9.897 1.00 93.62 288 ILE A O 1
ATOM 2148 N N . ALA A 1 289 ? -18.176 6.179 11.420 1.00 94.81 289 ALA A N 1
ATOM 2149 C CA . ALA A 1 289 ? -17.272 7.075 10.714 1.00 94.81 289 ALA A CA 1
ATOM 2150 C C . ALA A 1 289 ? -16.248 6.244 9.948 1.00 94.81 289 ALA A C 1
ATOM 2152 O O . ALA A 1 289 ? -15.762 5.244 10.470 1.00 94.81 289 ALA A O 1
ATOM 2153 N N . VAL A 1 290 ? -15.932 6.647 8.724 1.00 93.44 290 VAL A N 1
ATOM 2154 C CA . VAL A 1 290 ? -15.010 5.937 7.836 1.00 93.44 290 VAL A CA 1
ATOM 2155 C C . VAL A 1 290 ? -14.047 6.945 7.222 1.00 93.44 290 VAL A C 1
ATOM 2157 O O . VAL A 1 290 ? -14.469 8.023 6.803 1.00 93.44 290 VAL A O 1
ATOM 2160 N N . ALA A 1 291 ? -12.762 6.603 7.184 1.00 91.56 291 ALA A N 1
ATOM 2161 C CA . ALA A 1 291 ? -11.698 7.428 6.624 1.00 91.56 291 ALA A CA 1
ATOM 2162 C C . ALA A 1 291 ? -11.159 6.798 5.326 1.00 91.56 291 ALA A C 1
ATOM 2164 O O . ALA A 1 291 ? -10.271 5.945 5.386 1.00 91.56 291 ALA A O 1
ATOM 2165 N N . PRO A 1 292 ? -11.710 7.156 4.154 1.00 87.81 292 PRO A N 1
ATOM 2166 C CA . PRO A 1 292 ? -11.165 6.732 2.872 1.00 87.81 292 PRO A CA 1
ATOM 2167 C C . PRO A 1 292 ? -9.892 7.502 2.504 1.00 87.81 292 PRO A C 1
ATOM 2169 O O . PRO A 1 292 ? -9.737 8.669 2.849 1.00 87.81 292 PRO A O 1
ATOM 2172 N N . VAL A 1 293 ? -9.001 6.852 1.752 1.00 81.50 293 VAL A N 1
ATOM 2173 C CA . VAL A 1 293 ? -7.713 7.430 1.317 1.00 81.50 293 VAL A CA 1
ATOM 2174 C C . VAL A 1 293 ? -7.884 8.479 0.214 1.00 81.50 293 VAL A C 1
ATOM 2176 O O . VAL A 1 293 ? -7.082 9.399 0.086 1.00 81.50 293 VAL A O 1
ATOM 2179 N N . ASP A 1 294 ? -8.914 8.346 -0.622 1.00 77.94 294 ASP A N 1
ATOM 2180 C CA . ASP A 1 294 ? -9.110 9.160 -1.826 1.00 77.94 294 ASP A CA 1
ATOM 2181 C C . ASP A 1 294 ? -10.299 10.133 -1.749 1.00 77.94 294 ASP A C 1
ATOM 2183 O O . ASP A 1 294 ? -10.640 10.777 -2.749 1.00 77.94 294 ASP A O 1
ATOM 2187 N N . ALA A 1 295 ? -10.912 10.284 -0.571 1.00 86.81 295 ALA A N 1
ATOM 2188 C CA . ALA A 1 295 ? -12.065 11.152 -0.350 1.00 86.81 295 ALA A CA 1
ATOM 2189 C C . ALA A 1 295 ? -12.081 11.776 1.060 1.00 86.81 295 ALA A C 1
ATOM 2191 O O . ALA A 1 295 ? -11.184 11.571 1.871 1.00 86.81 295 ALA A O 1
ATOM 2192 N N . LEU A 1 296 ? -13.110 12.584 1.337 1.00 93.69 296 LEU A N 1
ATOM 2193 C CA . LEU A 1 296 ? -13.381 13.083 2.688 1.00 93.69 296 LEU A CA 1
ATOM 2194 C C . LEU A 1 296 ? -13.736 11.920 3.618 1.00 93.69 296 LEU A C 1
ATOM 2196 O O . LEU A 1 296 ? -14.400 10.977 3.182 1.00 93.69 296 LEU A O 1
ATOM 2200 N N . ALA A 1 297 ? -13.408 12.050 4.906 1.00 94.06 297 ALA A N 1
ATOM 2201 C CA . ALA A 1 297 ? -14.020 11.202 5.924 1.00 94.06 297 ALA A CA 1
ATOM 2202 C C . ALA A 1 297 ? -15.546 11.285 5.812 1.00 94.06 297 ALA A C 1
ATOM 2204 O O . ALA A 1 297 ? -16.107 12.340 5.511 1.00 94.06 297 ALA A O 1
ATOM 2205 N N . GLU A 1 298 ? -16.227 10.175 6.041 1.00 95.44 298 GLU A N 1
ATOM 2206 C CA . GLU A 1 298 ? -17.661 10.051 5.805 1.00 95.44 298 GLU A CA 1
ATOM 2207 C C . GLU A 1 298 ? -18.358 9.379 6.984 1.00 95.44 298 GLU A C 1
ATOM 2209 O O . GLU A 1 298 ? -17.767 8.581 7.713 1.00 95.44 298 GLU A O 1
ATOM 2214 N N . LEU A 1 299 ? -19.630 9.716 7.176 1.00 95.44 299 LEU A N 1
ATOM 2215 C CA . LEU A 1 299 ? -20.511 9.027 8.107 1.00 95.44 299 LEU A CA 1
ATOM 2216 C C . LEU A 1 299 ? -21.465 8.114 7.357 1.00 95.44 299 LEU A C 1
ATOM 2218 O O . LEU A 1 299 ? -21.960 8.461 6.290 1.00 95.44 299 LEU A O 1
ATOM 2222 N N . ARG A 1 300 ? -21.740 6.963 7.954 1.00 94.81 300 ARG A N 1
ATOM 2223 C CA . ARG A 1 300 ? -22.649 5.936 7.449 1.00 94.81 300 ARG A CA 1
ATOM 2224 C C . ARG A 1 300 ? -23.554 5.438 8.570 1.00 94.81 300 ARG A C 1
ATOM 2226 O O . ARG A 1 300 ? -23.199 5.551 9.749 1.00 94.81 300 ARG A O 1
ATOM 2233 N N . ASP A 1 301 ? -24.701 4.873 8.208 1.00 91.00 301 ASP A N 1
ATOM 2234 C CA . ASP A 1 301 ? -25.558 4.149 9.156 1.00 91.00 301 ASP A CA 1
ATOM 2235 C C . ASP A 1 301 ? -24.932 2.782 9.525 1.00 91.00 301 ASP A C 1
ATOM 2237 O O . ASP A 1 301 ? -23.864 2.402 9.032 1.00 91.00 301 ASP A O 1
ATOM 2241 N N . ASP A 1 302 ? -25.571 2.027 10.420 1.00 85.62 302 ASP A N 1
ATOM 2242 C CA . ASP A 1 302 ? -25.094 0.709 10.851 1.00 85.62 302 ASP A CA 1
ATOM 2243 C C . ASP A 1 302 ? -25.134 -0.367 9.758 1.00 85.62 302 ASP A C 1
ATOM 2245 O O . ASP A 1 302 ? -24.465 -1.392 9.898 1.00 85.62 302 ASP A O 1
ATOM 2249 N N . ASP A 1 303 ? -25.849 -0.139 8.660 1.00 88.62 303 ASP A N 1
ATOM 2250 C CA . ASP A 1 303 ? -25.802 -0.976 7.460 1.00 88.62 303 ASP A CA 1
ATOM 2251 C C . ASP A 1 303 ? -24.659 -0.612 6.496 1.00 88.62 303 ASP A C 1
ATOM 2253 O O . ASP A 1 303 ? -24.505 -1.256 5.461 1.00 88.62 303 ASP A O 1
ATOM 2257 N N . LEU A 1 304 ? -23.817 0.365 6.857 1.00 90.12 304 LEU A N 1
ATOM 2258 C CA . LEU A 1 304 ? -22.636 0.794 6.100 1.00 90.12 304 LEU A CA 1
ATOM 2259 C C . LEU A 1 304 ? -22.955 1.427 4.735 1.00 90.12 304 LEU A C 1
ATOM 2261 O O . LEU A 1 304 ? -22.042 1.642 3.934 1.00 90.12 304 LEU A O 1
ATOM 2265 N N . THR A 1 305 ? -24.219 1.746 4.462 1.00 88.31 305 THR A N 1
ATOM 2266 C CA . THR A 1 305 ? -24.640 2.419 3.229 1.00 88.31 305 THR A CA 1
ATOM 2267 C C . THR A 1 305 ? -24.738 3.938 3.415 1.00 88.31 305 THR A C 1
ATOM 2269 O O . THR A 1 305 ? -24.361 4.469 4.460 1.00 88.31 305 THR A O 1
ATOM 2272 N N . ASP A 1 306 ? -25.159 4.642 2.360 1.00 89.19 306 ASP A N 1
ATOM 2273 C CA . ASP A 1 306 ? -25.461 6.079 2.366 1.00 89.19 306 ASP A CA 1
ATOM 2274 C C . ASP A 1 306 ? -24.353 6.977 2.958 1.00 89.19 306 ASP A C 1
ATOM 2276 O O . ASP A 1 306 ? -24.558 7.643 3.974 1.00 89.19 306 ASP A O 1
ATOM 2280 N N . PRO A 1 307 ? -23.160 7.024 2.329 1.00 93.38 307 PRO A N 1
ATOM 2281 C CA . PRO A 1 307 ? -22.064 7.849 2.820 1.00 93.38 307 PRO A CA 1
ATOM 2282 C C . PRO A 1 307 ? -22.401 9.346 2.798 1.00 93.38 307 PRO A C 1
ATOM 2284 O O . PRO A 1 307 ? -22.717 9.918 1.752 1.00 93.38 307 PRO A O 1
ATOM 2287 N N . GLU A 1 308 ? -22.252 9.999 3.949 1.00 94.75 308 GLU A N 1
ATOM 2288 C CA . GLU A 1 308 ? -22.326 11.449 4.117 1.00 94.75 308 GLU A CA 1
ATOM 2289 C C . GLU A 1 308 ? -20.916 12.035 4.323 1.00 94.75 308 GLU A C 1
ATOM 2291 O O . GLU A 1 308 ? -20.335 11.862 5.398 1.00 94.75 308 GLU A O 1
ATOM 2296 N N . PRO A 1 309 ? -20.356 12.764 3.339 1.00 94.94 309 PRO A N 1
ATOM 2297 C CA . PRO A 1 309 ? -19.030 13.363 3.459 1.00 94.94 309 PRO A CA 1
ATOM 2298 C C . PRO A 1 309 ? -18.957 14.459 4.533 1.00 94.94 309 PRO A C 1
ATOM 2300 O O . PRO A 1 309 ? -19.772 15.387 4.565 1.00 94.94 309 PRO A O 1
ATOM 2303 N N . LEU A 1 310 ? -17.913 14.412 5.357 1.00 94.94 310 LEU A N 1
ATOM 2304 C CA . LEU A 1 310 ? -17.638 15.360 6.430 1.00 94.94 310 LEU A CA 1
ATOM 2305 C C . LEU A 1 310 ? -16.720 16.482 5.940 1.00 94.94 310 LEU A C 1
ATOM 2307 O O . LEU A 1 310 ? -15.510 16.325 5.781 1.00 94.94 310 LEU A O 1
ATOM 2311 N N . ARG A 1 311 ? -17.306 17.657 5.692 1.00 91.69 311 ARG A N 1
ATOM 2312 C CA . ARG A 1 311 ? -16.563 18.827 5.202 1.00 91.69 311 ARG A CA 1
ATOM 2313 C C . ARG A 1 311 ? -15.430 19.213 6.158 1.00 91.69 311 ARG A C 1
ATOM 2315 O O . ARG A 1 311 ? -15.655 19.380 7.352 1.00 91.69 311 ARG A O 1
ATOM 2322 N N . GLY A 1 312 ? -14.244 19.438 5.593 1.00 87.62 312 GLY A N 1
ATOM 2323 C CA . GLY A 1 312 ? -13.047 19.850 6.332 1.00 87.62 312 GLY A CA 1
ATOM 2324 C C . GLY A 1 312 ? -12.229 18.697 6.921 1.00 87.62 312 GLY A C 1
ATOM 2325 O O . GLY A 1 312 ? -11.184 18.967 7.514 1.00 87.62 312 GLY A O 1
ATOM 2326 N N . LEU A 1 313 ? -12.683 17.449 6.743 1.00 92.44 313 LEU A N 1
ATOM 2327 C CA . LEU A 1 313 ? -11.972 16.228 7.124 1.00 92.44 313 LEU A CA 1
ATOM 2328 C C . LEU A 1 313 ? -11.405 15.540 5.874 1.00 92.44 313 LEU A C 1
ATOM 2330 O O . LEU A 1 313 ? -11.933 14.536 5.398 1.00 92.44 313 LEU A O 1
ATOM 2334 N N . GLU A 1 314 ? -10.362 16.143 5.312 1.00 90.12 314 GLU A N 1
ATOM 2335 C CA . GLU A 1 314 ? -9.595 15.622 4.174 1.00 90.12 314 GLU A CA 1
ATOM 2336 C C . GLU A 1 314 ? -8.413 14.786 4.679 1.00 90.12 314 GLU A C 1
ATOM 2338 O O . GLU A 1 314 ? -7.870 15.097 5.737 1.00 90.12 314 GLU A O 1
ATOM 2343 N N . ASP A 1 315 ? -8.026 13.754 3.921 1.00 87.12 315 ASP A N 1
ATOM 2344 C CA . ASP A 1 315 ? -6.807 12.955 4.153 1.00 87.12 315 ASP A CA 1
ATOM 2345 C C . ASP A 1 315 ? -6.675 12.440 5.601 1.00 87.12 315 ASP A C 1
ATOM 2347 O O . ASP A 1 315 ? -5.646 12.577 6.268 1.00 87.12 315 ASP A O 1
ATOM 2351 N N . VAL A 1 316 ? -7.787 11.907 6.120 1.00 91.25 316 VAL A N 1
ATOM 2352 C CA . VAL A 1 316 ? -7.879 11.378 7.483 1.00 91.25 316 VAL A CA 1
ATOM 2353 C C . VAL A 1 316 ? -7.252 9.991 7.531 1.00 91.25 316 VAL A C 1
ATOM 2355 O O . VAL A 1 316 ? -7.604 9.107 6.756 1.00 91.25 316 VAL A O 1
ATOM 2358 N N . THR A 1 317 ? -6.358 9.791 8.489 1.00 86.88 317 THR A N 1
ATOM 2359 C CA . THR A 1 317 ? -5.625 8.540 8.704 1.00 86.88 317 THR A CA 1
ATOM 2360 C C . THR A 1 317 ? -6.092 7.790 9.947 1.00 86.88 317 THR A C 1
ATOM 2362 O O . THR A 1 317 ? -5.890 6.583 10.025 1.00 86.88 317 THR A O 1
ATOM 2365 N N . ALA A 1 318 ? -6.715 8.477 10.911 1.00 89.75 318 ALA A N 1
ATOM 2366 C CA . ALA A 1 318 ? -7.208 7.866 12.143 1.00 89.75 318 ALA A CA 1
ATOM 2367 C C . ALA A 1 318 ? -8.491 8.538 12.651 1.00 89.75 318 ALA A C 1
ATOM 2369 O O . ALA A 1 318 ? -8.633 9.764 12.593 1.00 89.75 318 ALA A O 1
ATOM 2370 N N . LEU A 1 319 ? -9.403 7.736 13.201 1.00 93.81 319 LEU A N 1
ATOM 2371 C CA . LEU A 1 319 ? -10.705 8.153 13.714 1.00 93.81 319 LEU A CA 1
ATOM 2372 C C . LEU A 1 319 ? -10.979 7.556 15.100 1.00 93.81 319 LEU A C 1
ATOM 2374 O O . LEU A 1 319 ? -10.719 6.389 15.377 1.00 93.81 319 LEU A O 1
ATOM 2378 N N . ALA A 1 320 ? -11.605 8.336 15.979 1.00 94.25 320 ALA A N 1
ATOM 2379 C CA . ALA A 1 320 ? -12.148 7.815 17.231 1.00 94.25 320 ALA A CA 1
ATOM 2380 C C . ALA A 1 320 ? -13.370 8.616 17.673 1.00 94.25 320 ALA A C 1
ATOM 2382 O O . ALA A 1 320 ? -13.344 9.843 17.687 1.00 94.25 320 ALA A O 1
ATOM 2383 N N . PHE A 1 321 ? -14.438 7.941 18.097 1.00 95.56 321 PHE A N 1
ATOM 2384 C CA . PHE A 1 321 ? -15.513 8.614 18.826 1.00 95.56 321 PHE A CA 1
ATOM 2385 C C . PHE A 1 321 ? -15.147 8.738 20.305 1.00 95.56 321 PHE A C 1
ATOM 2387 O O . PHE A 1 321 ? -14.620 7.797 20.901 1.00 95.56 321 PHE A O 1
ATOM 2394 N N . SER A 1 322 ? -15.485 9.872 20.918 1.00 96.25 322 SER A N 1
ATOM 2395 C CA . SER A 1 322 ? -15.428 10.012 22.371 1.00 96.25 322 SER A CA 1
ATOM 2396 C C . SER A 1 322 ? -16.365 8.992 23.035 1.00 96.25 322 SER A C 1
ATOM 2398 O O . SER A 1 322 ? -17.392 8.641 22.448 1.00 96.25 322 SER A O 1
ATOM 2400 N N . PRO A 1 323 ? -16.091 8.527 24.269 1.00 93.69 323 PRO A N 1
ATOM 2401 C CA . PRO A 1 323 ? -16.925 7.523 24.944 1.00 93.69 323 PRO A CA 1
ATOM 2402 C C . PRO A 1 323 ? -18.392 7.944 25.128 1.00 93.69 323 PRO A C 1
ATOM 2404 O O . PRO A 1 323 ? -19.304 7.113 25.180 1.00 93.69 323 PRO A O 1
ATOM 2407 N N . ASP A 1 324 ? -18.649 9.252 25.205 1.00 93.38 324 ASP A N 1
ATOM 2408 C CA . ASP A 1 324 ? -19.998 9.808 25.248 1.00 93.38 324 ASP A CA 1
ATOM 2409 C C . ASP A 1 324 ? -20.648 9.983 23.857 1.00 93.38 324 ASP A C 1
ATOM 2411 O O . ASP A 1 324 ? -21.857 10.215 23.762 1.00 93.38 324 ASP A O 1
ATOM 2415 N N . GLY A 1 325 ? -19.880 9.809 22.783 1.00 93.81 325 GLY A N 1
ATOM 2416 C CA . GLY A 1 325 ? -20.301 9.962 21.393 1.00 93.81 325 GLY A CA 1
ATOM 2417 C C . GLY A 1 325 ? -20.550 11.409 20.973 1.00 93.81 325 GLY A C 1
ATOM 2418 O O . GLY A 1 325 ? -21.181 11.650 19.945 1.00 93.81 325 GLY A O 1
ATOM 2419 N N . ARG A 1 326 ? -20.121 12.381 21.780 1.00 94.75 326 ARG A N 1
ATOM 2420 C CA . ARG A 1 326 ? -20.296 13.798 21.464 1.00 94.75 326 ARG A CA 1
ATOM 2421 C C . ARG A 1 326 ? -19.300 14.284 20.417 1.00 94.75 326 ARG A C 1
ATOM 2423 O O . ARG A 1 326 ? -19.648 15.143 19.619 1.00 94.75 326 ARG A O 1
ATOM 2430 N N . TRP A 1 327 ? -18.090 13.739 20.421 1.00 97.06 327 TRP A N 1
ATOM 2431 C CA . TRP A 1 327 ? -17.008 14.175 19.551 1.00 97.06 327 TRP A CA 1
ATOM 2432 C C . TRP A 1 327 ? -16.520 13.024 18.683 1.00 97.06 327 TRP A C 1
ATOM 2434 O O . TRP A 1 327 ? -16.429 11.882 19.135 1.00 97.06 327 TRP A O 1
ATOM 2444 N N . LEU A 1 328 ? -16.174 13.344 17.443 1.00 97.44 328 LEU A N 1
ATOM 2445 C CA . LEU A 1 328 ? -15.346 12.521 16.578 1.00 97.44 328 LEU A CA 1
ATOM 2446 C C . LEU A 1 328 ? -13.968 13.181 16.514 1.00 97.44 328 LEU A C 1
ATOM 2448 O O . LEU A 1 328 ? -13.841 14.283 15.985 1.00 97.44 328 LEU A O 1
ATOM 2452 N N . ALA A 1 329 ? -12.953 12.530 17.070 1.00 97.06 329 ALA A N 1
ATOM 2453 C CA . ALA A 1 329 ? -11.573 12.886 16.788 1.00 97.06 329 ALA A CA 1
ATOM 2454 C C . ALA A 1 329 ? -11.202 12.334 15.414 1.00 97.06 329 ALA A C 1
ATOM 2456 O O . ALA A 1 329 ? -11.443 11.158 15.132 1.00 97.06 329 ALA A O 1
ATOM 2457 N N . ALA A 1 330 ? -10.610 13.182 14.586 1.00 95.19 330 ALA A N 1
ATOM 2458 C CA . ALA A 1 330 ? -10.009 12.791 13.324 1.00 95.19 330 ALA A CA 1
ATOM 2459 C C . ALA A 1 330 ? -8.591 13.351 13.277 1.00 95.19 330 ALA A C 1
ATOM 2461 O O . ALA A 1 330 ? -8.379 14.516 13.615 1.00 95.19 330 ALA A O 1
ATOM 2462 N N . ALA A 1 331 ? -7.630 12.535 12.868 1.00 91.94 331 ALA A N 1
ATOM 2463 C CA . ALA A 1 331 ? -6.290 13.009 12.568 1.00 91.94 331 ALA A CA 1
ATOM 2464 C C . ALA A 1 331 ? -5.895 12.637 11.148 1.00 91.94 331 ALA A C 1
ATOM 2466 O O . ALA A 1 331 ? -6.360 11.629 10.617 1.00 91.94 331 ALA A O 1
ATOM 2467 N N . GLY A 1 332 ? -5.077 13.479 10.529 1.00 84.56 332 GLY A N 1
ATOM 2468 C CA . GLY A 1 332 ? -4.771 13.353 9.115 1.00 84.56 332 GLY A CA 1
ATOM 2469 C C . GLY A 1 332 ? -3.808 14.413 8.612 1.00 84.56 332 GLY A C 1
ATOM 2470 O O . GLY A 1 332 ? -3.316 15.259 9.366 1.00 84.56 332 GLY A O 1
ATOM 2471 N N . HIS A 1 333 ? -3.535 14.361 7.314 1.00 74.56 333 HIS A N 1
ATOM 2472 C CA . HIS A 1 333 ? -2.615 15.276 6.661 1.00 74.56 333 HIS A CA 1
ATOM 2473 C C . HIS A 1 333 ? -3.333 16.574 6.213 1.00 74.56 333 HIS A C 1
ATOM 2475 O O . HIS A 1 333 ? -4.465 16.527 5.735 1.00 74.56 333 HIS A O 1
ATOM 2481 N N . PRO A 1 334 ? -2.696 17.757 6.331 1.00 69.81 334 PRO A N 1
ATOM 2482 C CA . PRO A 1 334 ? -1.361 17.985 6.880 1.00 69.81 334 PRO A CA 1
ATOM 2483 C C . PRO A 1 334 ? -1.373 18.113 8.414 1.00 69.81 334 PRO A C 1
ATOM 2485 O O . PRO A 1 334 ? -1.855 19.104 8.956 1.00 69.81 334 PRO A O 1
ATOM 2488 N N . GLU A 1 335 ? -0.800 17.107 9.083 1.00 85.75 335 GLU A N 1
ATOM 2489 C CA . GLU A 1 335 ? -0.253 17.143 10.453 1.00 85.75 335 GLU A CA 1
ATOM 2490 C C . GLU A 1 335 ? -1.184 17.646 11.563 1.00 85.75 335 GLU A C 1
ATOM 2492 O O . GLU A 1 335 ? -0.729 18.249 12.539 1.00 85.75 335 GLU A O 1
ATOM 2497 N N . ARG A 1 336 ? -2.489 17.393 11.446 1.00 90.06 336 ARG A N 1
ATOM 2498 C CA . ARG A 1 336 ? -3.491 17.940 12.369 1.00 90.06 336 ARG A CA 1
ATOM 2499 C C . ARG A 1 336 ? -4.328 16.872 13.048 1.00 90.06 336 ARG A C 1
ATOM 2501 O O . ARG A 1 336 ? -4.604 15.813 12.487 1.00 90.06 336 ARG A O 1
ATOM 2508 N N . VAL A 1 337 ? -4.803 17.223 14.237 1.00 94.12 337 VAL A N 1
ATOM 2509 C CA . VAL A 1 337 ? -5.875 16.537 14.954 1.00 94.12 337 VAL A CA 1
ATOM 2510 C C . VAL A 1 337 ? -7.027 17.510 15.166 1.00 94.12 337 VAL A C 1
ATOM 2512 O O . VAL A 1 337 ? -6.842 18.650 15.595 1.00 94.12 337 VAL A O 1
ATOM 2515 N N . VAL A 1 338 ? -8.237 17.061 14.853 1.00 95.50 338 VAL A N 1
ATOM 2516 C CA . VAL A 1 338 ? -9.453 17.863 14.968 1.00 95.50 338 VAL A CA 1
ATOM 2517 C C . VAL A 1 338 ? -10.491 17.158 15.822 1.00 95.50 338 VAL A C 1
ATOM 2519 O O . VAL A 1 338 ? -10.600 15.931 15.807 1.00 95.50 338 VAL A O 1
ATOM 2522 N N . LEU A 1 339 ? -11.294 17.950 16.532 1.00 97.44 339 LEU A N 1
ATOM 2523 C CA . LEU A 1 339 ? -12.564 17.487 17.081 1.00 97.44 339 LEU A CA 1
ATOM 2524 C C . LEU A 1 339 ? -13.691 17.971 16.184 1.00 97.44 339 LEU A C 1
ATOM 2526 O O . LEU A 1 339 ? -13.838 19.166 15.927 1.00 97.44 339 LEU A O 1
ATOM 2530 N N . PHE A 1 340 ? -14.490 17.022 15.726 1.00 96.94 340 PHE A N 1
ATOM 2531 C CA . PHE A 1 340 ? -15.676 17.248 14.929 1.00 96.94 340 PHE A CA 1
ATOM 2532 C C . PHE A 1 340 ? -16.913 16.913 15.758 1.00 96.94 340 PHE A C 1
ATOM 2534 O O . PHE A 1 340 ? -16.968 15.873 16.415 1.00 96.94 340 PHE A O 1
ATOM 2541 N N . ASP A 1 341 ? -17.910 17.789 15.718 1.00 95.81 341 ASP A N 1
ATOM 2542 C CA . ASP A 1 341 ? -19.224 17.558 16.301 1.00 95.81 341 ASP A CA 1
ATOM 2543 C C . ASP A 1 341 ? -20.123 16.863 15.266 1.00 95.81 341 ASP A C 1
ATOM 2545 O O . ASP A 1 341 ? -20.534 17.494 14.280 1.00 95.81 341 ASP A O 1
ATOM 2549 N N . PRO A 1 342 ? -20.479 15.582 15.468 1.00 93.69 342 PRO A N 1
ATOM 2550 C CA . PRO A 1 342 ? -21.367 14.888 14.557 1.00 93.69 342 PRO A CA 1
ATOM 2551 C C . PRO A 1 342 ? -22.758 15.532 14.499 1.00 93.69 342 PRO A C 1
ATOM 2553 O O . PRO A 1 342 ? -23.399 15.466 13.462 1.00 93.69 342 PRO A O 1
ATOM 2556 N N . ASP A 1 343 ? -23.254 16.180 15.548 1.00 92.19 343 ASP A N 1
ATOM 2557 C CA . ASP A 1 343 ? -24.605 16.749 15.541 1.00 92.19 343 ASP A CA 1
ATOM 2558 C C . ASP A 1 343 ? -24.686 18.063 14.761 1.00 92.19 343 ASP A C 1
ATOM 2560 O O . ASP A 1 343 ? -25.629 18.284 14.000 1.00 92.19 343 ASP A O 1
ATOM 2564 N N . THR A 1 344 ? -23.689 18.933 14.920 1.00 94.38 344 THR A N 1
ATOM 2565 C CA . THR A 1 344 ? -23.675 20.243 14.247 1.00 94.38 344 THR A CA 1
ATOM 2566 C C . THR A 1 344 ? -22.932 20.235 12.912 1.00 94.38 344 THR A C 1
ATOM 2568 O O . THR A 1 344 ? -23.035 21.199 12.151 1.00 94.38 344 THR A O 1
ATOM 2571 N N . ARG A 1 345 ? -22.219 19.146 12.599 1.00 94.56 345 ARG A N 1
ATOM 2572 C CA . ARG A 1 345 ? -21.347 19.002 11.426 1.00 94.56 345 ARG A CA 1
ATOM 2573 C C . ARG A 1 345 ? -20.268 20.089 11.356 1.00 94.56 345 ARG A C 1
ATOM 2575 O O . ARG A 1 345 ? -19.961 20.601 10.279 1.00 94.56 345 ARG A O 1
ATOM 2582 N N . GLN A 1 346 ? -19.742 20.491 12.510 1.00 94.75 346 GLN A N 1
ATOM 2583 C CA . GLN A 1 346 ? -18.728 21.538 12.629 1.00 94.75 346 GLN A CA 1
ATOM 2584 C C . GLN A 1 346 ? -17.461 20.995 13.279 1.00 94.75 346 GLN A C 1
ATOM 2586 O O . GLN A 1 346 ? -17.513 20.175 14.194 1.00 94.75 346 GLN A O 1
ATOM 2591 N N . ILE A 1 347 ? -16.320 21.514 12.833 1.00 96.06 347 ILE A N 1
ATOM 2592 C CA . ILE A 1 347 ? -15.052 21.355 13.541 1.00 96.06 347 ILE A CA 1
ATOM 2593 C C . ILE A 1 347 ? -15.072 22.311 14.739 1.00 96.06 347 ILE A C 1
ATOM 2595 O O . ILE A 1 347 ? -15.281 23.513 14.569 1.00 96.06 347 ILE A O 1
ATOM 2599 N N . THR A 1 348 ? -14.879 21.781 15.944 1.00 96.56 348 THR A N 1
ATOM 2600 C CA . THR A 1 348 ? -14.879 22.551 17.200 1.00 96.56 348 THR A CA 1
ATOM 2601 C C . THR A 1 348 ? -13.481 22.776 17.761 1.00 96.56 348 THR A C 1
ATOM 2603 O O . THR A 1 348 ? -13.271 23.747 18.486 1.00 96.56 348 THR A O 1
ATOM 2606 N N . ALA A 1 349 ? -12.523 21.922 17.395 1.00 96.12 349 ALA A N 1
ATOM 2607 C CA . ALA A 1 349 ? -11.105 22.106 17.675 1.00 96.12 349 ALA A CA 1
ATOM 2608 C C . ALA A 1 349 ? -10.259 21.701 16.479 1.00 96.12 349 ALA A C 1
ATOM 2610 O O . ALA A 1 349 ? -10.602 20.769 15.754 1.00 96.12 349 ALA A O 1
ATOM 2611 N N . ASP A 1 350 ? -9.129 22.379 16.341 1.00 94.75 350 ASP A N 1
ATOM 2612 C CA . ASP A 1 350 ? -8.121 22.130 15.326 1.00 94.75 350 ASP A CA 1
ATOM 2613 C C . ASP A 1 350 ? -6.756 22.429 15.934 1.00 94.75 350 ASP A C 1
ATOM 2615 O O . ASP A 1 350 ? -6.522 23.544 16.411 1.00 94.75 350 ASP A O 1
ATOM 2619 N N . ALA A 1 351 ? -5.899 21.418 15.990 1.00 93.00 351 ALA A N 1
ATOM 2620 C CA . ALA A 1 351 ? -4.583 21.510 16.593 1.00 93.00 351 ALA A CA 1
ATOM 2621 C C . ALA A 1 351 ? -3.541 20.814 15.718 1.00 93.00 351 ALA A C 1
ATOM 2623 O O . ALA A 1 351 ? -3.805 19.785 15.096 1.00 93.00 351 ALA A O 1
ATOM 2624 N N . GLU A 1 352 ? -2.335 21.368 15.720 1.00 90.38 352 GLU A N 1
ATOM 2625 C CA . GLU A 1 352 ? -1.161 20.738 15.125 1.00 90.38 352 GLU A CA 1
ATOM 2626 C C . GLU A 1 352 ? -0.741 19.536 15.984 1.00 90.38 352 GLU A C 1
ATOM 2628 O O . GLU A 1 352 ? -0.575 19.648 17.204 1.00 90.38 352 GLU A O 1
ATOM 2633 N N . ALA A 1 353 ? -0.620 18.373 15.346 1.00 81.50 353 ALA A N 1
ATOM 2634 C CA . ALA A 1 353 ? -0.240 17.118 15.980 1.00 81.50 353 ALA A CA 1
ATOM 2635 C C . ALA A 1 353 ? 1.198 16.721 15.622 1.00 81.50 353 ALA A C 1
ATOM 2637 O O . ALA A 1 353 ? 1.948 16.340 16.518 1.00 81.50 353 ALA A O 1
ATOM 2638 N N . GLY A 1 354 ? 1.576 16.808 14.342 1.00 77.50 354 GLY A N 1
ATOM 2639 C CA . GLY A 1 354 ? 2.891 16.417 13.814 1.00 77.50 354 GLY A CA 1
ATOM 2640 C C . GLY A 1 354 ? 2.817 15.486 12.595 1.00 77.50 354 GLY A C 1
ATOM 2641 O O . GLY A 1 354 ? 1.741 14.995 12.242 1.00 77.50 354 GLY A O 1
ATOM 2642 N N . GLU A 1 355 ? 3.966 15.248 11.949 1.00 75.69 355 GLU A N 1
ATOM 2643 C CA . GLU A 1 355 ? 4.065 14.427 10.730 1.00 75.69 355 GLU A CA 1
ATOM 2644 C C . GLU A 1 355 ? 3.475 13.021 10.946 1.00 75.69 355 GLU A C 1
ATOM 2646 O O . GLU A 1 355 ? 3.681 12.392 11.990 1.00 75.69 355 GLU A O 1
ATOM 2651 N N . ARG A 1 356 ? 2.733 12.540 9.937 1.00 79.06 356 ARG A N 1
ATOM 2652 C CA . ARG A 1 356 ? 2.098 11.208 9.865 1.00 79.06 356 ARG A CA 1
ATOM 2653 C C . ARG A 1 356 ? 1.445 10.776 11.177 1.00 79.06 356 ARG A C 1
ATOM 2655 O O . ARG A 1 356 ? 1.956 9.931 11.919 1.00 79.06 356 ARG A O 1
ATOM 2662 N N . THR A 1 357 ? 0.271 11.330 11.444 1.00 82.69 357 THR A N 1
ATOM 2663 C CA . THR A 1 357 ? -0.539 10.864 12.562 1.00 82.69 357 THR A CA 1
ATOM 2664 C C . THR A 1 357 ? -1.087 9.473 12.270 1.00 82.69 357 THR A C 1
ATOM 2666 O O . THR A 1 357 ? -1.796 9.274 11.288 1.00 82.69 357 THR A O 1
ATOM 2669 N N . ASN A 1 358 ? -0.748 8.506 13.118 1.00 78.81 358 ASN A N 1
ATOM 2670 C CA . ASN A 1 358 ? -1.117 7.110 12.896 1.00 78.81 358 ASN A CA 1
ATOM 2671 C C . ASN A 1 358 ? -2.360 6.708 13.682 1.00 78.81 358 ASN A C 1
ATOM 2673 O O . ASN A 1 358 ? -3.140 5.921 13.177 1.00 78.81 358 ASN A O 1
ATOM 2677 N N . CYS A 1 359 ? -2.566 7.217 14.899 1.00 87.62 359 CYS A N 1
ATOM 2678 C CA . CYS A 1 359 ? -3.639 6.785 15.796 1.00 87.62 359 CYS A CA 1
ATOM 2679 C C . CYS A 1 359 ? -4.186 7.974 16.589 1.00 87.62 359 CYS A C 1
ATOM 2681 O O . CYS A 1 359 ? -3.416 8.803 17.077 1.00 87.62 359 CYS A O 1
ATOM 2683 N N . VAL A 1 360 ? -5.502 7.981 16.808 1.00 92.81 360 VAL A N 1
ATOM 2684 C CA . VAL A 1 360 ? -6.175 8.794 17.830 1.00 92.81 360 VAL A CA 1
ATOM 2685 C C . VAL A 1 360 ? -6.954 7.891 18.782 1.00 92.81 360 VAL A C 1
ATOM 2687 O O . VAL A 1 360 ? -7.516 6.868 18.377 1.00 92.81 360 VAL A O 1
ATOM 2690 N N . ASN A 1 361 ? -6.959 8.219 20.072 1.00 93.81 361 ASN A N 1
ATOM 2691 C CA . ASN A 1 361 ? -7.713 7.453 21.059 1.00 93.81 361 ASN A CA 1
ATOM 2692 C C . ASN A 1 361 ? -8.110 8.304 22.263 1.00 93.81 361 ASN A C 1
ATOM 2694 O O . ASN A 1 361 ? -7.265 8.966 22.865 1.00 93.81 361 ASN A O 1
ATOM 2698 N N . PHE A 1 362 ? -9.386 8.267 22.633 1.00 96.06 362 PHE A N 1
ATOM 2699 C CA . PHE A 1 362 ? -9.857 8.926 23.845 1.00 96.06 362 PHE A CA 1
ATOM 2700 C C . PHE A 1 362 ? -9.552 8.075 25.076 1.00 96.06 362 PHE A C 1
ATOM 2702 O O . PHE A 1 362 ? -9.588 6.843 25.026 1.00 96.06 362 PHE A O 1
ATOM 2709 N N . SER A 1 363 ? -9.321 8.726 26.212 1.00 95.94 363 SER A N 1
ATOM 2710 C CA . SER A 1 363 ? -9.408 8.040 27.496 1.00 95.94 363 SER A CA 1
ATOM 2711 C C . SER A 1 363 ? -10.834 7.511 27.713 1.00 95.94 363 SER A C 1
ATOM 2713 O O . SER A 1 363 ? -11.795 8.126 27.241 1.00 95.94 363 SER A O 1
ATOM 2715 N N . PRO A 1 364 ? -11.021 6.389 28.431 1.00 93.81 364 PRO A N 1
ATOM 2716 C CA . PRO A 1 364 ? -12.346 5.842 28.734 1.00 93.81 364 PRO A CA 1
ATOM 2717 C C . PRO A 1 364 ? -13.318 6.821 29.406 1.00 93.81 364 PRO A C 1
ATOM 2719 O O . PRO A 1 364 ? -14.529 6.717 29.209 1.00 93.81 364 PRO A O 1
ATOM 2722 N N . ASP A 1 365 ? -12.808 7.781 30.181 1.00 94.62 365 ASP A N 1
ATOM 2723 C CA . ASP A 1 365 ? -13.611 8.852 30.782 1.00 94.62 365 ASP A CA 1
ATOM 2724 C C . ASP A 1 365 ? -13.890 10.039 29.834 1.00 94.62 365 ASP A C 1
ATOM 2726 O O . ASP A 1 365 ? -14.677 10.926 30.167 1.00 94.62 365 ASP A O 1
ATOM 2730 N N . GLY A 1 366 ? -13.278 10.047 28.646 1.00 95.81 366 GLY A N 1
ATOM 2731 C CA . GLY A 1 366 ? -13.413 11.068 27.608 1.00 95.81 366 GLY A CA 1
ATOM 2732 C C . GLY A 1 366 ? -12.699 12.387 27.903 1.00 95.81 366 GLY A C 1
ATOM 2733 O O . GLY A 1 366 ? -12.881 13.343 27.151 1.00 95.81 366 GLY A O 1
ATOM 2734 N N . SER A 1 367 ? -11.925 12.470 28.988 1.00 96.25 367 SER A N 1
ATOM 2735 C CA . SER A 1 367 ? -11.269 13.708 29.419 1.00 96.25 367 SER A CA 1
ATOM 2736 C C . SER A 1 367 ? -9.956 14.003 28.690 1.00 96.25 367 SER A C 1
ATOM 2738 O O . SER A 1 367 ? -9.543 15.166 28.635 1.00 96.25 367 SER A O 1
ATOM 2740 N N . LEU A 1 368 ? -9.321 12.979 28.116 1.00 97.38 368 LEU A N 1
ATOM 2741 C CA . LEU A 1 368 ? -8.063 13.069 27.384 1.00 97.38 368 LEU A CA 1
ATOM 2742 C C . LEU A 1 368 ? -8.197 12.465 25.982 1.00 97.38 368 LEU A C 1
ATOM 2744 O O . LEU A 1 368 ? -8.981 11.542 25.752 1.00 97.38 368 LEU A O 1
ATOM 2748 N N . LEU A 1 369 ? -7.383 12.968 25.060 1.00 97.31 369 LEU A N 1
ATOM 2749 C CA . LEU A 1 369 ? -7.182 12.442 23.716 1.00 97.31 369 LEU A CA 1
ATOM 2750 C C . LEU A 1 369 ? -5.682 12.224 23.502 1.00 97.31 369 LEU A C 1
ATOM 2752 O O . LEU A 1 369 ? -4.899 13.162 23.632 1.00 97.31 369 LEU A O 1
ATOM 2756 N N . ALA A 1 370 ? -5.290 10.995 23.177 1.00 95.81 370 ALA A N 1
ATOM 2757 C CA . ALA A 1 370 ? -3.933 10.658 22.770 1.00 95.81 370 ALA A CA 1
ATOM 2758 C C . ALA A 1 370 ? -3.854 10.591 21.244 1.00 95.81 370 ALA A C 1
ATOM 2760 O O . ALA A 1 370 ? -4.688 9.945 20.606 1.00 95.81 370 ALA A O 1
ATOM 2761 N N . THR A 1 371 ? -2.822 11.215 20.687 1.00 94.06 371 THR A N 1
ATOM 2762 C CA . THR A 1 371 ? -2.550 11.281 19.251 1.00 94.06 371 THR A CA 1
ATOM 2763 C C . THR A 1 371 ? -1.103 10.863 19.003 1.00 94.06 371 THR A C 1
ATOM 2765 O O . THR A 1 371 ? -0.189 11.466 19.562 1.00 94.06 371 THR A O 1
ATOM 2768 N N . THR A 1 372 ? -0.873 9.816 18.207 1.00 90.19 372 THR A N 1
ATOM 2769 C CA . THR A 1 372 ? 0.484 9.309 17.927 1.00 90.19 372 THR A CA 1
ATOM 2770 C C . THR A 1 372 ? 0.995 9.808 16.583 1.00 90.19 372 THR A C 1
ATOM 2772 O O . THR A 1 372 ? 0.350 9.574 15.559 1.00 90.19 372 THR A O 1
ATOM 2775 N N . CYS A 1 373 ? 2.183 10.402 16.569 1.00 86.44 373 CYS A N 1
ATOM 2776 C CA . CYS A 1 373 ? 2.812 10.976 15.380 1.00 86.44 373 CYS A CA 1
ATOM 2777 C C . CYS A 1 373 ? 4.164 10.303 15.109 1.00 86.44 373 CYS A C 1
ATOM 2779 O O . CYS A 1 373 ? 4.790 9.752 16.020 1.00 86.44 373 CYS A O 1
ATOM 2781 N N . SER A 1 374 ? 4.617 10.280 13.856 1.00 80.69 374 SER A N 1
ATOM 2782 C CA . SER A 1 374 ? 5.879 9.633 13.464 1.00 80.69 374 SER A CA 1
ATOM 2783 C C . SER A 1 374 ? 6.538 10.366 12.297 1.00 80.69 374 SER A C 1
ATOM 2785 O O . SER A 1 374 ? 5.912 10.576 11.265 1.00 80.69 374 SER A O 1
ATOM 2787 N N . PHE A 1 375 ? 7.820 10.701 12.422 1.00 75.62 375 PHE A N 1
ATOM 2788 C CA . PHE A 1 375 ? 8.556 11.470 11.416 1.00 75.62 375 PHE A CA 1
ATOM 2789 C C . PHE A 1 375 ? 9.974 10.930 11.213 1.00 75.62 375 PHE A C 1
ATOM 2791 O O . PHE A 1 375 ? 10.452 10.051 11.934 1.00 75.62 375 PHE A O 1
ATOM 2798 N N . GLN A 1 376 ? 10.676 11.447 10.202 1.00 64.81 376 GLN A N 1
ATOM 2799 C CA . GLN A 1 376 ? 12.067 11.061 9.958 1.00 64.81 376 GLN A CA 1
ATOM 2800 C C . GLN A 1 376 ? 12.965 11.501 11.128 1.00 64.81 376 GLN A C 1
ATOM 2802 O O . GLN A 1 376 ? 13.353 12.663 11.222 1.00 64.81 376 GLN A O 1
ATOM 2807 N N . GLY A 1 377 ? 13.320 10.556 12.003 1.00 63.09 377 GLY A N 1
ATOM 2808 C CA . GLY A 1 377 ? 14.221 10.775 13.140 1.00 63.09 377 GLY A CA 1
ATOM 2809 C C . GLY A 1 377 ? 13.560 10.761 14.521 1.00 63.09 377 GLY A C 1
ATOM 2810 O O . GLY A 1 377 ? 14.239 11.078 15.498 1.00 63.09 377 GLY A O 1
ATOM 2811 N N . GLY A 1 378 ? 12.277 10.396 14.625 1.00 76.62 378 GLY A N 1
ATOM 2812 C CA . GLY A 1 378 ? 11.617 10.194 15.913 1.00 76.62 378 GLY A CA 1
ATOM 2813 C C . GLY A 1 378 ? 10.105 10.017 15.814 1.00 76.62 378 GLY A C 1
ATOM 2814 O O . GLY A 1 378 ? 9.508 9.999 14.738 1.00 76.62 378 GLY A O 1
ATOM 2815 N N . ALA A 1 379 ? 9.475 9.885 16.971 1.00 86.12 379 ALA A N 1
ATOM 2816 C CA . ALA A 1 379 ? 8.030 9.817 17.104 1.00 86.12 379 ALA A CA 1
ATOM 2817 C C . ALA A 1 379 ? 7.612 10.384 18.463 1.00 86.12 379 ALA A C 1
ATOM 2819 O O . ALA A 1 379 ? 8.412 10.416 19.403 1.00 86.12 379 ALA A O 1
ATOM 2820 N N . HIS A 1 380 ? 6.360 10.811 18.587 1.00 90.12 380 HIS A N 1
ATOM 2821 C CA . HIS A 1 380 ? 5.824 11.314 19.849 1.00 90.12 380 HIS A CA 1
ATOM 2822 C C . HIS A 1 380 ? 4.358 10.952 20.035 1.00 90.12 380 HIS A C 1
ATOM 2824 O O . HIS A 1 380 ? 3.637 10.644 19.081 1.00 90.12 380 HIS A O 1
ATOM 2830 N N . VAL A 1 381 ? 3.916 10.994 21.290 1.00 93.00 381 VAL A N 1
ATOM 2831 C CA . VAL A 1 381 ? 2.494 10.935 21.633 1.00 93.00 381 VAL A CA 1
ATOM 2832 C C . VAL A 1 381 ? 2.074 12.258 22.243 1.00 93.00 381 VAL A C 1
ATOM 2834 O O . VAL A 1 381 ? 2.531 12.629 23.322 1.00 93.00 381 VAL A O 1
ATOM 2837 N N . ARG A 1 382 ? 1.180 12.957 21.554 1.00 93.94 382 ARG A N 1
ATOM 2838 C CA . ARG A 1 382 ? 0.540 14.173 22.037 1.00 93.94 382 ARG A CA 1
ATOM 2839 C C . ARG A 1 382 ? -0.683 13.802 22.875 1.00 93.94 382 ARG A C 1
ATOM 2841 O O . ARG A 1 382 ? -1.521 13.026 22.418 1.00 93.94 382 ARG A O 1
ATOM 2848 N N . ILE A 1 383 ? -0.790 14.348 24.083 1.00 95.81 383 ILE A N 1
ATOM 2849 C CA . ILE A 1 383 ? -1.941 14.167 24.973 1.00 95.81 383 ILE A CA 1
ATOM 2850 C C . ILE A 1 383 ? -2.619 15.519 25.178 1.00 95.81 383 ILE A C 1
ATOM 2852 O O . ILE A 1 383 ? -2.055 16.429 25.788 1.00 95.81 383 ILE A O 1
ATOM 2856 N N . ASP A 1 384 ? -3.854 15.628 24.703 1.00 96.69 384 ASP A N 1
ATOM 2857 C CA . ASP A 1 384 ? -4.698 16.806 24.852 1.00 96.69 384 ASP A CA 1
ATOM 2858 C C . ASP A 1 384 ? -5.814 16.551 25.865 1.00 96.69 384 ASP A C 1
ATOM 2860 O O . ASP A 1 384 ? -6.439 15.491 25.887 1.00 96.69 384 ASP A O 1
ATOM 2864 N N . ARG A 1 385 ? -6.121 17.558 26.679 1.00 97.31 385 ARG A N 1
ATOM 2865 C CA . ARG A 1 385 ? -7.345 17.614 27.471 1.00 97.31 385 ARG A CA 1
ATOM 2866 C C . ARG A 1 385 ? -8.496 18.035 26.571 1.00 97.31 385 ARG A C 1
ATOM 2868 O O . ARG A 1 385 ? -8.427 19.058 25.891 1.00 97.31 385 ARG A O 1
ATOM 2875 N N . VAL A 1 386 ? -9.577 17.269 26.629 1.00 97.62 386 VAL A N 1
ATOM 2876 C CA . VAL A 1 386 ? -10.806 17.531 25.880 1.00 97.62 386 VAL A CA 1
ATOM 2877 C C . VAL A 1 386 ? -11.711 18.411 26.734 1.00 97.62 386 VAL A C 1
ATOM 2879 O O . VAL A 1 386 ? -12.176 18.011 27.804 1.00 97.62 386 VAL A O 1
ATOM 2882 N N . THR A 1 387 ? -11.959 19.642 26.291 1.00 96.31 387 THR A N 1
ATOM 2883 C CA . THR A 1 387 ? -12.790 20.577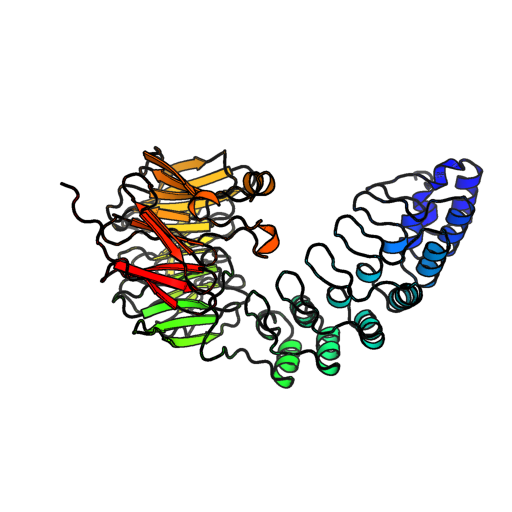 27.057 1.00 96.31 387 THR A CA 1
ATOM 2884 C C . THR A 1 387 ? -14.280 20.283 26.871 1.00 96.31 387 THR A C 1
ATOM 2886 O O . THR A 1 387 ? -14.721 19.726 25.864 1.00 96.31 387 THR A O 1
ATOM 2889 N N . ALA A 1 388 ? -15.110 20.729 27.818 1.00 90.50 388 ALA A N 1
ATOM 2890 C CA . ALA A 1 388 ? -16.564 20.545 27.756 1.00 90.50 388 ALA A CA 1
ATOM 2891 C C . ALA A 1 388 ? -17.231 21.195 26.522 1.00 90.50 388 ALA A C 1
ATOM 2893 O O . ALA A 1 388 ? -18.374 20.861 26.187 1.00 90.50 388 ALA A O 1
ATOM 2894 N N . HIS A 1 389 ? -16.543 22.126 25.856 1.00 89.81 389 HIS A N 1
ATOM 2895 C CA . HIS A 1 389 ? -17.009 22.809 24.649 1.00 89.81 389 HIS A CA 1
ATOM 2896 C C . HIS A 1 389 ? -16.375 22.263 23.362 1.00 89.81 389 HIS A C 1
ATOM 2898 O O . HIS A 1 389 ? -16.607 22.836 22.304 1.00 89.81 389 HIS A O 1
ATOM 2904 N N . GLY A 1 390 ? -15.629 21.156 23.442 1.00 91.12 390 GLY A N 1
ATOM 2905 C CA . GLY A 1 390 ? -15.022 20.513 22.275 1.00 91.12 390 GLY A CA 1
ATOM 2906 C C . GLY A 1 390 ? -13.729 21.177 21.827 1.00 91.12 390 GLY A C 1
ATOM 2907 O O . GLY A 1 390 ? -13.465 21.206 20.632 1.00 91.12 390 GLY A O 1
ATOM 2908 N N . GLY A 1 391 ? -12.967 21.732 22.775 1.00 96.19 391 GLY A N 1
ATOM 2909 C CA . GLY A 1 391 ? -11.607 22.238 22.583 1.00 96.19 391 GLY A CA 1
ATOM 2910 C C . GLY A 1 391 ? -10.549 21.179 22.905 1.00 96.19 391 GLY A C 1
ATOM 2911 O O . GLY A 1 391 ? -10.825 20.252 23.669 1.00 96.19 391 GLY A O 1
ATOM 2912 N N . LEU A 1 392 ? -9.344 21.359 22.364 1.00 97.38 392 LEU A N 1
ATOM 2913 C CA . LEU A 1 392 ? -8.153 20.568 22.683 1.00 97.38 392 LEU A CA 1
ATOM 2914 C C . LEU A 1 392 ? -7.118 21.465 23.367 1.00 97.38 392 LEU A C 1
ATOM 2916 O O . LEU A 1 392 ? -6.727 22.495 22.818 1.00 97.38 392 LEU A O 1
ATOM 2920 N N . GLU A 1 393 ? -6.694 21.083 24.567 1.00 96.19 393 GLU A N 1
ATOM 2921 C CA . GLU A 1 393 ? -5.658 21.780 25.332 1.00 96.19 393 GLU A CA 1
ATOM 2922 C C . GLU A 1 393 ? -4.478 20.837 25.574 1.00 96.19 393 GLU A C 1
ATOM 2924 O O . GLU A 1 393 ? -4.629 19.842 26.280 1.00 96.19 393 GLU A O 1
ATOM 2929 N N . LEU A 1 394 ? -3.302 21.155 25.027 1.00 95.44 394 LEU A N 1
ATOM 2930 C CA . LEU A 1 394 ? -2.108 20.323 25.196 1.00 95.44 394 LEU A CA 1
ATOM 2931 C C . LEU A 1 394 ? -1.763 20.158 26.681 1.00 95.44 394 LEU A C 1
ATOM 2933 O O . LEU A 1 394 ? -1.541 21.144 27.386 1.00 95.44 394 LEU A O 1
ATOM 2937 N N . VAL A 1 395 ? -1.685 18.909 27.140 1.00 94.31 395 VAL A N 1
ATOM 2938 C CA . VAL A 1 395 ? -1.257 18.555 28.500 1.00 94.31 395 VAL A CA 1
ATOM 2939 C C . VAL A 1 395 ? 0.202 18.137 28.496 1.00 94.31 395 VAL A C 1
ATOM 2941 O O . VAL A 1 395 ? 0.985 18.617 29.313 1.00 94.31 395 VAL A O 1
ATOM 2944 N N . THR A 1 396 ? 0.569 17.217 27.608 1.00 94.00 396 THR A N 1
ATOM 2945 C CA . THR A 1 396 ? 1.910 16.629 27.561 1.00 94.00 396 THR A CA 1
ATOM 2946 C C . THR A 1 396 ? 2.211 16.104 26.166 1.00 94.00 396 THR A C 1
ATOM 2948 O O . THR A 1 396 ? 1.312 15.706 25.425 1.00 94.00 396 THR A O 1
ATOM 2951 N N . GLU A 1 397 ? 3.495 16.092 25.831 1.00 92.62 397 GLU A N 1
ATOM 2952 C CA . GLU A 1 397 ? 4.029 15.472 24.632 1.00 92.62 397 GLU A CA 1
ATOM 2953 C C . GLU A 1 397 ? 5.133 14.491 25.034 1.00 92.62 397 GLU A C 1
ATOM 2955 O O . GLU A 1 397 ? 6.112 14.860 25.683 1.00 92.62 397 GLU A O 1
ATOM 2960 N N . ILE A 1 398 ? 4.934 13.214 24.714 1.00 91.00 398 ILE A N 1
ATOM 2961 C CA . ILE A 1 398 ? 5.837 12.123 25.083 1.00 91.00 398 ILE A CA 1
ATOM 2962 C C . ILE A 1 398 ? 6.767 11.859 23.897 1.00 91.00 398 ILE A C 1
ATOM 2964 O O . ILE A 1 398 ? 6.406 11.120 22.982 1.00 91.00 398 ILE A O 1
ATOM 2968 N N . GLU A 1 399 ? 7.958 12.457 23.904 1.00 88.88 399 GLU A N 1
ATOM 2969 C CA . GLU A 1 399 ? 8.960 12.299 22.839 1.00 88.88 399 GLU A CA 1
ATOM 2970 C C . GLU A 1 399 ? 9.713 10.962 22.914 1.00 88.88 399 GLU A C 1
ATOM 2972 O O . GLU A 1 399 ? 10.183 10.555 23.980 1.00 88.88 399 GLU A O 1
ATOM 2977 N N . ARG A 1 400 ? 9.909 10.304 21.761 1.00 84.12 400 ARG A N 1
ATOM 2978 C CA . ARG A 1 400 ? 10.604 9.012 21.618 1.00 84.12 400 ARG A CA 1
ATOM 2979 C C . ARG A 1 400 ? 11.683 9.068 20.525 1.00 84.12 400 ARG A C 1
ATOM 2981 O O . ARG A 1 400 ? 11.475 8.583 19.418 1.00 84.12 400 ARG A O 1
ATOM 2988 N N . PRO A 1 401 ? 12.886 9.587 20.834 1.00 68.81 401 PRO A N 1
ATOM 2989 C CA . PRO A 1 401 ? 13.935 9.826 19.834 1.00 68.81 401 PRO A CA 1
ATOM 2990 C C . PRO A 1 401 ? 14.655 8.559 19.342 1.00 68.81 401 PRO A C 1
ATOM 2992 O O . PRO A 1 401 ? 15.389 8.610 18.363 1.00 68.81 401 PRO A O 1
ATOM 2995 N N . ALA A 1 402 ? 14.510 7.424 20.035 1.00 64.38 402 ALA A N 1
ATOM 2996 C CA . ALA A 1 402 ? 15.235 6.192 19.709 1.00 64.38 402 ALA A CA 1
ATOM 2997 C C . ALA A 1 402 ? 14.509 5.283 18.701 1.00 64.38 402 ALA A C 1
ATOM 2999 O O . ALA A 1 402 ? 15.084 4.279 18.281 1.00 64.38 402 ALA A O 1
ATOM 3000 N N . ARG A 1 403 ? 13.246 5.576 18.367 1.00 69.25 403 ARG A N 1
ATOM 3001 C CA . ARG A 1 403 ? 12.424 4.758 17.470 1.00 69.25 403 ARG A CA 1
ATOM 3002 C C . ARG A 1 403 ? 11.699 5.642 16.469 1.00 69.25 403 ARG A C 1
ATOM 300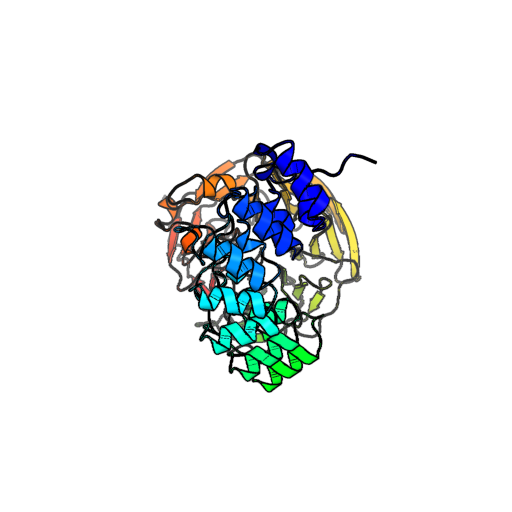4 O O . ARG A 1 403 ? 11.107 6.646 16.843 1.00 69.25 403 ARG A O 1
ATOM 3011 N N . ASP A 1 404 ? 11.707 5.211 15.214 1.00 70.00 404 ASP A N 1
ATOM 3012 C CA . ASP A 1 404 ? 11.201 6.024 14.107 1.00 70.00 404 ASP A CA 1
ATOM 3013 C C . ASP A 1 404 ? 9.672 5.942 13.942 1.00 70.00 404 ASP A C 1
ATOM 3015 O O . ASP A 1 404 ? 9.110 6.609 13.075 1.00 70.00 404 ASP A O 1
ATOM 3019 N N . THR A 1 405 ? 8.962 5.075 14.684 1.00 78.44 405 THR A N 1
ATOM 3020 C CA . THR A 1 405 ? 7.505 4.912 14.508 1.00 78.44 405 THR A CA 1
ATOM 3021 C C . THR A 1 405 ? 6.773 4.495 15.788 1.00 78.44 405 THR A C 1
ATOM 3023 O O . THR A 1 405 ? 7.098 3.475 16.406 1.00 78.44 405 THR A O 1
ATOM 3026 N N . ILE A 1 406 ? 5.718 5.245 16.128 1.00 82.31 406 ILE A N 1
ATOM 3027 C CA . ILE A 1 406 ? 4.695 4.882 17.120 1.00 82.31 406 ILE A CA 1
ATOM 3028 C C . ILE A 1 406 ? 3.390 4.614 16.359 1.00 82.31 406 ILE A C 1
ATOM 3030 O O . ILE A 1 406 ? 2.672 5.556 16.009 1.00 82.31 406 ILE A O 1
ATOM 3034 N N . PRO A 1 407 ? 3.080 3.346 16.053 1.00 76.38 407 PRO A N 1
ATOM 3035 C CA . PRO A 1 407 ? 1.836 2.983 15.377 1.00 76.38 407 PRO A CA 1
ATOM 3036 C C . PRO A 1 407 ? 0.573 3.218 16.216 1.00 76.38 407 PRO A C 1
ATOM 3038 O O . PRO A 1 407 ? -0.478 3.491 15.644 1.00 76.38 407 PRO A O 1
ATOM 3041 N N . ALA A 1 408 ? 0.633 3.073 17.546 1.00 86.50 408 ALA A N 1
ATOM 3042 C CA . ALA A 1 408 ? -0.564 3.152 18.378 1.00 86.50 408 ALA A CA 1
ATOM 3043 C C . ALA A 1 408 ? -0.283 3.477 19.849 1.00 86.50 408 ALA A C 1
ATOM 3045 O O . ALA A 1 408 ? 0.714 3.039 20.428 1.00 86.50 408 ALA A O 1
ATOM 3046 N N . ALA A 1 409 ? -1.242 4.167 20.469 1.00 90.94 409 ALA A N 1
ATOM 3047 C CA . ALA A 1 409 ? -1.320 4.363 21.909 1.00 90.94 409 ALA A CA 1
ATOM 3048 C C . ALA A 1 409 ? -2.770 4.204 22.391 1.00 90.94 409 ALA A C 1
ATOM 3050 O O . ALA A 1 409 ? -3.713 4.673 21.743 1.00 90.94 409 ALA A O 1
ATOM 3051 N N . VAL A 1 410 ? -2.964 3.513 23.514 1.00 92.75 410 VAL A N 1
ATOM 3052 C CA . VAL A 1 410 ? -4.290 3.232 24.079 1.00 92.75 410 VAL A CA 1
ATOM 3053 C C . VAL A 1 410 ? -4.292 3.447 25.589 1.00 92.75 410 VAL A C 1
ATOM 3055 O O . VAL A 1 410 ? -3.362 3.046 26.284 1.00 92.75 410 VAL A O 1
ATOM 3058 N N . PHE A 1 411 ? -5.332 4.096 26.107 1.00 94.94 411 PHE A N 1
ATOM 3059 C CA . PHE A 1 411 ? -5.473 4.314 27.544 1.00 94.94 411 PHE A CA 1
ATOM 3060 C C . PHE A 1 411 ? -5.916 3.036 28.256 1.00 94.94 411 PHE A C 1
ATOM 3062 O O . PHE A 1 411 ? -6.722 2.266 27.731 1.00 94.94 411 PHE A O 1
ATOM 3069 N N . THR A 1 412 ? -5.440 2.843 29.485 1.00 94.19 412 THR A N 1
ATOM 3070 C CA . THR A 1 412 ? -5.995 1.830 30.389 1.00 94.19 412 THR A CA 1
ATOM 3071 C C . THR A 1 412 ? -7.449 2.155 30.751 1.00 94.19 412 THR A C 1
ATOM 3073 O O . THR A 1 412 ? -7.823 3.330 30.750 1.00 94.19 412 THR A O 1
ATOM 3076 N N . PRO A 1 413 ? -8.285 1.155 31.108 1.00 91.25 413 PRO A N 1
ATOM 3077 C CA . PRO A 1 413 ? -9.695 1.365 31.461 1.00 91.25 413 PRO A CA 1
ATOM 3078 C C . PRO A 1 413 ? -9.945 2.412 32.559 1.00 91.25 413 PRO A C 1
ATOM 3080 O O . PRO A 1 413 ? -10.992 3.055 32.582 1.00 91.25 413 PRO A O 1
ATOM 3083 N N . ASP A 1 414 ? -8.979 2.616 33.456 1.00 91.50 414 ASP A N 1
ATOM 3084 C CA . ASP A 1 414 ? -9.036 3.616 34.525 1.00 91.50 414 ASP A CA 1
ATOM 3085 C C . ASP A 1 414 ? -8.573 5.023 34.099 1.00 91.50 414 ASP A C 1
ATOM 3087 O O . ASP A 1 414 ? -8.560 5.929 34.928 1.00 91.50 414 ASP A O 1
ATOM 3091 N N . SER A 1 415 ? -8.216 5.219 32.824 1.00 93.94 415 SER A N 1
ATOM 3092 C CA . SER A 1 415 ? -7.745 6.483 32.230 1.00 93.94 415 SER A CA 1
ATOM 3093 C C . SER A 1 415 ? -6.449 7.049 32.832 1.00 93.94 415 SER A C 1
ATOM 3095 O O . SER A 1 415 ? -6.099 8.193 32.550 1.00 93.94 415 SER A O 1
ATOM 3097 N N . ARG A 1 416 ? -5.724 6.282 33.660 1.00 91.81 416 ARG A N 1
ATOM 3098 C CA . ARG A 1 416 ? -4.523 6.772 34.368 1.00 91.81 416 ARG A CA 1
ATOM 3099 C C . ARG A 1 416 ? -3.215 6.495 33.644 1.00 91.81 416 ARG A C 1
ATOM 3101 O O . ARG A 1 416 ? -2.231 7.187 33.897 1.00 91.81 416 ARG A O 1
ATOM 3108 N N . TYR A 1 417 ? -3.194 5.478 32.796 1.00 95.12 417 TYR A N 1
ATOM 3109 C CA . TYR A 1 417 ? -1.990 5.020 32.126 1.00 95.12 417 TYR A CA 1
ATOM 3110 C C . TYR A 1 417 ? -2.220 4.892 30.628 1.00 95.12 417 TYR A C 1
ATOM 3112 O O . TYR A 1 417 ? -3.354 4.782 30.152 1.00 95.12 417 TYR A O 1
ATOM 3120 N N . LEU A 1 418 ? -1.118 4.890 29.893 1.00 95.00 418 LEU A N 1
ATOM 3121 C CA . LEU A 1 418 ? -1.092 4.766 28.451 1.00 95.00 418 LEU A CA 1
ATOM 3122 C C . LEU A 1 418 ? -0.213 3.579 28.067 1.00 95.00 418 LEU A C 1
ATOM 3124 O O . LEU A 1 418 ? 0.950 3.494 28.457 1.00 95.00 418 LEU A O 1
ATOM 3128 N N . VAL A 1 419 ? -0.777 2.656 27.295 1.00 95.06 419 VAL A N 1
ATOM 3129 C CA . VAL A 1 419 ? -0.020 1.601 26.631 1.00 95.06 419 VAL A CA 1
ATOM 3130 C C . VAL A 1 419 ? 0.416 2.124 25.270 1.00 95.06 419 VAL A C 1
ATOM 3132 O O . VAL A 1 419 ? -0.430 2.450 24.437 1.00 95.06 419 VAL A O 1
ATOM 3135 N N . ILE A 1 420 ? 1.725 2.197 25.042 1.00 92.25 420 ILE A N 1
ATOM 3136 C CA . ILE A 1 420 ? 2.327 2.650 23.784 1.00 92.25 420 ILE A CA 1
ATOM 3137 C C . ILE A 1 420 ? 2.971 1.452 23.091 1.00 92.25 420 ILE A C 1
ATOM 3139 O O . ILE A 1 420 ? 3.708 0.685 23.716 1.00 92.25 420 ILE A O 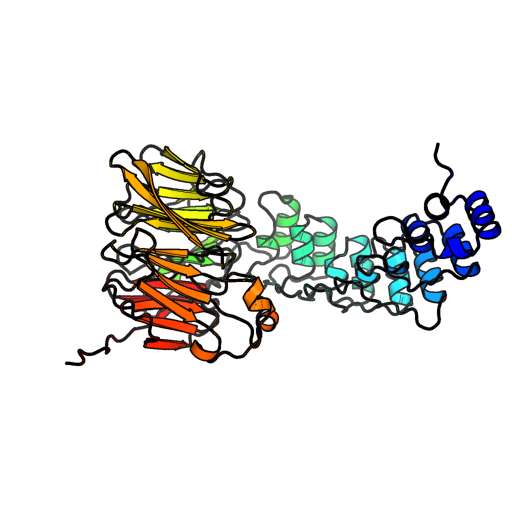1
ATOM 3143 N N . TRP A 1 421 ? 2.699 1.305 21.798 1.00 88.38 421 TRP A N 1
ATOM 3144 C CA . TRP A 1 421 ? 3.339 0.316 20.941 1.00 88.38 421 TRP A CA 1
ATOM 3145 C C . TRP A 1 421 ? 4.289 0.999 19.962 1.00 88.38 421 TRP A C 1
ATOM 3147 O O . TRP A 1 421 ? 3.891 1.937 19.275 1.00 88.38 421 TRP A O 1
ATOM 3157 N N . GLU A 1 422 ? 5.538 0.530 19.902 1.00 85.25 422 GLU A N 1
ATOM 3158 C CA . GLU A 1 422 ? 6.609 1.172 19.135 1.00 85.25 422 GLU A CA 1
ATOM 3159 C C . GLU A 1 422 ? 7.400 0.186 18.282 1.00 85.25 422 GLU A C 1
ATOM 3161 O O . GLU A 1 422 ? 7.801 -0.892 18.730 1.00 85.25 422 GLU A O 1
ATOM 3166 N N . THR A 1 423 ? 7.750 0.606 17.069 1.00 77.75 423 THR A N 1
ATOM 3167 C CA . THR A 1 423 ? 8.510 -0.199 16.105 1.00 77.75 423 THR A CA 1
ATOM 3168 C C . THR A 1 423 ? 9.680 0.602 15.534 1.00 77.75 423 THR A C 1
ATOM 3170 O O . THR A 1 423 ? 9.612 1.822 15.440 1.00 77.75 423 THR A O 1
ATOM 3173 N N . SER A 1 424 ? 10.769 -0.075 15.160 1.00 70.69 424 SER A N 1
ATOM 3174 C CA . SER A 1 424 ? 11.954 0.559 14.562 1.00 70.69 424 SER A CA 1
ATOM 3175 C C . SER A 1 424 ? 12.350 -0.186 13.292 1.00 70.69 424 SER A C 1
ATOM 3177 O O . SER A 1 424 ? 12.812 -1.325 13.359 1.00 70.69 424 SER A O 1
ATOM 3179 N N . ALA A 1 425 ? 12.151 0.447 12.132 1.00 62.03 425 ALA A N 1
ATOM 3180 C CA . ALA A 1 425 ? 12.538 -0.119 10.839 1.00 62.03 425 ALA A CA 1
ATOM 3181 C C . ALA A 1 425 ? 14.053 -0.366 10.778 1.00 62.03 425 ALA A C 1
ATOM 3183 O O . ALA A 1 425 ? 14.497 -1.451 10.405 1.00 62.03 425 ALA A O 1
ATOM 3184 N N . ILE A 1 426 ? 14.838 0.608 11.250 1.00 60.19 426 ILE A N 1
ATOM 3185 C CA . ILE A 1 426 ? 16.305 0.563 11.254 1.00 60.19 426 ILE A CA 1
ATOM 3186 C C . ILE A 1 426 ? 16.834 -0.588 12.121 1.00 60.19 426 ILE A C 1
ATOM 3188 O O . ILE A 1 426 ? 17.777 -1.280 11.727 1.00 60.19 426 ILE A O 1
ATOM 3192 N N . ASP A 1 427 ? 16.251 -0.819 13.301 1.00 59.88 427 ASP A N 1
ATOM 3193 C CA . ASP A 1 427 ? 16.676 -1.929 14.164 1.00 59.88 427 ASP A CA 1
ATOM 3194 C C . ASP A 1 427 ? 16.306 -3.292 13.579 1.00 59.88 427 ASP A C 1
ATOM 3196 O O . ASP A 1 427 ? 17.056 -4.259 13.745 1.00 59.88 427 ASP A O 1
ATOM 3200 N N . ASN A 1 428 ? 15.164 -3.364 12.897 1.00 59.44 428 ASN A N 1
ATOM 3201 C CA . ASN A 1 428 ? 14.675 -4.582 12.266 1.00 59.44 428 ASN A CA 1
ATOM 3202 C C . ASN A 1 428 ? 15.568 -4.997 11.086 1.00 59.44 428 ASN A C 1
ATOM 3204 O O . ASN A 1 428 ? 15.967 -6.155 10.996 1.00 59.44 428 ASN A O 1
ATOM 3208 N N . GLU A 1 429 ? 16.002 -4.051 10.251 1.00 59.09 429 GLU A N 1
ATOM 3209 C CA . GLU A 1 429 ? 16.930 -4.329 9.143 1.00 59.09 429 GLU A CA 1
ATOM 3210 C C . GLU A 1 429 ? 18.306 -4.843 9.606 1.00 59.09 429 GLU A C 1
ATOM 3212 O O . GLU A 1 429 ? 18.988 -5.564 8.875 1.00 59.09 429 GLU A O 1
ATOM 3217 N N . ARG A 1 430 ? 18.739 -4.488 10.824 1.00 56.78 430 ARG A N 1
ATOM 3218 C CA . ARG A 1 430 ? 20.087 -4.790 11.341 1.00 56.78 430 ARG A CA 1
ATOM 3219 C C . ARG A 1 430 ? 20.183 -6.065 12.186 1.00 56.78 430 ARG A C 1
ATOM 3221 O O . ARG A 1 430 ? 21.296 -6.462 12.537 1.00 56.78 430 ARG A O 1
ATOM 3228 N N . ARG A 1 431 ? 19.066 -6.701 12.557 1.00 57.22 431 ARG A N 1
ATOM 3229 C CA . ARG A 1 431 ? 19.036 -7.888 13.440 1.00 57.22 431 ARG A CA 1
ATOM 3230 C C . ARG A 1 431 ? 18.657 -9.159 12.663 1.00 57.22 431 ARG A C 1
ATOM 3232 O O . ARG A 1 431 ? 18.027 -9.096 11.620 1.00 57.22 431 ARG A O 1
ATOM 3239 N N . ALA A 1 432 ? 19.011 -10.334 13.190 1.00 50.50 432 ALA A N 1
ATOM 3240 C CA . ALA A 1 432 ? 18.529 -11.643 12.723 1.00 50.50 432 ALA A CA 1
ATOM 3241 C C . ALA A 1 432 ? 18.014 -12.449 13.941 1.00 50.50 432 ALA A C 1
ATOM 3243 O O . ALA A 1 432 ? 18.713 -12.460 14.955 1.00 50.50 432 ALA A O 1
ATOM 3244 N N . PRO A 1 433 ? 16.817 -13.082 13.905 1.00 51.66 433 PRO A N 1
ATOM 3245 C CA . PRO A 1 433 ? 15.918 -13.252 12.757 1.00 51.66 433 PRO A CA 1
ATOM 3246 C C . PRO A 1 433 ? 15.089 -11.997 12.420 1.00 51.66 433 PRO A C 1
ATOM 3248 O O . PRO A 1 433 ? 14.290 -12.026 11.495 1.00 51.66 433 PRO A O 1
ATOM 3251 N N . GLY A 1 434 ? 15.357 -10.875 13.091 1.00 61.41 434 GLY A N 1
ATOM 3252 C CA . GLY A 1 434 ? 15.258 -9.564 12.451 1.00 61.41 434 GLY A CA 1
ATOM 3253 C C . GLY A 1 434 ? 14.025 -8.741 12.720 1.00 61.41 434 GLY A C 1
ATOM 3254 O O . GLY A 1 434 ? 13.786 -7.823 11.962 1.00 61.41 434 GLY A O 1
ATOM 3255 N N . TRP A 1 435 ? 13.287 -8.967 13.806 1.00 70.50 435 TRP A N 1
ATOM 3256 C CA . TRP A 1 435 ? 12.226 -8.035 14.182 1.00 70.50 435 TRP A CA 1
ATOM 3257 C C . TRP A 1 435 ? 12.080 -7.840 15.691 1.00 70.50 435 TRP A C 1
ATOM 3259 O O . TRP A 1 435 ? 12.314 -8.763 16.474 1.00 70.50 435 TRP A O 1
ATOM 3269 N N . ARG A 1 436 ? 11.726 -6.614 16.094 1.00 76.69 436 ARG A N 1
ATOM 3270 C CA . ARG A 1 436 ? 11.437 -6.213 17.474 1.00 76.69 436 ARG A CA 1
ATOM 3271 C C . ARG A 1 436 ? 10.493 -5.010 17.513 1.00 76.69 436 ARG A C 1
ATOM 3273 O O . ARG A 1 436 ? 10.811 -3.942 16.986 1.00 76.69 436 ARG A O 1
ATOM 3280 N N . GLY A 1 437 ? 9.410 -5.132 18.267 1.00 81.69 437 GLY A N 1
ATOM 3281 C CA . GLY A 1 437 ? 8.664 -3.976 18.765 1.00 81.69 437 GLY A CA 1
ATOM 3282 C C . GLY A 1 437 ? 8.735 -3.894 20.286 1.00 81.69 437 GLY A C 1
ATOM 3283 O O . GLY A 1 437 ? 9.102 -4.866 20.943 1.00 81.69 437 GLY A O 1
ATOM 3284 N N . ASP A 1 438 ? 8.456 -2.724 20.845 1.00 87.19 438 ASP A N 1
ATOM 3285 C CA . ASP A 1 438 ? 8.394 -2.536 22.292 1.00 87.19 438 ASP A CA 1
ATOM 3286 C C . ASP A 1 438 ? 6.986 -2.099 22.706 1.00 87.19 438 ASP A C 1
ATOM 3288 O O . ASP A 1 438 ? 6.413 -1.178 22.125 1.00 87.19 438 ASP A O 1
ATOM 3292 N N . VAL A 1 439 ? 6.459 -2.745 23.746 1.00 91.31 439 VAL A N 1
ATOM 3293 C CA . VAL A 1 439 ? 5.265 -2.307 24.474 1.00 91.31 439 VAL A CA 1
ATOM 3294 C C . VAL A 1 439 ? 5.723 -1.568 25.716 1.00 91.31 439 VAL A C 1
ATOM 3296 O O . VAL A 1 439 ? 6.568 -2.066 26.469 1.00 91.31 439 VAL A O 1
ATOM 3299 N N . LEU A 1 440 ? 5.150 -0.398 25.949 1.00 93.19 440 LEU A N 1
ATOM 3300 C CA . LEU A 1 440 ? 5.392 0.396 27.140 1.00 93.19 440 LEU A CA 1
ATOM 3301 C C . LEU A 1 440 ? 4.090 0.672 27.859 1.00 93.19 440 LEU A C 1
ATOM 3303 O O . LEU A 1 440 ? 3.072 0.895 27.214 1.00 93.19 440 LEU A O 1
ATOM 3307 N N . LEU A 1 441 ? 4.163 0.727 29.182 1.00 95.75 441 LEU A N 1
ATOM 3308 C CA . LEU A 1 441 ? 3.155 1.377 30.000 1.00 95.75 441 LEU A CA 1
ATOM 3309 C C . LEU A 1 441 ? 3.758 2.662 30.559 1.00 95.75 441 LEU A C 1
ATOM 3311 O O . LEU A 1 441 ? 4.807 2.622 31.209 1.00 95.75 441 LEU A O 1
ATOM 3315 N N . THR A 1 442 ? 3.096 3.785 30.320 1.00 94.94 442 THR A N 1
ATOM 3316 C CA . THR A 1 442 ? 3.470 5.090 30.866 1.00 94.94 442 THR A CA 1
ATOM 3317 C C . THR A 1 442 ? 2.326 5.664 31.689 1.00 94.94 442 THR A C 1
ATOM 3319 O O . THR A 1 442 ? 1.170 5.274 31.518 1.00 94.94 442 THR A O 1
ATOM 3322 N N . ASP A 1 443 ? 2.620 6.606 32.579 1.00 93.94 443 ASP A N 1
ATOM 3323 C CA . ASP A 1 443 ? 1.589 7.553 33.007 1.00 93.94 443 ASP A CA 1
ATOM 3324 C C . ASP A 1 443 ? 1.300 8.583 31.898 1.00 93.94 443 ASP A C 1
ATOM 3326 O O . ASP A 1 443 ? 1.920 8.574 30.827 1.00 93.94 443 ASP A O 1
ATOM 3330 N N . THR A 1 444 ? 0.324 9.457 32.134 1.00 91.50 444 THR A N 1
ATOM 3331 C CA . THR A 1 444 ? -0.063 10.514 31.186 1.00 91.50 444 THR A CA 1
ATOM 3332 C C . THR A 1 444 ? 0.962 11.640 31.064 1.00 91.50 444 THR A C 1
ATOM 3334 O O . THR A 1 444 ? 0.851 12.442 30.144 1.00 91.50 444 THR A O 1
ATOM 3337 N N . ASP A 1 445 ? 1.952 11.690 31.958 1.00 89.94 445 ASP A N 1
ATOM 3338 C CA . ASP A 1 445 ? 3.048 12.663 31.922 1.00 89.94 445 ASP A CA 1
ATOM 3339 C C . ASP A 1 445 ? 4.266 12.111 31.146 1.00 89.94 445 ASP A C 1
ATOM 3341 O O . ASP A 1 445 ? 5.272 12.799 30.973 1.00 89.94 445 ASP A O 1
ATOM 3345 N N . GLY A 1 446 ? 4.187 10.865 30.660 1.00 88.25 446 GLY A N 1
ATOM 3346 C CA . GLY A 1 446 ? 5.231 10.207 29.874 1.00 88.25 446 GLY A CA 1
ATOM 3347 C C . GLY A 1 446 ? 6.260 9.425 30.685 1.00 88.25 446 GLY A C 1
ATOM 3348 O O . GLY A 1 446 ? 7.212 8.894 30.106 1.00 88.25 446 GLY A O 1
ATOM 3349 N N . ASN A 1 447 ? 6.089 9.291 32.003 1.00 93.19 447 ASN A N 1
ATOM 3350 C CA . ASN A 1 447 ? 6.991 8.479 32.811 1.00 93.19 447 ASN A CA 1
ATOM 3351 C C . ASN A 1 447 ? 6.748 6.996 32.526 1.00 93.19 447 ASN A C 1
ATOM 3353 O O . ASN A 1 447 ? 5.651 6.472 32.727 1.00 93.19 447 ASN A O 1
ATOM 3357 N N . VAL A 1 448 ? 7.796 6.300 32.086 1.00 93.94 448 VAL A N 1
ATOM 3358 C CA . VAL A 1 448 ? 7.739 4.865 31.795 1.00 93.94 448 VAL A CA 1
ATOM 3359 C C . VAL A 1 448 ? 7.677 4.069 33.098 1.00 93.94 448 VAL A C 1
ATOM 3361 O O . VAL A 1 448 ? 8.599 4.111 33.912 1.00 93.94 448 VAL A O 1
ATOM 3364 N N . ILE A 1 449 ? 6.608 3.293 33.265 1.00 95.62 449 ILE A N 1
ATOM 3365 C CA . ILE A 1 449 ? 6.407 2.375 34.392 1.00 95.62 449 ILE A CA 1
ATOM 3366 C C . ILE A 1 449 ? 7.130 1.062 34.105 1.00 95.62 449 ILE A C 1
ATOM 3368 O O . ILE A 1 449 ? 7.899 0.565 34.929 1.00 95.62 449 ILE A O 1
ATOM 3372 N N . TRP A 1 450 ? 6.911 0.512 32.911 1.00 96.00 450 TRP A N 1
ATOM 3373 C CA . TRP A 1 450 ? 7.652 -0.633 32.403 1.00 96.00 450 TRP A CA 1
ATOM 3374 C C . TRP A 1 450 ? 7.710 -0.619 30.874 1.00 96.00 450 TRP A C 1
ATOM 3376 O O . TRP A 1 450 ? 6.886 -0.006 30.198 1.00 96.00 450 TRP A O 1
ATOM 3386 N N . GLN A 1 451 ? 8.700 -1.333 30.337 1.00 92.81 451 GLN A N 1
ATOM 3387 C CA . GLN A 1 451 ? 8.901 -1.553 28.906 1.00 92.81 451 GLN A CA 1
ATOM 3388 C C . GLN A 1 451 ? 9.249 -3.018 28.652 1.00 92.81 451 GLN A C 1
ATOM 3390 O O . GLN A 1 451 ? 10.041 -3.621 29.392 1.00 92.81 451 GLN A O 1
ATOM 3395 N N . ARG A 1 452 ? 8.676 -3.593 27.596 1.00 91.38 452 ARG A N 1
ATOM 3396 C CA . ARG A 1 452 ? 8.920 -4.975 27.180 1.00 91.38 452 ARG A CA 1
ATOM 3397 C C . ARG A 1 452 ? 9.133 -5.057 25.684 1.00 91.38 452 ARG A C 1
ATOM 3399 O O . ARG A 1 452 ? 8.344 -4.526 24.913 1.00 91.38 452 ARG A O 1
ATOM 3406 N N . ALA A 1 453 ? 10.204 -5.743 25.307 1.00 87.25 453 ALA A N 1
ATOM 3407 C CA . ALA A 1 453 ? 10.442 -6.111 23.925 1.00 87.25 453 ALA A CA 1
ATOM 3408 C C . ALA A 1 453 ? 9.564 -7.309 23.567 1.00 87.25 453 ALA A C 1
ATOM 3410 O O . ALA A 1 453 ? 9.503 -8.272 24.330 1.00 87.25 453 ALA A O 1
ATOM 3411 N N . ILE A 1 454 ? 8.922 -7.236 22.409 1.00 83.56 454 ILE A N 1
ATOM 3412 C CA . ILE A 1 454 ? 8.235 -8.341 21.754 1.00 83.56 454 ILE A CA 1
ATOM 3413 C C . ILE A 1 454 ? 9.012 -8.641 20.479 1.00 83.56 454 ILE A C 1
ATOM 3415 O O . ILE A 1 454 ? 9.196 -7.773 19.621 1.00 83.56 454 ILE A O 1
ATOM 3419 N N . ASP A 1 455 ? 9.514 -9.865 20.395 1.00 79.62 455 ASP A N 1
ATOM 3420 C CA . ASP A 1 455 ? 10.419 -10.318 19.347 1.00 79.62 455 ASP A CA 1
ATOM 3421 C C . ASP A 1 455 ? 10.205 -11.804 19.009 1.00 79.62 455 ASP A C 1
ATOM 3423 O O . ASP A 1 455 ? 9.282 -12.479 19.485 1.00 79.62 455 ASP A O 1
ATOM 3427 N N . ALA A 1 456 ? 11.095 -12.319 18.167 1.00 75.06 456 ALA A N 1
ATOM 3428 C CA . ALA A 1 456 ? 11.146 -13.716 17.764 1.00 75.06 456 ALA A CA 1
ATOM 3429 C C . ALA A 1 456 ? 11.286 -14.712 18.931 1.00 75.06 456 ALA A C 1
ATOM 3431 O O . ALA A 1 456 ? 10.808 -15.841 18.824 1.00 75.06 456 ALA A O 1
ATOM 3432 N N . GLU A 1 457 ? 11.944 -14.342 20.035 1.00 78.44 457 GLU A N 1
ATOM 3433 C CA . GLU A 1 457 ? 12.059 -15.223 21.206 1.00 78.44 457 GLU A CA 1
ATOM 3434 C C . GLU A 1 457 ? 10.739 -15.274 21.968 1.00 78.44 457 GLU A C 1
ATOM 3436 O O . GLU A 1 457 ? 10.294 -16.351 22.362 1.00 78.44 457 GLU A O 1
ATOM 3441 N N . THR A 1 458 ? 10.089 -14.118 22.101 1.00 76.94 458 THR A N 1
ATOM 3442 C CA . THR A 1 458 ? 8.787 -13.980 22.759 1.00 76.94 458 THR A CA 1
ATOM 3443 C C . THR A 1 458 ? 7.707 -14.780 22.035 1.00 76.94 458 THR A C 1
ATOM 3445 O O . THR A 1 458 ? 6.903 -15.453 22.671 1.00 76.94 458 THR A O 1
ATOM 3448 N N . THR A 1 459 ? 7.693 -14.730 20.702 1.00 73.69 459 THR A N 1
ATOM 3449 C CA . THR A 1 459 ? 6.675 -15.389 19.863 1.00 73.69 459 THR A CA 1
ATOM 3450 C C . THR A 1 459 ? 7.052 -16.799 19.411 1.00 73.69 459 THR A C 1
ATOM 3452 O O . THR A 1 459 ? 6.196 -17.544 18.942 1.00 73.69 459 THR A O 1
ATOM 3455 N N . GLY A 1 460 ? 8.328 -17.178 19.513 1.00 73.44 460 GLY A N 1
ATOM 3456 C CA . GLY A 1 460 ? 8.859 -18.424 18.956 1.00 73.44 460 GLY A CA 1
ATOM 3457 C C . GLY A 1 460 ? 9.070 -18.406 17.433 1.00 73.44 460 GLY A C 1
ATOM 3458 O O . GLY A 1 460 ? 9.520 -19.410 16.875 1.00 73.44 460 GLY A O 1
ATOM 3459 N N . MET A 1 461 ? 8.792 -17.290 16.749 1.00 67.69 461 MET A N 1
ATOM 3460 C CA . MET A 1 461 ? 8.890 -17.174 15.292 1.00 67.69 461 MET A CA 1
ATOM 3461 C C . MET A 1 461 ? 10.269 -16.710 14.835 1.00 67.69 461 MET A C 1
ATOM 3463 O O . MET A 1 461 ? 10.671 -15.574 15.052 1.00 67.69 461 MET A O 1
ATOM 3467 N N . ARG A 1 462 ? 10.992 -17.596 14.142 1.00 65.00 462 ARG A N 1
ATOM 3468 C CA . ARG A 1 462 ? 12.368 -17.349 13.669 1.00 65.00 462 ARG A CA 1
ATOM 3469 C C . ARG A 1 462 ? 12.473 -16.976 12.186 1.00 65.00 462 ARG A C 1
ATOM 3471 O O . ARG A 1 462 ? 13.586 -16.915 11.667 1.00 65.00 462 ARG A O 1
ATOM 3478 N N . ALA A 1 463 ? 11.349 -16.786 11.496 1.00 58.00 463 ALA A N 1
ATOM 3479 C CA . ALA A 1 463 ? 11.352 -16.431 10.081 1.00 58.00 463 ALA A CA 1
ATOM 3480 C C . ALA A 1 463 ? 11.830 -14.976 9.879 1.00 58.00 463 ALA A C 1
ATOM 3482 O O . ALA A 1 463 ? 11.432 -14.101 10.649 1.00 58.00 463 ALA A O 1
ATOM 3483 N N . PRO A 1 464 ? 12.685 -14.708 8.873 1.00 52.78 464 PRO A N 1
ATOM 3484 C CA . PRO A 1 464 ? 13.112 -13.356 8.539 1.00 52.78 464 PRO A CA 1
ATOM 3485 C C . PRO A 1 464 ? 11.993 -12.558 7.866 1.00 52.78 464 PRO A C 1
ATOM 3487 O O . PRO A 1 464 ? 11.246 -13.081 7.041 1.00 52.78 464 PRO A O 1
ATOM 3490 N N . LEU A 1 465 ? 11.949 -11.262 8.164 1.00 50.09 465 LEU A N 1
ATOM 3491 C CA . LEU A 1 465 ? 10.921 -10.314 7.720 1.00 50.09 465 LEU A CA 1
ATOM 3492 C C . LEU A 1 465 ? 10.639 -10.284 6.219 1.00 50.09 465 LEU A C 1
ATOM 3494 O O . LEU A 1 465 ? 9.491 -10.151 5.807 1.00 50.09 465 LEU A O 1
ATOM 3498 N N . ALA A 1 466 ? 11.678 -10.435 5.397 1.00 43.00 466 ALA A N 1
ATOM 3499 C CA . ALA A 1 466 ? 11.551 -10.415 3.943 1.00 43.00 466 ALA A CA 1
ATOM 3500 C C . ALA A 1 466 ? 10.764 -11.617 3.384 1.00 43.00 466 ALA A C 1
ATOM 3502 O O . ALA A 1 466 ? 10.242 -11.539 2.279 1.00 43.00 466 ALA A O 1
ATOM 3503 N N . ALA A 1 467 ? 10.662 -12.723 4.130 1.00 40.34 467 ALA A N 1
ATOM 3504 C CA . ALA A 1 467 ? 9.936 -13.914 3.689 1.00 40.34 467 ALA A CA 1
ATOM 3505 C C . ALA A 1 467 ? 8.407 -13.789 3.841 1.00 40.34 467 ALA A C 1
ATOM 3507 O O . ALA A 1 467 ? 7.688 -14.608 3.279 1.00 40.34 467 ALA A O 1
ATOM 3508 N N . VAL A 1 468 ? 7.922 -12.786 4.587 1.00 43.69 468 VAL A N 1
ATOM 3509 C CA . VAL A 1 468 ? 6.499 -12.618 4.948 1.00 43.69 468 VAL A CA 1
ATOM 3510 C C . VAL A 1 468 ? 5.810 -11.515 4.115 1.00 43.69 468 VAL A C 1
ATOM 3512 O O . VAL A 1 468 ? 4.622 -11.267 4.262 1.00 43.69 468 VAL A O 1
ATOM 3515 N N . GLY A 1 469 ? 6.523 -10.858 3.189 1.00 37.66 469 GLY A N 1
ATOM 3516 C CA . GLY A 1 469 ? 5.925 -10.019 2.132 1.00 37.66 469 GLY A CA 1
ATOM 3517 C C . GLY A 1 469 ? 5.227 -8.711 2.557 1.00 37.66 469 GLY A C 1
ATOM 3518 O O . GLY A 1 469 ? 4.727 -7.996 1.688 1.00 37.66 469 GLY A O 1
ATOM 3519 N N . ALA A 1 470 ? 5.203 -8.351 3.848 1.00 40.91 470 ALA A N 1
ATOM 3520 C CA . ALA A 1 470 ? 4.423 -7.216 4.359 1.00 40.91 470 ALA A CA 1
ATOM 3521 C C . ALA A 1 470 ? 5.298 -6.051 4.890 1.00 40.91 470 ALA A C 1
ATOM 3523 O O . ALA A 1 470 ? 6.065 -6.242 5.843 1.00 40.91 470 ALA A O 1
ATOM 3524 N N . PRO A 1 471 ? 5.184 -4.822 4.341 1.00 38.25 471 PRO A N 1
ATOM 3525 C CA . PRO A 1 471 ? 5.880 -3.651 4.873 1.00 38.25 471 PRO A CA 1
ATOM 3526 C C . PRO A 1 471 ? 5.217 -3.101 6.157 1.00 38.25 471 PRO A C 1
ATOM 3528 O O . PRO A 1 471 ? 4.011 -2.895 6.209 1.00 38.25 471 PRO A O 1
ATOM 3531 N N . MET A 1 472 ? 6.040 -2.827 7.180 1.00 38.66 472 MET A N 1
ATOM 3532 C CA . MET A 1 472 ? 5.869 -1.871 8.302 1.00 38.66 472 MET A CA 1
ATOM 3533 C C . MET A 1 472 ? 4.626 -1.931 9.232 1.00 38.66 472 MET A C 1
ATOM 3535 O O . MET A 1 472 ? 4.592 -1.173 10.197 1.00 38.66 472 MET A O 1
ATOM 3539 N N . GLY A 1 473 ? 3.650 -2.822 9.028 1.00 50.44 473 GLY A N 1
ATOM 3540 C CA . GLY A 1 473 ? 2.386 -2.875 9.795 1.00 50.44 473 GLY A CA 1
ATOM 3541 C C . GLY A 1 473 ? 2.129 -4.161 10.596 1.00 50.44 473 GLY A C 1
ATOM 3542 O O . GLY A 1 473 ? 0.987 -4.589 10.694 1.00 50.44 473 GLY A O 1
ATOM 3543 N N . TRP A 1 474 ? 3.163 -4.831 11.119 1.00 54.28 474 TRP A N 1
ATOM 3544 C CA . TRP A 1 474 ? 3.037 -6.234 11.561 1.00 54.28 474 TRP A CA 1
ATOM 3545 C C . TRP A 1 474 ? 2.181 -6.492 12.802 1.00 54.28 474 TRP A C 1
ATOM 3547 O O . TRP A 1 474 ? 1.759 -7.625 13.012 1.00 54.28 474 TRP A O 1
ATOM 3557 N N . PHE A 1 475 ? 1.978 -5.482 13.644 1.00 62.97 475 PHE A N 1
ATOM 3558 C CA . PHE A 1 475 ? 1.252 -5.633 14.899 1.00 62.97 475 PHE A CA 1
ATOM 3559 C C . PHE A 1 475 ? -0.012 -4.795 14.892 1.00 62.97 475 PHE A C 1
ATOM 3561 O O . PHE A 1 475 ? -0.005 -3.631 14.490 1.00 62.97 475 PHE A O 1
ATOM 3568 N N . THR A 1 476 ? -1.084 -5.390 15.398 1.00 73.12 476 THR A N 1
ATOM 3569 C CA . THR A 1 476 ? -2.365 -4.710 15.570 1.00 73.12 476 THR A CA 1
ATOM 3570 C C . THR A 1 476 ? -2.248 -3.605 16.618 1.00 73.12 476 THR A C 1
ATOM 3572 O O . THR A 1 476 ? -1.410 -3.679 17.522 1.00 73.12 476 THR A O 1
ATOM 3575 N N . LYS A 1 477 ? -3.143 -2.610 16.568 1.00 79.69 477 LYS A N 1
ATOM 3576 C CA . LYS A 1 477 ? -3.363 -1.693 17.698 1.00 79.69 477 LYS A CA 1
ATOM 3577 C C . LYS A 1 477 ? -3.525 -2.523 18.988 1.00 79.69 477 LYS A C 1
ATOM 3579 O O . LYS A 1 477 ? -4.285 -3.497 18.957 1.00 79.69 477 LYS A O 1
ATOM 3584 N N . PRO A 1 478 ? -2.816 -2.199 20.089 1.00 87.06 478 PRO A N 1
ATOM 3585 C CA . PRO A 1 478 ? -2.992 -2.911 21.347 1.00 87.06 478 PRO A CA 1
ATOM 3586 C C . PRO A 1 478 ? -4.445 -2.803 21.797 1.00 87.06 478 PRO A C 1
ATOM 3588 O O . PRO A 1 478 ? -5.006 -1.706 21.805 1.00 87.06 478 PRO A O 1
ATOM 3591 N N . CYS A 1 479 ? -5.048 -3.913 22.208 1.00 87.44 479 CYS A N 1
ATOM 3592 C CA . CYS A 1 479 ? -6.340 -3.882 22.881 1.00 87.44 479 CYS A CA 1
ATOM 3593 C C . CYS A 1 479 ? -6.176 -4.317 24.336 1.00 87.44 479 CYS A C 1
ATOM 3595 O O . CYS A 1 479 ? -5.466 -5.278 24.628 1.00 87.44 479 CYS A O 1
ATOM 3597 N N . ILE A 1 480 ? -6.833 -3.605 25.249 1.00 89.12 480 ILE A N 1
ATOM 3598 C CA . ILE A 1 480 ? -6.819 -3.920 26.678 1.00 89.12 480 ILE A CA 1
ATOM 3599 C C . ILE A 1 480 ? -8.164 -4.543 27.034 1.00 89.12 480 ILE A C 1
ATOM 3601 O O . ILE A 1 480 ? -9.210 -4.064 26.587 1.00 89.12 480 ILE A O 1
ATOM 3605 N N . THR A 1 481 ? -8.149 -5.617 27.817 1.00 87.25 481 THR A N 1
ATOM 3606 C CA . THR A 1 481 ? -9.384 -6.225 28.315 1.00 87.25 481 THR A CA 1
ATOM 3607 C C . THR A 1 481 ? -10.148 -5.255 29.223 1.00 87.25 481 THR A C 1
ATOM 3609 O O . THR A 1 481 ? -9.532 -4.408 29.872 1.00 87.25 481 THR A O 1
ATOM 3612 N N . PRO A 1 482 ? -11.491 -5.343 29.308 1.00 84.00 482 PRO A N 1
ATOM 3613 C CA . PRO A 1 482 ? -12.286 -4.401 30.103 1.00 84.00 482 PRO A CA 1
ATOM 3614 C C . PRO A 1 482 ? -11.917 -4.344 31.594 1.00 84.00 482 PRO A C 1
ATOM 3616 O O . PRO A 1 482 ? -12.108 -3.312 32.233 1.00 84.00 482 PRO A O 1
ATOM 3619 N N . ASP A 1 483 ? -11.380 -5.434 32.149 1.00 86.00 483 ASP A N 1
ATOM 3620 C CA . ASP A 1 483 ? -10.859 -5.499 33.522 1.00 86.00 483 ASP A CA 1
ATOM 3621 C C . ASP A 1 483 ? -9.494 -4.807 33.703 1.00 86.00 483 ASP A C 1
ATOM 3623 O O . ASP A 1 483 ? -9.066 -4.571 34.832 1.00 86.00 483 ASP A O 1
ATOM 3627 N N . GLY A 1 484 ? -8.826 -4.444 32.607 1.00 88.56 484 GLY A N 1
ATOM 3628 C CA . GLY A 1 484 ? -7.515 -3.807 32.595 1.00 88.56 484 GLY A CA 1
ATOM 3629 C C . GLY A 1 484 ? -6.349 -4.757 32.851 1.00 88.56 484 GLY A C 1
ATOM 3630 O O . GLY A 1 484 ? -5.212 -4.292 32.905 1.00 88.56 484 GLY A O 1
ATOM 3631 N N . GLU A 1 485 ? -6.580 -6.063 33.004 1.00 89.50 485 GLU A N 1
ATOM 3632 C CA . GLU A 1 485 ? -5.539 -7.003 33.436 1.00 89.50 485 GLU A CA 1
ATOM 3633 C C . GLU A 1 485 ? -4.616 -7.449 32.295 1.00 89.50 485 GLU A C 1
ATOM 3635 O O . GLU A 1 485 ? -3.456 -7.795 32.544 1.00 89.50 485 GLU A O 1
ATOM 3640 N N . MET A 1 486 ? -5.108 -7.433 31.051 1.00 91.44 486 MET A N 1
ATOM 3641 C CA . MET A 1 486 ? -4.403 -7.996 29.901 1.00 91.44 486 MET A CA 1
ATOM 3642 C C . MET A 1 486 ? -4.341 -7.030 28.718 1.00 91.44 486 MET A C 1
ATOM 3644 O O . MET A 1 486 ? -5.334 -6.409 28.343 1.00 91.44 486 MET A O 1
ATOM 3648 N N . ILE A 1 487 ? -3.172 -6.977 28.083 1.00 91.88 487 ILE A N 1
ATOM 3649 C CA . ILE A 1 487 ? -2.930 -6.336 26.789 1.00 91.88 487 ILE A CA 1
ATOM 3650 C C . ILE A 1 487 ? -2.820 -7.449 25.749 1.00 91.88 487 ILE A C 1
ATOM 3652 O O . ILE A 1 487 ? -2.039 -8.383 25.934 1.00 91.88 487 ILE A O 1
ATOM 3656 N N . ALA A 1 488 ? -3.565 -7.350 24.653 1.00 89.56 488 ALA A N 1
ATOM 3657 C CA . ALA A 1 488 ? -3.464 -8.269 23.530 1.00 89.56 488 ALA A CA 1
ATOM 3658 C C . ALA A 1 488 ? -2.959 -7.561 22.270 1.00 89.56 488 ALA A C 1
ATOM 3660 O O . ALA A 1 488 ? -3.351 -6.434 21.958 1.00 89.56 488 ALA A O 1
ATOM 3661 N N . LEU A 1 489 ? -2.074 -8.256 21.561 1.00 85.62 489 LEU A N 1
ATOM 3662 C CA . LEU A 1 489 ? -1.404 -7.797 20.351 1.00 85.62 489 LEU A CA 1
ATOM 3663 C C . LEU A 1 489 ? -1.437 -8.917 19.316 1.00 85.62 489 LEU A C 1
ATOM 3665 O O . LEU A 1 489 ? -0.856 -9.979 19.540 1.00 85.62 489 LEU A O 1
ATOM 3669 N N . GLY A 1 490 ? -2.124 -8.699 18.198 1.00 78.81 490 GLY A N 1
ATOM 3670 C CA . GLY A 1 490 ? -2.093 -9.619 17.064 1.00 78.81 490 GLY A CA 1
ATOM 3671 C C . GLY A 1 490 ? -0.826 -9.425 16.234 1.00 78.81 490 GLY A C 1
ATOM 3672 O O . GLY A 1 490 ? -0.356 -8.299 16.081 1.00 78.81 490 GLY A O 1
ATOM 3673 N N . PHE A 1 491 ? -0.282 -10.526 15.724 1.00 74.25 491 PHE A N 1
ATOM 3674 C CA . PHE A 1 491 ? 0.865 -10.572 14.822 1.00 74.25 491 PHE A CA 1
ATOM 3675 C C . PHE A 1 491 ? 0.893 -11.916 14.090 1.00 74.25 491 PHE A C 1
ATOM 3677 O O . PHE A 1 491 ? 0.887 -12.949 14.747 1.00 74.25 491 PHE A O 1
ATOM 3684 N N . ASP A 1 492 ? 0.932 -11.901 12.756 1.00 71.06 492 ASP A N 1
ATOM 3685 C CA . ASP A 1 492 ? 1.226 -13.037 11.858 1.00 71.06 492 ASP A CA 1
ATOM 3686 C C . ASP A 1 492 ? 0.927 -14.450 12.408 1.00 71.06 492 ASP A C 1
ATOM 3688 O O . ASP A 1 492 ? 1.795 -15.151 12.929 1.00 71.06 492 ASP A O 1
ATOM 3692 N N . GLY A 1 493 ? -0.341 -14.871 12.360 1.00 73.50 493 GLY A N 1
ATOM 3693 C CA . GLY A 1 493 ? -0.739 -16.193 12.856 1.00 73.50 493 GLY A CA 1
ATOM 3694 C C . GLY A 1 493 ? -0.800 -16.323 14.374 1.00 73.50 493 GLY A C 1
ATOM 3695 O O . GLY A 1 493 ? -0.993 -17.425 14.878 1.00 73.50 493 GLY A O 1
ATOM 3696 N N . THR A 1 494 ? -0.614 -15.238 15.128 1.00 79.94 494 THR A N 1
ATOM 3697 C CA . THR A 1 494 ? -0.466 -15.272 16.585 1.00 79.94 494 THR A CA 1
ATOM 3698 C C . THR A 1 494 ? -1.129 -14.075 17.271 1.00 79.94 494 THR A C 1
ATOM 3700 O O . THR A 1 494 ? -1.219 -12.977 16.730 1.00 79.94 494 THR A O 1
ATOM 3703 N N . VAL A 1 495 ? -1.568 -14.269 18.513 1.00 85.69 495 VAL A N 1
ATOM 3704 C CA . VAL A 1 495 ? -1.910 -13.201 19.456 1.00 85.69 495 VAL A CA 1
ATOM 3705 C C . VAL A 1 495 ? -1.048 -13.344 20.701 1.00 85.69 495 VAL A C 1
ATOM 3707 O O . VAL A 1 495 ? -1.046 -14.388 21.356 1.00 85.69 495 VAL A O 1
ATOM 3710 N N . VAL A 1 496 ? -0.318 -12.287 21.040 1.00 87.56 496 VAL A N 1
ATOM 3711 C CA . VAL A 1 496 ? 0.483 -12.192 22.260 1.00 87.56 496 VAL A CA 1
ATOM 3712 C C . VAL A 1 496 ? -0.352 -11.518 23.339 1.00 87.56 496 VAL A C 1
ATOM 3714 O O . VAL A 1 496 ? -0.857 -10.414 23.138 1.00 87.56 496 VAL A O 1
ATOM 3717 N N . LEU A 1 497 ? -0.485 -12.180 24.486 1.00 90.56 497 LEU A N 1
ATOM 3718 C CA . LEU A 1 497 ? -1.127 -11.640 25.680 1.00 90.56 497 LEU A CA 1
ATOM 3719 C C . LEU A 1 497 ? -0.060 -11.250 26.696 1.00 90.56 497 LEU A C 1
ATOM 3721 O O . LEU A 1 497 ? 0.780 -12.077 27.052 1.00 90.56 497 LEU A O 1
ATOM 3725 N N . LEU A 1 498 ? -0.118 -10.020 27.193 1.00 92.00 498 LEU A N 1
ATOM 3726 C CA . LEU A 1 498 ? 0.776 -9.479 28.213 1.00 92.00 498 LEU A CA 1
ATOM 3727 C C . LEU A 1 498 ? -0.033 -9.049 29.435 1.00 92.00 498 LEU A C 1
ATOM 3729 O O . LEU A 1 498 ? -1.158 -8.574 29.303 1.00 92.00 498 LEU A O 1
ATOM 3733 N N . SER A 1 499 ? 0.551 -9.174 30.621 1.00 92.69 499 SER A N 1
ATOM 3734 C CA . SER A 1 499 ? -0.013 -8.600 31.844 1.00 92.69 499 SER A CA 1
ATOM 3735 C C . SER A 1 499 ? 0.183 -7.086 31.840 1.00 92.69 499 SER A C 1
ATOM 3737 O O . SER A 1 499 ? 1.305 -6.607 31.673 1.00 92.69 499 SER A O 1
ATOM 3739 N N . THR A 1 500 ? -0.882 -6.318 32.066 1.00 92.75 500 THR A N 1
ATOM 3740 C CA . THR A 1 500 ? -0.788 -4.849 32.148 1.00 92.75 500 THR A CA 1
ATOM 3741 C C . THR A 1 500 ? 0.071 -4.397 33.337 1.00 92.75 500 THR A C 1
ATOM 3743 O O . THR A 1 500 ? 0.682 -3.332 33.297 1.00 92.75 500 THR A O 1
ATOM 3746 N N . ASN A 1 501 ? 0.172 -5.210 34.394 1.00 91.00 501 ASN A N 1
ATOM 3747 C CA . ASN A 1 501 ? 0.867 -4.838 35.630 1.00 91.00 501 ASN A CA 1
ATOM 3748 C C . ASN A 1 501 ? 2.396 -4.785 35.480 1.00 91.00 501 ASN A C 1
ATOM 3750 O O . ASN A 1 501 ? 3.047 -3.939 36.088 1.00 91.00 501 ASN A O 1
ATOM 3754 N N . ASP A 1 502 ? 2.976 -5.704 34.710 1.00 90.62 502 ASP A N 1
ATOM 3755 C CA . ASP A 1 502 ? 4.431 -5.912 34.633 1.00 90.62 502 ASP A CA 1
ATOM 3756 C C . ASP A 1 502 ? 4.957 -6.169 33.208 1.00 90.62 502 ASP A C 1
ATOM 3758 O O . ASP A 1 502 ? 6.169 -6.346 33.005 1.00 90.62 502 ASP A O 1
ATOM 3762 N N . GLY A 1 503 ? 4.048 -6.199 32.229 1.00 90.06 503 GLY A N 1
ATOM 3763 C CA . GLY A 1 503 ? 4.304 -6.477 30.822 1.00 90.06 503 GLY A CA 1
ATOM 3764 C C . GLY A 1 503 ? 4.700 -7.926 30.530 1.00 90.06 503 GLY A C 1
ATOM 3765 O O . GLY A 1 503 ? 5.096 -8.233 29.406 1.00 90.06 503 GLY A O 1
ATOM 3766 N N . ASN A 1 504 ? 4.652 -8.828 31.514 1.00 90.31 504 ASN A N 1
ATOM 3767 C CA . ASN A 1 504 ? 5.114 -10.197 31.311 1.00 90.31 504 ASN A CA 1
ATOM 3768 C C . ASN A 1 504 ? 4.177 -10.958 30.356 1.00 90.31 504 ASN A C 1
ATOM 3770 O O . ASN A 1 504 ? 2.954 -10.849 30.501 1.00 90.31 504 ASN A O 1
ATOM 3774 N N . PRO A 1 505 ? 4.716 -11.760 29.414 1.00 87.62 505 PRO A N 1
ATOM 3775 C CA . PRO A 1 505 ? 3.899 -12.605 28.554 1.00 87.62 505 PRO A CA 1
ATOM 3776 C C . PRO A 1 505 ? 3.070 -13.598 29.367 1.00 87.62 505 PRO A C 1
ATOM 3778 O O . PRO A 1 505 ? 3.602 -14.406 30.128 1.00 87.62 505 PRO A O 1
ATOM 3781 N N . LEU A 1 506 ? 1.756 -13.532 29.187 1.00 89.06 506 LEU A N 1
ATOM 3782 C CA . LEU A 1 506 ? 0.780 -14.443 29.775 1.00 89.06 506 LEU A CA 1
ATOM 3783 C C . LEU A 1 506 ? 0.551 -15.651 28.870 1.00 89.06 506 LEU A C 1
ATOM 3785 O O . LEU A 1 506 ? 0.471 -16.781 29.350 1.00 89.06 506 LEU A O 1
ATOM 3789 N N . ALA A 1 507 ? 0.435 -15.411 27.562 1.00 87.62 507 ALA A N 1
ATOM 3790 C CA . ALA A 1 507 ? 0.226 -16.453 26.569 1.00 87.62 507 ALA A CA 1
ATOM 3791 C C . ALA A 1 507 ? 0.640 -15.981 25.171 1.00 87.62 507 ALA A C 1
ATOM 3793 O O . ALA A 1 507 ? 0.606 -14.792 24.861 1.00 87.62 507 ALA A O 1
ATOM 3794 N N . VAL A 1 508 ? 0.970 -16.945 24.317 1.00 86.00 508 VAL A N 1
ATOM 3795 C CA . VAL A 1 508 ? 1.179 -16.756 22.880 1.00 86.00 508 VAL A CA 1
ATOM 3796 C C . VAL A 1 508 ? 0.235 -17.731 22.195 1.00 86.00 508 VAL A C 1
ATOM 3798 O O . VAL A 1 508 ? 0.403 -18.946 22.308 1.00 86.00 508 VAL A O 1
ATOM 3801 N N . LEU A 1 509 ? -0.826 -17.200 21.598 1.00 84.88 509 LEU A N 1
ATOM 3802 C CA . LEU A 1 509 ? -1.950 -17.981 21.098 1.00 84.88 509 LEU A CA 1
ATOM 3803 C C . LEU A 1 509 ? -1.884 -18.043 19.573 1.00 84.88 509 LEU A C 1
ATOM 3805 O O . LEU A 1 509 ? -2.008 -16.995 18.942 1.00 84.88 509 LEU A O 1
ATOM 3809 N N . PRO A 1 510 ? -1.709 -19.227 18.965 1.00 81.75 510 PRO A N 1
ATOM 3810 C CA . PRO A 1 510 ? -1.799 -19.345 17.520 1.00 81.75 510 PRO A CA 1
ATOM 3811 C C . PRO A 1 510 ? -3.238 -19.083 17.059 1.00 81.75 510 PRO A C 1
ATOM 3813 O O . PRO A 1 510 ? -4.199 -19.505 17.709 1.00 81.75 510 PRO A O 1
ATOM 3816 N N . VAL A 1 511 ? -3.376 -18.414 15.922 1.00 78.50 511 VAL A N 1
ATOM 3817 C CA . VAL A 1 511 ? -4.636 -18.204 15.212 1.00 78.50 511 VAL A CA 1
ATOM 3818 C C . VAL A 1 511 ? -4.492 -18.671 13.770 1.00 78.50 511 VAL A C 1
ATOM 3820 O O . VAL A 1 511 ? -3.436 -18.532 13.158 1.00 78.50 511 VAL A O 1
ATOM 3823 N N . ASP A 1 512 ? -5.564 -19.241 13.224 1.00 75.06 512 ASP A N 1
ATOM 3824 C CA . ASP A 1 512 ? -5.590 -19.623 11.815 1.00 75.06 512 ASP A CA 1
ATOM 3825 C C . ASP A 1 512 ? -5.641 -18.362 10.939 1.00 75.06 512 ASP A C 1
ATOM 3827 O O . ASP A 1 512 ? -6.643 -17.632 10.937 1.00 75.06 512 ASP A O 1
ATOM 3831 N N . GLY A 1 513 ? -4.567 -18.140 10.180 1.00 72.69 513 GLY A N 1
ATOM 3832 C CA . GLY A 1 513 ? -4.400 -16.970 9.319 1.00 72.69 513 GLY A CA 1
ATOM 3833 C C . GLY A 1 513 ? -3.659 -15.805 9.984 1.00 72.69 513 GLY A C 1
ATOM 3834 O O . GLY A 1 513 ? -3.438 -15.791 11.191 1.00 72.69 513 GLY A O 1
ATOM 3835 N N . THR A 1 514 ? -3.267 -14.801 9.207 1.00 73.38 514 THR A N 1
ATOM 3836 C CA . THR A 1 514 ? -2.529 -13.620 9.680 1.00 73.38 514 THR A CA 1
ATOM 3837 C C . THR A 1 514 ? -3.442 -12.728 10.523 1.00 73.38 514 THR A C 1
ATOM 3839 O O . THR A 1 514 ? -4.485 -12.287 10.047 1.00 73.38 514 THR A O 1
ATOM 3842 N N . ALA A 1 515 ? -3.070 -12.461 11.781 1.00 73.19 515 ALA A N 1
ATOM 3843 C CA . ALA A 1 515 ? -3.832 -11.597 12.682 1.00 73.19 515 ALA A CA 1
ATOM 3844 C C . ALA A 1 515 ? -3.656 -10.120 12.297 1.00 73.19 515 ALA A C 1
ATOM 3846 O O . ALA A 1 515 ? -2.591 -9.545 12.508 1.00 73.19 515 ALA A O 1
ATOM 3847 N N . ASN A 1 516 ? -4.718 -9.511 11.771 1.00 71.81 516 ASN A N 1
ATOM 3848 C CA . ASN A 1 516 ? -4.709 -8.159 11.206 1.00 71.81 516 ASN A CA 1
ATOM 3849 C C . ASN A 1 516 ? -5.274 -7.109 12.168 1.00 71.81 516 ASN A C 1
ATOM 3851 O O . ASN A 1 516 ? -4.884 -5.944 12.109 1.00 71.81 516 ASN A O 1
ATOM 3855 N N . ALA A 1 517 ? -6.176 -7.503 13.069 1.00 77.31 517 ALA A N 1
ATOM 3856 C CA . ALA A 1 517 ? -6.663 -6.662 14.161 1.00 77.31 517 ALA A CA 1
ATOM 3857 C C . ALA A 1 517 ? -7.194 -7.492 15.323 1.00 77.31 517 ALA A C 1
ATOM 3859 O O . ALA A 1 517 ? -7.613 -8.631 15.134 1.00 77.31 517 ALA A O 1
ATOM 3860 N N . ALA A 1 518 ? -7.212 -6.909 16.517 1.00 81.31 518 ALA A N 1
ATOM 3861 C CA . ALA A 1 518 ? -7.826 -7.504 17.693 1.00 81.31 518 ALA A CA 1
ATOM 3862 C C . ALA A 1 518 ? -8.665 -6.459 18.430 1.00 81.31 518 ALA A C 1
ATOM 3864 O O . ALA A 1 518 ? -8.289 -5.291 18.516 1.00 81.31 518 ALA A O 1
ATOM 3865 N N . ALA A 1 519 ? -9.797 -6.894 18.970 1.00 84.62 519 ALA A N 1
ATOM 3866 C CA . ALA A 1 519 ? -10.662 -6.085 19.809 1.00 84.62 519 ALA A CA 1
ATOM 3867 C C . ALA A 1 519 ? -11.191 -6.927 20.971 1.00 84.62 519 ALA A C 1
ATOM 3869 O O . ALA A 1 519 ? -11.506 -8.105 20.806 1.00 84.62 519 ALA A O 1
ATOM 3870 N N . ALA A 1 520 ? -11.301 -6.320 22.149 1.00 84.75 520 ALA A N 1
ATOM 3871 C CA . ALA A 1 520 ? -11.928 -6.963 23.294 1.00 84.75 520 ALA A CA 1
ATOM 3872 C C . ALA A 1 520 ? -13.441 -6.721 23.266 1.00 84.75 520 ALA A C 1
ATOM 3874 O O . ALA A 1 520 ? -13.897 -5.592 23.073 1.00 84.75 520 ALA A O 1
ATOM 3875 N N . ASP A 1 521 ? -14.220 -7.777 23.482 1.00 81.94 521 ASP A N 1
ATOM 3876 C CA . ASP A 1 521 ? -15.654 -7.677 23.709 1.00 81.94 521 ASP A CA 1
ATOM 3877 C C . ASP A 1 521 ? -15.902 -6.875 24.996 1.00 81.94 521 ASP A C 1
ATOM 3879 O O . ASP A 1 521 ? -15.469 -7.296 26.076 1.00 81.94 521 ASP A O 1
ATOM 3883 N N . PRO A 1 522 ? -16.605 -5.731 24.912 1.00 75.88 522 PRO A N 1
ATOM 3884 C CA . PRO A 1 522 ? -16.838 -4.870 26.066 1.00 75.88 522 PRO A CA 1
ATOM 3885 C C . PRO A 1 522 ? -17.725 -5.516 27.143 1.00 75.88 522 PRO A C 1
ATOM 3887 O O . PRO A 1 522 ? -17.761 -5.028 28.271 1.00 75.88 522 PRO A O 1
ATOM 3890 N N . VAL A 1 523 ? -18.459 -6.585 26.816 1.00 77.19 523 VAL A N 1
ATOM 3891 C CA . VAL A 1 523 ? -19.381 -7.285 27.718 1.00 77.19 523 VAL A CA 1
ATOM 3892 C C . VAL A 1 523 ? -18.731 -8.524 28.321 1.00 77.19 523 VAL A C 1
ATOM 3894 O O . VAL A 1 523 ? -18.819 -8.737 29.530 1.00 77.19 523 VAL A O 1
ATOM 3897 N N . THR A 1 524 ? -18.120 -9.367 27.487 1.00 78.00 524 THR A N 1
ATOM 3898 C CA . THR A 1 524 ? -17.600 -10.674 27.925 1.00 78.00 524 THR A CA 1
ATOM 3899 C C . THR A 1 524 ? -16.109 -10.660 28.248 1.00 78.00 524 THR A C 1
ATOM 3901 O O . THR A 1 524 ? -15.638 -11.552 28.951 1.00 78.00 524 THR A O 1
ATOM 3904 N N . GLY A 1 525 ? -15.362 -9.677 27.735 1.00 77.81 525 GLY A N 1
ATOM 3905 C CA . GLY A 1 525 ? -13.900 -9.656 27.777 1.00 77.81 525 GLY A CA 1
ATOM 3906 C C . GLY A 1 525 ? -13.232 -10.663 26.834 1.00 77.81 525 GLY A C 1
ATOM 3907 O O . GLY A 1 525 ? -12.006 -10.754 26.829 1.00 77.81 525 GLY A O 1
ATOM 3908 N N . ALA A 1 526 ? -14.003 -11.413 26.035 1.00 83.19 526 ALA A N 1
ATOM 3909 C CA . ALA A 1 526 ? -13.452 -12.282 25.002 1.00 83.19 526 ALA A CA 1
ATOM 3910 C C . ALA A 1 526 ? -12.710 -11.453 23.947 1.00 83.19 526 ALA A C 1
ATOM 3912 O O . ALA A 1 526 ? -13.094 -10.324 23.643 1.00 83.19 526 ALA A O 1
ATOM 3913 N N . LEU A 1 527 ? -11.650 -12.012 23.367 1.00 86.56 527 LEU A N 1
ATOM 3914 C CA . LEU A 1 527 ? -10.924 -11.343 22.294 1.00 86.56 527 LEU A CA 1
ATOM 3915 C C . LEU A 1 527 ? -11.500 -11.777 20.954 1.00 86.56 527 LEU A C 1
ATOM 3917 O O . LEU A 1 527 ? -11.583 -12.967 20.662 1.00 86.56 527 LEU A O 1
ATOM 3921 N N . VAL A 1 528 ? -11.865 -10.813 20.120 1.00 87.06 528 VAL A N 1
ATOM 3922 C CA . VAL A 1 528 ? -12.203 -11.043 18.719 1.00 87.06 528 VAL A CA 1
ATOM 3923 C C . VAL A 1 528 ? -11.013 -10.606 17.885 1.00 87.06 528 VAL A C 1
ATOM 3925 O O . VAL A 1 528 ? -10.522 -9.488 18.020 1.00 87.06 528 VAL A O 1
ATOM 3928 N N . VAL A 1 529 ? -10.536 -11.501 17.033 1.00 84.94 529 VAL A N 1
ATOM 3929 C CA . VAL A 1 529 ? -9.366 -11.292 16.183 1.00 84.94 529 VAL A CA 1
ATOM 3930 C C . VAL A 1 529 ? -9.809 -11.378 14.739 1.00 84.94 529 VAL A C 1
ATOM 3932 O O . VAL A 1 529 ? -10.473 -12.333 14.336 1.00 84.94 529 VAL A O 1
ATOM 3935 N N . ALA A 1 530 ? -9.449 -10.373 13.960 1.00 81.19 530 ALA A N 1
ATOM 3936 C CA . ALA A 1 530 ? -9.634 -10.368 12.528 1.00 81.19 530 ALA A CA 1
ATOM 3937 C C . ALA A 1 530 ? -8.421 -11.000 11.852 1.00 81.19 530 ALA A C 1
ATOM 3939 O O . ALA A 1 530 ? -7.303 -10.518 12.038 1.00 81.19 530 ALA A O 1
ATOM 3940 N N . THR A 1 531 ? -8.642 -12.057 11.072 1.00 78.25 531 THR A N 1
ATOM 3941 C CA . THR A 1 531 ? -7.610 -12.685 10.243 1.00 78.25 531 THR A CA 1
ATOM 3942 C C . THR A 1 531 ? -7.979 -12.639 8.765 1.00 78.25 531 THR A C 1
ATOM 3944 O O . THR A 1 531 ? -9.142 -12.440 8.409 1.00 78.25 531 THR A O 1
ATOM 3947 N N . ASP A 1 532 ? -7.012 -12.881 7.885 1.00 70.50 532 ASP A N 1
ATOM 3948 C CA . ASP A 1 532 ? -7.244 -13.113 6.447 1.00 70.50 532 ASP A CA 1
ATOM 3949 C C . ASP A 1 532 ? -8.250 -14.243 6.162 1.00 70.50 532 ASP A C 1
ATOM 3951 O O . ASP A 1 532 ? -8.851 -14.292 5.091 1.00 70.50 532 ASP A O 1
ATOM 3955 N N . GLN A 1 533 ? -8.540 -15.083 7.156 1.00 72.69 533 GLN A N 1
ATOM 3956 C CA . GLN A 1 533 ? -9.535 -16.153 7.109 1.00 72.69 533 GLN A CA 1
ATOM 3957 C C . GLN A 1 533 ? -10.858 -15.807 7.838 1.00 72.69 533 GLN A C 1
ATOM 3959 O O . GLN A 1 533 ? -11.665 -16.703 8.133 1.00 72.69 533 GLN A O 1
ATOM 3964 N N . GLY A 1 534 ? -11.094 -14.531 8.162 1.00 75.81 534 GLY A N 1
ATOM 3965 C CA . GLY A 1 534 ? -12.300 -14.006 8.815 1.00 75.81 534 GLY A CA 1
ATOM 3966 C C . GLY A 1 534 ? -12.130 -13.722 10.313 1.00 75.81 534 GLY A C 1
ATOM 3967 O O . GLY A 1 534 ? -11.023 -13.695 10.842 1.00 75.81 534 GLY A O 1
ATOM 3968 N N . LEU A 1 535 ? -13.238 -13.505 11.031 1.00 83.31 535 LEU A N 1
ATOM 3969 C CA . LEU A 1 535 ? -13.185 -13.279 12.480 1.00 83.31 535 LEU A CA 1
ATOM 3970 C C . LEU A 1 535 ? -12.997 -14.584 13.265 1.00 83.31 535 LEU A C 1
ATOM 3972 O O . LEU A 1 535 ? -13.551 -15.634 12.921 1.00 83.31 535 LEU A O 1
ATOM 3976 N N . ARG A 1 536 ? -12.243 -14.506 14.361 1.00 81.88 536 ARG A N 1
ATOM 3977 C CA . ARG A 1 536 ? -12.021 -15.585 15.328 1.00 81.88 536 ARG A CA 1
ATOM 3978 C C . ARG A 1 536 ? -12.264 -15.068 16.738 1.00 81.88 536 ARG A C 1
ATOM 3980 O O . ARG A 1 536 ? -11.716 -14.045 17.127 1.00 81.88 536 ARG A O 1
ATOM 3987 N N . GLU A 1 537 ? -13.085 -15.781 17.497 1.00 82.12 537 GLU A N 1
ATOM 3988 C CA . GLU A 1 537 ? -13.288 -15.511 18.921 1.00 82.12 537 GLU A CA 1
ATOM 3989 C C . GLU A 1 537 ? -12.296 -16.366 19.718 1.00 82.12 537 GLU A C 1
ATOM 3991 O O . GLU A 1 537 ? -12.277 -17.593 19.600 1.00 82.12 537 GLU A O 1
ATOM 3996 N N . ILE A 1 538 ? -11.458 -15.715 20.515 1.00 79.94 538 ILE A N 1
ATOM 3997 C CA . ILE A 1 538 ? -10.539 -16.345 21.450 1.00 79.94 538 ILE A CA 1
ATOM 3998 C C . ILE A 1 538 ? -11.135 -16.188 22.844 1.00 79.94 538 ILE A C 1
ATOM 4000 O O . ILE A 1 538 ? -11.136 -15.103 23.434 1.00 79.94 538 ILE A O 1
ATOM 4004 N N . GLU A 1 539 ? -11.613 -17.302 23.397 1.00 70.94 539 GLU A N 1
ATOM 4005 C CA . GLU A 1 539 ? -11.938 -17.368 24.816 1.00 70.94 539 GLU A CA 1
ATOM 4006 C C . GLU A 1 539 ? -10.643 -17.313 25.626 1.00 70.94 539 GLU A C 1
ATOM 4008 O O . GLU A 1 539 ? -9.957 -18.321 25.830 1.00 70.94 539 GLU A O 1
ATOM 4013 N N . VAL A 1 540 ? -10.321 -16.129 26.137 1.00 67.50 540 VAL A N 1
ATOM 4014 C CA . VAL A 1 540 ? -9.300 -15.994 27.167 1.00 67.50 540 VAL A CA 1
ATOM 4015 C C . VAL A 1 540 ? -9.922 -16.488 28.465 1.00 67.50 540 VAL A C 1
ATOM 4017 O O . VAL A 1 540 ? -10.590 -15.750 29.185 1.00 67.50 540 VAL A O 1
ATOM 4020 N N . LYS A 1 541 ? -9.765 -17.784 28.759 1.00 55.12 541 LYS A N 1
ATOM 4021 C CA . LYS A 1 541 ? -10.141 -18.311 30.073 1.00 55.12 541 LYS A CA 1
ATOM 4022 C C . LYS A 1 541 ? -9.302 -17.574 31.107 1.00 55.12 541 LYS A C 1
ATOM 4024 O O . LYS A 1 541 ? -8.102 -17.824 31.211 1.00 55.12 541 LYS A O 1
ATOM 4029 N N . THR A 1 542 ? -9.943 -16.718 31.893 1.00 47.91 542 THR A N 1
ATOM 4030 C CA . THR A 1 542 ? -9.407 -16.088 33.104 1.00 47.91 542 THR A CA 1
ATOM 4031 C C . THR A 1 542 ? -9.182 -17.148 34.191 1.00 47.91 542 THR A C 1
ATOM 4033 O O . THR A 1 542 ? -9.741 -17.120 35.279 1.00 47.91 542 THR A O 1
ATOM 4036 N N . ASN A 1 543 ? -8.331 -18.132 33.898 1.00 38.41 543 ASN A N 1
ATOM 4037 C CA . ASN A 1 543 ? -7.721 -19.022 34.879 1.00 38.41 543 ASN A CA 1
ATOM 4038 C C . ASN A 1 543 ? -6.378 -18.452 35.359 1.00 38.41 543 ASN A C 1
ATOM 4040 O O . ASN A 1 543 ? -5.542 -19.188 35.880 1.00 38.41 543 ASN A O 1
ATOM 4044 N N . LEU A 1 544 ? -6.182 -17.132 35.266 1.00 44.34 544 LEU A N 1
ATOM 4045 C CA . LEU A 1 544 ? -5.233 -16.417 36.116 1.00 44.34 544 LEU A CA 1
ATOM 4046 C C . LEU A 1 544 ? -5.875 -16.268 37.498 1.00 44.34 544 LEU A C 1
ATOM 4048 O O . LEU A 1 544 ? -6.200 -15.195 37.989 1.00 44.34 544 LEU A O 1
ATOM 4052 N N . SER A 1 545 ? -6.115 -17.424 38.114 1.00 31.78 545 SER A N 1
ATOM 4053 C CA . SER A 1 545 ? -6.443 -17.548 39.518 1.00 31.78 545 SER A CA 1
ATOM 4054 C C . SER A 1 545 ? -5.483 -16.678 40.311 1.00 31.78 545 SER A C 1
ATOM 4056 O O . SER A 1 545 ? -4.270 -16.882 40.212 1.00 31.78 545 SER A O 1
ATOM 4058 N N . ARG A 1 546 ? -6.050 -15.781 41.126 1.00 35.97 546 ARG A N 1
ATOM 4059 C CA . ARG A 1 546 ? -5.633 -15.532 42.512 1.00 35.97 546 ARG A CA 1
ATOM 4060 C C . ARG A 1 546 ? -4.498 -16.480 42.910 1.00 35.97 546 ARG A C 1
ATOM 4062 O O . ARG A 1 546 ? -4.759 -17.591 43.374 1.00 35.97 546 ARG A O 1
ATOM 4069 N N . ARG A 1 547 ? -3.248 -16.078 42.690 1.00 25.06 547 ARG A N 1
ATOM 4070 C CA . ARG A 1 547 ? -2.166 -16.631 43.497 1.00 25.06 547 ARG A CA 1
ATOM 4071 C C . ARG A 1 547 ? -2.244 -15.870 44.824 1.00 25.06 547 ARG A C 1
ATOM 4073 O O . ARG A 1 547 ? -2.357 -14.647 44.767 1.00 25.06 547 ARG A O 1
ATOM 4080 N N . PRO A 1 548 ? -2.353 -16.582 45.958 1.00 34.00 548 PRO A N 1
ATOM 4081 C CA . PRO A 1 548 ? -2.549 -15.966 47.265 1.00 34.00 548 PRO A CA 1
ATOM 4082 C C . PRO A 1 548 ? -1.404 -15.033 47.651 1.00 34.00 548 PRO A C 1
ATOM 4084 O O . PRO A 1 548 ? -0.268 -15.266 47.173 1.00 34.00 548 PRO A O 1
#

Foldseek 3Di:
DPDQQLLNCLLVLVLVSNVVNCVVPLCLLCDADPQRDHSLLNNQLNQNLVSNVVSLVSPRDQCDAGNQNDGSLLRHQALSSVLSSCPSDPPRAQLRQGNQSDGSLLSDAALNSNLSSVVRVHDQLRQTNQGDGSLLNYALSSVVNSVVVPRDQCRATLQGDGSLLSCLLVLRLNNNLNSVVVPRDQCRATLLREGSLLSNAPPRPVSSNVSSVVSVDDLDAPQQFFQHLPALAQAFAAAQQNQWTWGAGRQGKIFIWGVDVPIGTPAIHRDNARHWLYKEQQNPAQKIWTHGQPFAIWIDGVNRDDTDHQPPRPAWNEWYAQLVNQWIWTDGPPQWIWTAGPVVSDTQEIDGHEADWRYWEAQNVRQKIWIWHFDDQWIKIWIFGQDPRGYTHTDEIQTGRPARDWSEWYAFNVNFKIWTKTFHPVQQVVDAVRGKIKIFIGGPRNHTPAIDIDDCVNQVNRHRPVVVSDPDRFKHHWEAFNVRQWIWIFGQQWIWIAGNNHRHTPDIGGHDAGFSYWYASNPQRWIWTQHSSGIDTHPPPPPVDPPD

Sequence (548 aa):
MQEPTVITSARDGDLLVLGRVLDEDPAAVNARGWMGETPLHAAAAAGSAGAVRMLLEAGADARVRRDNGDTPLHRAATGEIAELLFRAGRDVTADQHNEFRQTPLHCAQDREVTAVLLRCGASLSARDHRGGTPLHHAGAAKARVLLDAGADIEARDDQGQTPLHRAVWDGDTELVALLLAESADPVVRDHGGSSPIHLARSRGPQEIRTLLAAAGGSLAEPTSPTIIAGSAQSALHMGRDGRVAYSVAGHATLVRWRLDRPSRPEVIVPTEHAAIHDLAVHPRRRLIAVAPVDALAELRDDDLTDPEPLRGLEDVTALAFSPDGRWLAAAGHPERVVLFDPDTRQITADAEAGERTNCVNFSPDGSLLATTCSFQGGAHVRIDRVTAHGGLELVTEIERPARDTIPAAVFTPDSRYLVIWETSAIDNERRAPGWRGDVLLTDTDGNVIWQRAIDAETTGMRAPLAAVGAPMGWFTKPCITPDGEMIALGFDGTVVLLSTNDGNPLAVLPVDGTANAAAADPVTGALVVATDQGLREIEVKTNLSRRP

pLDDT: mean 85.01, std 14.05, range [25.06, 98.25]